Protein AF-A0A8W8L301-F1 (afdb_monomer)

Structure (mmCIF, N/CA/C/O backbone):
data_AF-A0A8W8L301-F1
#
_entry.id   AF-A0A8W8L301-F1
#
loop_
_atom_site.group_PDB
_atom_site.id
_atom_site.type_symbol
_atom_site.label_atom_id
_atom_site.label_alt_id
_atom_site.label_comp_id
_atom_site.label_asym_id
_atom_site.label_entity_id
_atom_site.label_seq_id
_atom_site.pdbx_PDB_ins_code
_atom_site.Cartn_x
_atom_site.Cartn_y
_atom_site.Cartn_z
_atom_site.occupancy
_atom_site.B_iso_or_equiv
_atom_site.auth_seq_id
_atom_site.auth_comp_id
_atom_site.auth_asym_id
_atom_site.auth_atom_id
_atom_site.pdbx_PDB_model_num
ATOM 1 N N . ASN A 1 1 ? -19.695 6.782 22.650 1.00 89.06 1 ASN A N 1
ATOM 2 C CA . ASN A 1 1 ? -20.055 6.667 24.079 1.00 89.06 1 ASN A CA 1
ATOM 3 C C . ASN A 1 1 ? -20.358 5.223 24.393 1.00 89.06 1 ASN A C 1
ATOM 5 O O . ASN A 1 1 ? -21.060 4.595 23.612 1.00 89.06 1 ASN A O 1
ATOM 9 N N . ILE A 1 2 ? -19.829 4.716 25.499 1.00 92.38 2 ILE A N 1
ATOM 10 C CA . ILE A 1 2 ? -20.114 3.377 26.017 1.00 92.38 2 ILE A CA 1
ATOM 11 C C . ILE A 1 2 ? -20.697 3.572 27.412 1.00 92.38 2 ILE A C 1
ATOM 13 O O . ILE A 1 2 ? -20.074 4.229 28.243 1.00 92.38 2 ILE A O 1
ATOM 17 N N . ASN A 1 3 ? -21.894 3.043 27.647 1.00 94.00 3 ASN A N 1
ATOM 18 C CA . ASN A 1 3 ? -22.568 3.118 28.937 1.00 94.00 3 ASN A CA 1
ATOM 19 C C . ASN A 1 3 ? -22.791 1.694 29.438 1.00 94.00 3 ASN A C 1
ATOM 21 O O . ASN A 1 3 ? -23.564 0.960 28.823 1.00 94.00 3 ASN A O 1
ATOM 25 N N . LEU A 1 4 ? -22.108 1.319 30.518 1.00 93.75 4 LEU A N 1
ATOM 26 C CA . LEU A 1 4 ? -22.206 0.004 31.143 1.00 93.75 4 LEU A CA 1
ATOM 27 C C . LEU A 1 4 ? -22.880 0.101 32.513 1.00 93.75 4 LEU A C 1
ATOM 29 O O . LEU A 1 4 ? -22.552 0.981 33.312 1.00 93.75 4 LEU A O 1
ATOM 33 N N . GLU A 1 5 ? -23.793 -0.822 32.784 1.00 92.19 5 GLU A N 1
ATOM 34 C CA . GLU A 1 5 ? -24.544 -0.936 34.029 1.00 92.19 5 GLU A CA 1
ATOM 35 C C . GLU A 1 5 ? -24.557 -2.396 34.489 1.00 92.19 5 GLU A C 1
ATOM 37 O O . GLU A 1 5 ? -24.982 -3.291 33.758 1.00 92.19 5 GLU A O 1
ATOM 42 N N . PHE A 1 6 ? -24.055 -2.633 35.703 1.00 89.50 6 PHE A N 1
ATOM 43 C CA . PHE A 1 6 ? -23.987 -3.962 36.306 1.00 89.50 6 PHE A CA 1
ATOM 44 C C . PHE A 1 6 ? -24.829 -4.028 37.585 1.00 89.50 6 PHE A C 1
ATOM 46 O O . PHE A 1 6 ? -24.597 -3.273 38.536 1.00 89.50 6 PHE A O 1
ATOM 53 N N . ASP A 1 7 ? -25.733 -5.008 37.633 1.00 80.25 7 ASP A N 1
ATOM 54 C CA . ASP A 1 7 ? -26.691 -5.210 38.732 1.00 80.25 7 ASP A CA 1
ATOM 55 C C . ASP A 1 7 ? -26.393 -6.438 39.611 1.00 80.25 7 ASP A C 1
ATOM 57 O O . ASP A 1 7 ? -27.235 -6.877 40.391 1.00 80.25 7 ASP A O 1
ATOM 61 N N . GLN A 1 8 ? -25.186 -7.009 39.534 1.00 68.12 8 GLN A N 1
ATOM 62 C CA . GLN A 1 8 ? -24.855 -8.218 40.294 1.00 68.12 8 GLN A CA 1
ATOM 63 C C . GLN A 1 8 ? -24.923 -7.985 41.817 1.00 68.12 8 GLN A C 1
ATOM 65 O O . GLN A 1 8 ? -24.192 -7.176 42.406 1.00 68.12 8 GLN A O 1
ATOM 70 N N . GLU A 1 9 ? -25.830 -8.706 42.482 1.00 58.16 9 GLU A N 1
ATOM 71 C CA . GLU A 1 9 ? -25.984 -8.669 43.934 1.00 58.16 9 GLU A CA 1
ATOM 72 C C . GLU A 1 9 ? -24.743 -9.261 44.630 1.00 58.16 9 GLU A C 1
ATOM 74 O O . GLU A 1 9 ? -24.091 -10.169 44.130 1.00 58.16 9 GLU A O 1
ATOM 79 N N . ASN A 1 10 ? -24.401 -8.718 45.802 1.00 68.50 10 ASN A N 1
ATOM 80 C CA . ASN A 1 10 ? -23.330 -9.187 46.702 1.00 68.50 10 ASN A CA 1
ATOM 81 C C . ASN A 1 10 ? -21.851 -9.049 46.288 1.00 68.50 10 ASN A C 1
ATOM 83 O O . ASN A 1 10 ? -21.003 -9.264 47.152 1.00 68.50 10 ASN A O 1
ATOM 87 N N . HIS A 1 11 ? -21.521 -8.599 45.076 1.00 77.56 11 HIS A N 1
ATOM 88 C CA . HIS A 1 11 ? -20.122 -8.361 44.682 1.00 77.56 11 HIS A CA 1
ATOM 89 C C . HIS A 1 11 ? -19.691 -6.893 44.813 1.00 77.56 11 HIS A C 1
ATOM 91 O O . HIS A 1 11 ? -20.487 -5.965 44.617 1.00 77.56 11 HIS A O 1
ATOM 97 N N . LYS A 1 12 ? -18.419 -6.667 45.168 1.00 85.44 12 LYS A N 1
ATOM 98 C CA . LYS A 1 12 ? -17.794 -5.331 45.146 1.00 85.44 12 LYS A CA 1
ATOM 99 C C . LYS A 1 12 ? -17.470 -4.921 43.711 1.00 85.44 12 LYS A C 1
ATOM 101 O O . LYS A 1 12 ? -17.192 -5.768 42.873 1.00 85.44 12 LYS A O 1
ATOM 106 N N . ALA A 1 13 ? -17.382 -3.614 43.455 1.00 87.56 13 ALA A N 1
ATOM 107 C CA . ALA A 1 13 ? -17.031 -3.082 42.134 1.00 87.56 13 ALA A CA 1
ATOM 108 C C . ALA A 1 13 ? -15.751 -3.694 41.540 1.00 87.56 13 ALA A C 1
ATOM 110 O O . ALA A 1 13 ? -15.712 -4.041 40.365 1.00 87.56 13 ALA A O 1
ATOM 111 N N . ILE A 1 14 ? -14.726 -3.874 42.378 1.00 91.06 14 ILE A N 1
ATOM 112 C CA . ILE A 1 14 ? -13.458 -4.481 41.969 1.00 91.06 14 ILE A CA 1
ATOM 113 C C . ILE A 1 14 ? -13.619 -5.951 41.554 1.00 91.06 14 ILE A C 1
ATOM 115 O O . ILE A 1 14 ? -12.979 -6.387 40.609 1.00 91.06 14 ILE A O 1
ATOM 119 N N . GLU A 1 15 ? -14.493 -6.701 42.225 1.00 91.06 15 GLU A N 1
ATOM 120 C CA . GLU A 1 15 ? -14.730 -8.119 41.936 1.00 91.06 15 GLU A CA 1
ATOM 121 C C . GLU A 1 15 ? -15.475 -8.279 40.608 1.00 91.06 15 GLU A C 1
ATOM 123 O O . GLU A 1 15 ? -15.143 -9.169 39.842 1.00 91.06 15 GLU A O 1
ATOM 128 N N . VAL A 1 16 ? -16.425 -7.384 40.310 1.00 88.50 16 VAL A N 1
ATOM 129 C CA . VAL A 1 16 ? -17.193 -7.402 39.052 1.00 88.50 16 VAL A CA 1
ATOM 130 C C . VAL A 1 16 ? -16.333 -7.003 37.848 1.00 88.50 16 VAL A C 1
ATOM 132 O O . VAL A 1 16 ? -16.460 -7.594 36.783 1.00 88.50 16 VAL A O 1
ATOM 135 N N . LEU A 1 17 ? -15.480 -5.981 37.989 1.00 91.06 17 LEU A N 1
ATOM 136 C CA . LEU A 1 17 ? -14.764 -5.390 36.849 1.00 91.06 17 LEU A CA 1
ATOM 137 C C . LEU A 1 17 ? -13.396 -6.021 36.562 1.00 91.06 17 LEU A C 1
ATOM 139 O O . LEU A 1 17 ? -12.915 -5.905 35.439 1.00 91.06 17 LEU A O 1
ATOM 143 N N . PHE A 1 18 ? -12.759 -6.646 37.555 1.00 93.31 18 PHE A N 1
ATOM 144 C CA . PHE A 1 18 ? -11.397 -7.188 37.432 1.00 93.31 18 PHE A CA 1
ATOM 145 C C . PHE A 1 18 ? -11.332 -8.711 37.598 1.00 93.31 18 PHE A C 1
ATOM 147 O O . PHE A 1 18 ? -10.241 -9.266 37.714 1.00 93.31 18 PHE A O 1
ATOM 154 N N . SER A 1 19 ? -12.472 -9.405 37.624 1.00 92.75 19 SER A N 1
ATOM 155 C CA . SER A 1 19 ? -12.476 -10.863 37.521 1.00 92.75 19 SER A CA 1
ATOM 156 C C . SER A 1 19 ? -12.019 -11.302 36.128 1.00 92.75 19 SER A C 1
ATOM 158 O O . SER A 1 19 ? -12.542 -10.813 35.130 1.00 92.75 19 SER A O 1
ATOM 160 N N . GLU A 1 20 ? -11.125 -12.285 36.061 1.00 95.69 20 GLU A N 1
ATOM 161 C CA . GLU A 1 20 ? -10.683 -12.931 34.813 1.00 95.69 20 GLU A CA 1
ATOM 162 C C . GLU A 1 20 ? -11.420 -14.266 34.576 1.00 95.69 20 GLU A C 1
ATOM 164 O O . GLU A 1 20 ? -10.859 -15.232 34.059 1.00 95.69 20 GLU A O 1
ATOM 169 N N . GLU A 1 21 ? -12.682 -14.341 35.007 1.00 93.25 21 GLU A N 1
ATOM 170 C CA . GLU A 1 21 ? -13.541 -15.507 34.789 1.00 93.25 21 GLU A CA 1
ATOM 171 C C . GLU A 1 21 ? -13.871 -15.680 33.299 1.00 93.25 21 GLU A C 1
ATOM 173 O O . GLU A 1 21 ? -13.866 -14.727 32.515 1.00 93.25 21 GLU A O 1
ATOM 178 N N . LEU A 1 22 ? -14.194 -16.912 32.897 1.00 95.25 22 LEU A N 1
ATOM 179 C CA . LEU A 1 22 ? -14.567 -17.196 31.513 1.00 95.25 22 LEU A CA 1
ATOM 180 C C . LEU A 1 22 ? -15.853 -16.454 31.133 1.00 95.25 22 LEU A C 1
ATOM 182 O O . LEU A 1 22 ? -16.879 -16.573 31.801 1.00 95.25 22 LEU A O 1
ATOM 186 N N . GLY A 1 23 ? -15.816 -15.741 30.010 1.00 92.50 23 GLY A N 1
ATOM 187 C CA . GLY A 1 23 ? -16.957 -14.982 29.522 1.00 92.50 23 GLY A CA 1
ATOM 188 C C . GLY A 1 23 ? -16.727 -14.393 28.138 1.00 92.50 23 GLY A C 1
ATOM 189 O O . GLY A 1 23 ? -15.666 -14.546 27.533 1.00 92.50 23 GLY A O 1
ATOM 190 N N . LEU A 1 24 ? -17.758 -13.726 27.631 1.00 94.31 24 LEU A N 1
ATOM 191 C CA . LEU A 1 24 ? -17.748 -13.032 26.350 1.00 94.31 24 LEU A CA 1
ATOM 192 C C . LEU A 1 24 ? -18.645 -11.793 26.434 1.00 94.31 24 LEU A C 1
ATOM 194 O O . LEU A 1 24 ? -19.672 -11.810 27.111 1.00 94.31 24 LEU A O 1
ATOM 198 N N . ILE A 1 25 ? -18.260 -10.731 25.728 1.00 93.81 25 ILE A N 1
ATOM 199 C CA . ILE A 1 25 ? -19.087 -9.536 25.535 1.00 93.81 25 ILE A CA 1
ATOM 200 C C . ILE A 1 25 ? -19.573 -9.548 24.087 1.00 93.81 25 ILE A C 1
ATOM 202 O O . ILE A 1 25 ? -18.767 -9.611 23.160 1.00 93.81 25 ILE A O 1
ATOM 206 N N . LEU A 1 26 ? -20.892 -9.491 23.901 1.00 94.88 26 LEU A N 1
ATOM 207 C CA . LEU A 1 26 ? -21.540 -9.425 22.592 1.00 94.88 26 LEU A CA 1
ATOM 208 C C . LEU A 1 26 ? -22.193 -8.063 22.419 1.00 94.88 26 LEU A C 1
ATOM 210 O O . LEU A 1 26 ? -23.018 -7.657 23.236 1.00 94.88 26 LEU A O 1
ATOM 214 N N . GLU A 1 27 ? -21.872 -7.393 21.321 1.00 94.81 27 GLU A N 1
ATOM 215 C CA . GLU A 1 27 ? -22.619 -6.230 20.863 1.00 94.81 27 GLU A CA 1
ATOM 216 C C . GLU A 1 27 ? -23.602 -6.662 19.772 1.00 94.81 27 GLU A C 1
ATOM 218 O O . GLU A 1 27 ? -23.224 -7.314 18.798 1.00 94.81 27 GLU A O 1
ATOM 223 N N . VAL A 1 28 ? -24.877 -6.314 19.947 1.00 95.00 28 VAL A N 1
ATOM 224 C CA . VAL A 1 28 ? -25.960 -6.658 19.017 1.00 95.00 28 VAL A CA 1
ATOM 225 C C . VAL A 1 28 ? -26.832 -5.433 18.751 1.00 95.00 28 VAL A C 1
ATOM 227 O O . VAL A 1 28 ? -26.890 -4.533 19.595 1.00 95.00 28 VAL A O 1
ATOM 230 N N . PRO A 1 29 ? -27.548 -5.374 17.611 1.00 94.44 29 PRO A N 1
ATOM 231 C CA . PRO A 1 29 ? -28.582 -4.367 17.419 1.00 94.44 29 PRO A CA 1
ATOM 232 C C . PRO A 1 29 ? -29.563 -4.388 18.592 1.00 94.44 29 PRO A C 1
ATOM 234 O O . PRO A 1 29 ? -30.022 -5.453 19.002 1.00 94.44 29 PRO A O 1
ATOM 237 N N . TYR A 1 30 ? -29.916 -3.214 19.119 1.00 91.94 30 TYR A N 1
ATOM 238 C CA . TYR A 1 30 ? -30.774 -3.117 20.305 1.00 91.94 30 TYR A CA 1
ATOM 239 C C . TYR A 1 30 ? -32.106 -3.869 20.137 1.00 91.94 30 TYR A C 1
ATOM 241 O O . TYR A 1 30 ? -32.580 -4.503 21.079 1.00 91.94 30 TYR A O 1
ATOM 249 N N . SER A 1 31 ? -32.663 -3.870 18.921 1.00 95.25 31 SER A N 1
ATOM 250 C CA . SER A 1 31 ? -33.882 -4.604 18.560 1.00 95.25 31 SER A CA 1
ATOM 251 C C . SER A 1 31 ? -33.775 -6.125 18.717 1.00 95.25 31 SER A C 1
ATOM 253 O O . SER A 1 31 ? -34.791 -6.772 18.938 1.00 95.25 31 SER A O 1
ATOM 255 N N . GLU A 1 32 ? -32.570 -6.691 18.632 1.00 96.38 32 GLU A N 1
ATOM 256 C CA . GLU A 1 32 ? -32.318 -8.135 18.743 1.00 96.38 32 GLU A CA 1
ATOM 257 C C . GLU A 1 32 ? -31.925 -8.567 20.164 1.00 96.38 32 GLU A C 1
ATOM 259 O O . GLU A 1 32 ? -31.870 -9.760 20.456 1.00 96.38 32 GLU A O 1
ATOM 264 N N . SER A 1 33 ? -31.676 -7.619 21.074 1.00 94.81 33 SER A N 1
ATOM 265 C CA . SER A 1 33 ? -31.157 -7.906 22.420 1.00 94.81 33 SER A CA 1
ATOM 266 C C . SER A 1 33 ? -32.023 -8.895 23.211 1.00 94.81 33 SER A C 1
ATOM 268 O O . SER A 1 33 ? -31.500 -9.838 23.800 1.00 94.81 33 SER A O 1
ATOM 270 N N . THR A 1 34 ? -33.351 -8.740 23.183 1.00 95.56 34 THR A N 1
ATOM 271 C CA . THR A 1 34 ? -34.285 -9.646 23.873 1.00 95.56 34 THR A CA 1
ATOM 272 C C . THR A 1 34 ? -34.263 -11.057 23.291 1.00 95.56 34 THR A C 1
ATOM 274 O O . THR A 1 34 ? -34.331 -12.026 24.042 1.00 95.56 34 THR A O 1
ATOM 277 N N . ASN A 1 35 ? -34.154 -11.173 21.967 1.00 96.81 35 ASN A N 1
ATOM 278 C CA . ASN A 1 35 ? -34.100 -12.461 21.285 1.00 96.81 35 ASN A CA 1
ATOM 279 C C . ASN A 1 35 ? -32.818 -13.215 21.668 1.00 96.81 35 ASN A C 1
ATOM 281 O O . ASN A 1 35 ? -32.872 -14.352 22.124 1.00 96.81 35 ASN A O 1
ATOM 285 N N . VAL A 1 36 ? -31.674 -12.527 21.605 1.00 96.38 36 VAL A N 1
ATOM 286 C CA . VAL A 1 36 ? -30.370 -13.085 21.989 1.00 96.38 36 VAL A CA 1
ATOM 287 C C . VAL A 1 36 ? -30.368 -13.547 23.448 1.00 96.38 36 VAL A C 1
ATOM 289 O O . VAL A 1 36 ? -29.964 -14.672 23.726 1.00 96.38 36 VAL A O 1
ATOM 292 N N . LEU A 1 37 ? -30.874 -12.734 24.380 1.00 96.00 37 LEU A N 1
ATOM 293 C CA . LEU A 1 37 ? -31.003 -13.136 25.788 1.00 96.00 37 LEU A CA 1
ATOM 294 C C . LEU A 1 37 ? -31.873 -14.394 25.952 1.00 96.00 37 LEU A C 1
ATOM 296 O O . LEU A 1 37 ? -31.541 -15.273 26.747 1.00 96.00 37 LEU A O 1
ATOM 300 N N . GLY A 1 38 ? -32.964 -14.492 25.187 1.00 97.00 38 GLY A N 1
ATOM 301 C CA . GLY A 1 38 ? -33.848 -15.656 25.172 1.00 97.00 38 GLY A CA 1
ATOM 302 C C . GLY A 1 38 ? -33.149 -16.935 24.706 1.00 97.00 38 GLY A C 1
ATOM 303 O O . GLY A 1 38 ? -33.283 -17.965 25.364 1.00 97.00 38 GLY A O 1
ATOM 304 N N . GLU A 1 39 ? -32.360 -16.865 23.632 1.00 97.06 39 GLU A N 1
ATOM 305 C CA . GLU A 1 39 ? -31.605 -18.008 23.095 1.00 97.06 39 GLU A CA 1
ATOM 306 C C . GLU A 1 39 ? -30.565 -18.539 24.095 1.00 97.06 39 GLU A C 1
ATOM 308 O O . GLU A 1 39 ? -30.478 -19.746 24.322 1.00 97.06 39 GLU A O 1
ATOM 313 N N . TYR A 1 40 ? -29.821 -17.650 24.763 1.00 96.31 40 TYR A N 1
ATOM 314 C CA . TYR A 1 40 ? -28.882 -18.045 25.821 1.00 96.31 40 TYR A CA 1
ATOM 315 C C . TYR A 1 40 ? -29.603 -18.671 27.021 1.00 96.31 40 TYR A C 1
ATOM 317 O O . TYR A 1 40 ? -29.207 -19.737 27.501 1.00 96.31 40 TYR A O 1
ATOM 325 N N . SER A 1 41 ? -30.705 -18.055 27.466 1.00 95.88 41 SER A N 1
ATOM 326 C CA . SER A 1 41 ? -31.513 -18.580 28.569 1.00 95.88 41 SER A CA 1
ATOM 327 C C . SER A 1 41 ? -32.117 -19.950 28.254 1.00 95.88 41 SER A C 1
ATOM 329 O O . SER A 1 41 ? -32.246 -20.764 29.162 1.00 95.88 41 SER A O 1
ATOM 331 N N . ALA A 1 42 ? -32.484 -20.223 26.999 1.00 97.44 42 ALA A N 1
ATOM 332 C CA . ALA A 1 42 ? -33.024 -21.515 26.577 1.00 97.44 42 ALA A CA 1
ATOM 333 C C . ALA A 1 42 ? -31.994 -22.658 26.645 1.00 97.44 42 ALA A C 1
ATOM 335 O O . ALA A 1 42 ? -32.381 -23.825 26.640 1.00 97.44 42 ALA A O 1
ATOM 336 N N . GLN A 1 43 ? -30.700 -22.328 26.700 1.00 97.25 43 GLN A N 1
ATOM 337 C CA . GLN A 1 43 ? -29.590 -23.275 26.846 1.00 97.25 43 GLN A CA 1
ATOM 338 C C . GLN A 1 43 ? -28.993 -23.277 28.263 1.00 97.25 43 GLN A C 1
ATOM 340 O O . GLN A 1 43 ? -27.905 -23.815 28.460 1.00 97.25 43 GLN A O 1
ATOM 345 N N . ASP A 1 44 ? -29.663 -22.648 29.236 1.00 96.50 44 ASP A N 1
ATOM 346 C CA . ASP A 1 44 ? -29.170 -22.474 30.608 1.00 96.50 44 ASP A CA 1
ATOM 347 C C . ASP A 1 44 ? -27.799 -21.766 30.686 1.00 96.50 44 ASP A C 1
ATOM 349 O O . ASP A 1 44 ? -27.024 -21.970 31.624 1.00 96.50 44 ASP A O 1
ATOM 353 N N . VAL A 1 45 ? -27.486 -20.909 29.706 1.00 95.50 45 VAL A N 1
ATOM 354 C CA . VAL A 1 45 ? -26.245 -20.124 29.685 1.00 95.50 45 VAL A CA 1
ATOM 355 C C . VAL A 1 45 ? -26.522 -18.713 30.219 1.00 95.50 45 VAL A C 1
ATOM 357 O O . VAL A 1 45 ? -27.347 -17.999 29.643 1.00 95.50 45 VAL A O 1
ATOM 360 N N . PRO A 1 46 ? -25.832 -18.262 31.285 1.00 92.38 46 PRO A N 1
ATOM 361 C CA . PRO A 1 46 ? -25.995 -16.910 31.807 1.00 92.38 46 PRO A CA 1
ATOM 362 C C . PRO A 1 46 ? -25.640 -15.852 30.759 1.00 92.38 46 PRO A C 1
ATOM 364 O O . PRO A 1 46 ? -24.529 -15.824 30.232 1.00 92.38 46 PRO A O 1
ATOM 367 N N . CYS A 1 47 ? -26.583 -14.957 30.479 1.00 94.00 47 CYS A N 1
ATOM 368 C CA . CYS A 1 47 ? -26.386 -13.818 29.595 1.00 94.00 47 CYS A CA 1
ATOM 369 C C . CYS A 1 47 ? -27.114 -12.612 30.183 1.00 94.00 47 CYS A C 1
ATOM 371 O O . CYS A 1 47 ? -28.269 -12.713 30.598 1.00 94.00 47 CYS A O 1
ATOM 373 N N . TYR A 1 48 ? -26.425 -11.477 30.239 1.00 91.38 48 TYR A N 1
ATOM 374 C CA . TYR A 1 48 ? -26.918 -10.273 30.893 1.00 91.38 48 TYR A CA 1
ATOM 375 C C . TYR A 1 48 ? -26.772 -9.088 29.950 1.00 91.38 48 TYR A C 1
ATOM 377 O O . TYR A 1 48 ? -25.734 -8.917 29.308 1.00 91.38 48 TYR A O 1
ATOM 385 N N . LEU A 1 49 ? -27.803 -8.245 29.891 1.00 92.88 49 LEU A N 1
ATOM 386 C CA . LEU A 1 49 ? -27.673 -6.934 29.273 1.00 92.88 49 LEU A CA 1
ATOM 387 C C . LEU A 1 49 ? -26.860 -6.049 30.217 1.00 92.88 49 LEU A C 1
ATOM 389 O O . LEU A 1 49 ? -27.337 -5.700 31.291 1.00 92.88 49 LEU A O 1
ATOM 393 N N . ILE A 1 50 ? -25.643 -5.702 29.808 1.00 92.62 50 ILE A N 1
ATOM 394 C CA . ILE A 1 50 ? -24.707 -4.925 30.634 1.00 92.62 50 ILE A CA 1
ATOM 395 C C . ILE A 1 50 ? -24.570 -3.470 30.189 1.00 92.62 50 ILE A C 1
ATOM 397 O O . ILE A 1 50 ? -23.755 -2.745 30.745 1.00 92.62 50 ILE A O 1
ATOM 401 N N . GLY A 1 51 ? -25.292 -3.031 29.153 1.00 93.50 51 GLY A N 1
ATOM 402 C CA . GLY A 1 51 ? -25.168 -1.666 28.652 1.00 93.50 51 GLY A CA 1
ATOM 403 C C . GLY A 1 51 ? -25.483 -1.485 27.174 1.00 93.50 51 GLY A C 1
ATOM 404 O O . GLY A 1 51 ? -26.103 -2.334 26.535 1.00 93.50 51 GLY A O 1
ATOM 405 N N . HIS A 1 52 ? -25.054 -0.344 26.637 1.00 93.75 52 HIS A N 1
ATOM 406 C CA . HIS A 1 52 ? -25.194 0.008 25.226 1.00 93.75 52 HIS A CA 1
ATOM 407 C C . HIS A 1 52 ? -24.072 0.952 24.771 1.00 93.75 52 HIS A C 1
ATOM 409 O O . HIS A 1 52 ? -23.506 1.717 25.559 1.00 93.75 52 HIS A O 1
ATOM 415 N N . SER A 1 53 ? -23.781 0.933 23.472 1.00 93.50 53 SER A N 1
ATOM 416 C CA . SER A 1 53 ? -22.905 1.902 22.819 1.00 93.50 53 SER A CA 1
ATOM 417 C C . SER A 1 53 ? -23.737 2.893 21.995 1.00 93.50 53 SER A C 1
ATOM 419 O O . SER A 1 53 ? -24.832 2.589 21.520 1.00 93.50 53 SER A O 1
ATOM 421 N N . VAL A 1 54 ? -23.237 4.119 21.846 1.00 89.62 54 VAL A N 1
ATOM 422 C CA . VAL A 1 54 ? -23.834 5.146 20.982 1.00 89.62 54 VAL A CA 1
ATOM 423 C C . VAL A 1 54 ? -22.726 5.824 20.193 1.00 89.62 54 VAL A C 1
ATOM 425 O O . VAL A 1 54 ? -21.724 6.267 20.775 1.00 89.62 54 VAL A O 1
ATOM 428 N N . LYS A 1 55 ? -22.914 5.951 18.875 1.00 85.38 55 LYS A N 1
ATOM 429 C CA . LYS A 1 55 ? -21.993 6.690 18.005 1.00 85.38 55 LYS A CA 1
ATOM 430 C C . LYS A 1 55 ? -21.896 8.142 18.486 1.00 85.38 55 LYS A C 1
ATOM 432 O O . LYS A 1 55 ? -22.907 8.824 18.621 1.00 85.38 55 LYS A O 1
ATOM 437 N N . SER A 1 56 ? -20.678 8.597 18.779 1.00 81.88 5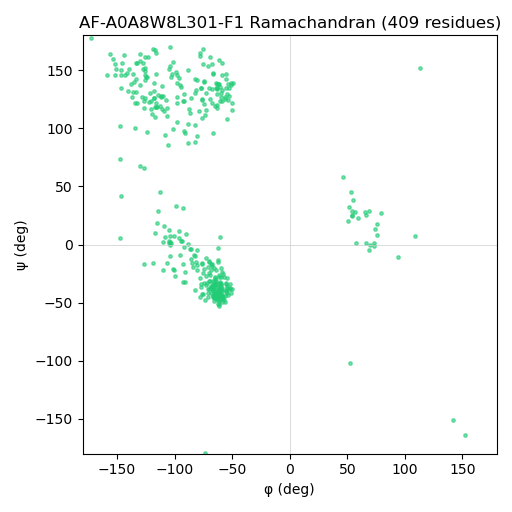6 SER A N 1
ATOM 438 C CA . SER A 1 56 ? -20.425 9.999 19.126 1.00 81.88 56 SER A CA 1
ATOM 439 C C . SER A 1 56 ? -20.313 10.837 17.854 1.00 81.88 56 SER A C 1
ATOM 441 O O . SER A 1 56 ? -19.729 10.380 16.872 1.00 81.88 56 SER A O 1
ATOM 443 N N . SER A 1 57 ? -20.823 12.070 17.878 1.00 78.31 57 SER A N 1
ATOM 444 C CA . SER A 1 57 ? -20.579 13.063 16.821 1.00 78.31 57 SER A CA 1
ATOM 445 C C . SER A 1 57 ? -19.129 13.558 16.810 1.00 78.31 57 SER A C 1
ATOM 447 O O . SER A 1 57 ? -18.624 13.956 15.766 1.00 78.31 57 SER A O 1
ATOM 449 N N . THR A 1 58 ? -18.461 13.510 17.963 1.00 83.81 58 THR A N 1
ATOM 450 C CA . THR A 1 58 ? -17.048 13.858 18.156 1.00 83.81 58 THR A CA 1
ATOM 451 C C . THR A 1 58 ? -16.347 12.656 18.791 1.00 83.81 58 THR A C 1
ATOM 453 O O . THR A 1 58 ? -16.453 12.455 20.006 1.00 83.81 58 THR A O 1
ATOM 456 N N . PRO A 1 59 ? -15.674 11.797 18.000 1.00 81.06 59 PRO A N 1
ATOM 457 C CA . PRO A 1 59 ? -15.044 10.580 18.512 1.00 81.06 59 PRO A CA 1
ATOM 458 C C . PRO A 1 59 ? -14.070 10.828 19.670 1.00 81.06 59 PRO A C 1
ATOM 460 O O . PRO A 1 59 ? -14.113 10.082 20.650 1.00 81.06 59 PRO A O 1
ATOM 463 N N . SER A 1 60 ? -13.290 11.912 19.608 1.00 84.00 60 SER A N 1
ATOM 464 C CA . SER A 1 60 ? -12.312 12.320 20.627 1.00 84.00 60 SER A CA 1
ATOM 465 C C . SER A 1 60 ? -12.923 12.678 21.990 1.00 84.00 60 SER A C 1
ATOM 467 O O . SER A 1 60 ? -12.244 12.569 23.014 1.00 84.00 60 SER A O 1
ATOM 469 N N . ASP A 1 61 ? -14.214 13.025 22.022 1.00 88.38 61 ASP A N 1
ATOM 470 C CA . ASP A 1 61 ? -14.983 13.324 23.237 1.00 88.38 61 ASP A CA 1
ATOM 471 C C . ASP A 1 61 ? -15.873 12.160 23.695 1.00 88.38 61 ASP A C 1
ATOM 473 O O . ASP A 1 61 ? -16.674 12.313 24.618 1.00 88.38 61 ASP A O 1
ATOM 477 N N . SER A 1 62 ? -15.750 10.983 23.074 1.00 92.31 62 SER A N 1
ATOM 478 C CA . SER A 1 62 ? -16.501 9.800 23.499 1.00 92.31 62 SER A CA 1
ATOM 479 C C . SER A 1 62 ? -16.173 9.440 24.947 1.00 92.31 62 SER A C 1
ATOM 481 O O . SER A 1 62 ? -15.006 9.285 25.298 1.00 92.31 62 SER A O 1
ATOM 483 N N . LEU A 1 63 ? -17.201 9.238 25.767 1.00 94.94 63 LEU A N 1
ATOM 484 C CA . LEU A 1 63 ? -17.075 8.817 27.161 1.00 94.94 63 LEU A CA 1
ATOM 485 C C . LEU A 1 63 ? -17.294 7.311 27.320 1.00 94.94 63 LEU A C 1
ATOM 487 O O . LEU A 1 63 ? -18.095 6.709 26.594 1.00 94.94 63 LEU A O 1
ATOM 491 N N . VAL A 1 64 ? -16.609 6.737 28.306 1.00 96.56 64 VAL A N 1
ATOM 492 C CA . VAL A 1 64 ? -16.895 5.429 28.897 1.00 96.56 64 VAL A CA 1
ATOM 493 C C . VAL A 1 64 ? -17.443 5.677 30.296 1.00 96.56 64 VAL A C 1
ATOM 495 O O . VAL A 1 64 ? -16.742 6.203 31.161 1.00 96.56 64 VAL A O 1
ATOM 498 N N . ASN A 1 65 ? -18.706 5.312 30.495 1.00 96.25 65 ASN A N 1
ATOM 499 C CA . ASN A 1 65 ? -19.397 5.404 31.772 1.00 96.25 65 ASN A CA 1
ATOM 500 C C . ASN A 1 65 ? -19.664 3.989 32.282 1.00 96.25 65 ASN A C 1
ATOM 502 O O . ASN A 1 65 ? -20.238 3.176 31.558 1.00 96.25 65 ASN A O 1
ATOM 506 N N . VAL A 1 66 ? -19.276 3.706 33.521 1.00 95.81 66 VAL A N 1
ATOM 507 C CA . VAL A 1 66 ? -19.533 2.425 34.185 1.00 95.81 66 VAL A CA 1
ATOM 508 C C . VAL A 1 66 ? -20.234 2.696 35.503 1.00 95.81 66 VAL A C 1
ATOM 510 O O . VAL A 1 66 ? -19.736 3.460 36.334 1.00 95.81 66 VAL A O 1
ATOM 513 N N . SER A 1 67 ? -21.383 2.056 35.691 1.00 93.81 67 SER A N 1
ATOM 514 C CA . SER A 1 67 ? -22.163 2.124 36.921 1.00 93.81 67 SER A CA 1
ATOM 515 C C . SER A 1 67 ? -22.406 0.736 37.495 1.00 93.81 67 SER A C 1
ATOM 517 O O . SER A 1 67 ? -22.597 -0.234 36.763 1.00 93.81 67 SER A O 1
ATOM 519 N N . ILE A 1 68 ? -22.403 0.643 38.822 1.00 90.50 68 ILE A N 1
ATOM 520 C CA . ILE A 1 68 ? -22.700 -0.589 39.554 1.00 90.50 68 ILE A CA 1
ATOM 521 C C . ILE A 1 68 ? -23.794 -0.276 40.564 1.00 90.50 68 ILE A C 1
ATOM 523 O O . ILE A 1 68 ? -23.601 0.557 41.458 1.00 90.50 68 ILE A O 1
ATOM 527 N N . LYS A 1 69 ? -24.954 -0.927 40.415 1.00 87.06 69 LYS A N 1
ATOM 528 C CA . LYS A 1 69 ? -26.159 -0.660 41.222 1.00 87.06 69 LYS A CA 1
ATOM 529 C C . LYS A 1 69 ? -26.538 0.827 41.208 1.00 87.06 69 LYS A C 1
ATOM 531 O O . LYS A 1 69 ? -26.727 1.439 42.261 1.00 87.06 69 LYS A O 1
ATOM 536 N N . GLY A 1 70 ? -26.521 1.433 40.021 1.00 87.06 70 GLY A N 1
ATOM 537 C CA . GLY A 1 70 ? -26.784 2.861 39.815 1.00 87.06 70 GLY A CA 1
ATOM 538 C C . GLY A 1 70 ? -25.715 3.833 40.342 1.00 87.06 70 GLY A C 1
ATOM 539 O O . GLY A 1 70 ? -25.881 5.040 40.184 1.00 87.06 70 GLY A O 1
ATOM 540 N N . ASN A 1 71 ? -24.621 3.356 40.950 1.00 89.81 71 ASN A N 1
ATOM 541 C CA . ASN A 1 71 ? -23.517 4.216 41.386 1.00 89.81 71 ASN A CA 1
ATOM 542 C C . ASN A 1 71 ? -22.449 4.302 40.295 1.00 89.81 71 ASN A C 1
ATOM 544 O O . ASN A 1 71 ? -21.899 3.275 39.900 1.00 89.81 71 ASN A O 1
ATOM 548 N N . GLU A 1 72 ? -22.124 5.516 39.851 1.00 94.19 72 GLU A N 1
ATOM 549 C CA . GLU A 1 72 ? -21.035 5.771 38.904 1.00 94.19 72 GLU A CA 1
ATOM 550 C C . GLU A 1 72 ? -19.688 5.407 39.549 1.00 94.19 72 GLU A C 1
ATOM 552 O O . GLU A 1 72 ? -19.310 5.963 40.582 1.00 94.19 72 GLU A O 1
ATOM 557 N N . VAL A 1 73 ? -18.974 4.453 38.949 1.00 94.62 73 VAL A N 1
ATOM 558 C CA . VAL A 1 73 ? -17.644 4.009 39.407 1.00 94.62 73 VAL A CA 1
ATOM 559 C C . VAL A 1 73 ? -16.528 4.426 38.452 1.00 94.62 73 VAL A C 1
ATOM 561 O O . VAL A 1 73 ? -15.374 4.512 38.866 1.00 94.62 73 VAL A O 1
ATOM 564 N N . LEU A 1 74 ? -16.862 4.708 37.190 1.00 95.31 74 LEU A N 1
ATOM 565 C CA . LEU A 1 74 ? -15.946 5.260 36.199 1.00 95.31 74 LEU A CA 1
ATOM 566 C C . LEU A 1 74 ? -16.709 6.175 35.246 1.00 95.31 74 LEU A C 1
ATOM 568 O O . LEU A 1 74 ? -17.756 5.799 34.719 1.00 95.31 74 LEU A O 1
ATOM 572 N N . LYS A 1 75 ? -16.131 7.343 34.983 1.00 96.56 75 LYS A N 1
ATOM 573 C CA . LYS A 1 75 ? -16.557 8.257 33.929 1.00 96.56 75 LYS A CA 1
ATOM 574 C C . LYS A 1 75 ? -15.345 8.981 33.386 1.00 96.56 75 LYS A C 1
ATOM 576 O O . LYS A 1 75 ? -14.831 9.902 34.012 1.00 96.56 75 LYS A O 1
ATOM 581 N N . GLU A 1 76 ? -14.883 8.535 32.230 1.00 97.19 76 GLU A N 1
ATOM 582 C CA . GLU A 1 76 ? -13.667 9.055 31.615 1.00 97.19 76 GLU A CA 1
ATOM 583 C C . GLU A 1 76 ? -13.798 9.058 30.091 1.00 97.19 76 GLU A C 1
ATOM 585 O O . GLU A 1 76 ? -14.593 8.315 29.507 1.00 97.19 76 GLU A O 1
ATOM 590 N N . LYS A 1 77 ? -13.025 9.910 29.422 1.00 95.25 77 LYS A N 1
ATOM 591 C CA . LYS A 1 77 ? -12.890 9.882 27.970 1.00 95.25 77 LYS A CA 1
ATOM 592 C C . LYS A 1 77 ? -12.267 8.562 27.528 1.00 95.25 77 LYS A C 1
ATOM 594 O O . LYS A 1 77 ? -11.236 8.134 28.041 1.00 95.25 77 LYS A O 1
ATOM 599 N N . MET A 1 78 ? -12.847 7.959 26.494 1.00 94.19 78 MET A N 1
ATOM 600 C CA . MET A 1 78 ? -12.322 6.751 25.856 1.00 94.19 78 MET A CA 1
ATOM 601 C C . MET A 1 78 ? -10.870 6.952 25.407 1.00 94.19 78 MET A C 1
ATOM 603 O O . MET A 1 78 ? -10.041 6.070 25.599 1.00 94.19 78 MET A O 1
ATOM 607 N N . THR A 1 79 ? -10.545 8.136 24.881 1.00 94.38 79 THR A N 1
ATOM 608 C CA . THR A 1 79 ? -9.187 8.489 24.449 1.00 94.38 79 THR A CA 1
ATOM 609 C C . THR A 1 79 ? -8.180 8.464 25.597 1.00 94.38 79 THR A C 1
ATOM 611 O O . THR A 1 79 ? -7.100 7.922 25.413 1.00 94.38 79 THR A O 1
ATOM 614 N N . VAL A 1 80 ? -8.546 8.945 26.790 1.00 95.50 80 VAL A N 1
ATOM 615 C CA . VAL A 1 80 ? -7.683 8.887 27.985 1.00 95.50 80 VAL A CA 1
ATOM 616 C C . VAL A 1 80 ? -7.462 7.441 28.427 1.00 95.50 80 VAL A C 1
ATOM 618 O O . VAL A 1 80 ? -6.327 7.043 28.672 1.00 95.50 80 VAL A O 1
ATOM 621 N N . LEU A 1 81 ? -8.524 6.631 28.484 1.00 96.19 81 LEU A N 1
ATOM 622 C CA . LEU A 1 81 ? -8.415 5.215 28.858 1.00 96.19 81 LEU A CA 1
ATOM 623 C C . LEU A 1 81 ? -7.548 4.426 27.870 1.00 96.19 81 LEU A C 1
ATOM 625 O O . LEU A 1 81 ? -6.711 3.625 28.283 1.00 96.19 81 LEU A O 1
ATOM 629 N N . ARG A 1 82 ? -7.710 4.679 26.568 1.00 95.19 82 ARG A N 1
ATOM 630 C CA . ARG A 1 82 ? -6.872 4.089 25.523 1.00 95.19 82 ARG A CA 1
ATOM 631 C C . ARG A 1 82 ? -5.420 4.549 25.644 1.00 95.19 82 ARG A C 1
ATOM 633 O O . ARG A 1 82 ? -4.533 3.719 25.514 1.00 95.19 82 ARG A O 1
ATOM 640 N N . ASP A 1 83 ? -5.166 5.830 25.908 1.00 95.31 83 ASP A N 1
ATOM 641 C CA . ASP A 1 83 ? -3.797 6.336 26.068 1.00 95.31 83 ASP A CA 1
ATOM 642 C C . ASP A 1 83 ? -3.089 5.650 27.248 1.00 95.31 83 ASP A C 1
ATOM 644 O O . ASP A 1 83 ? -1.928 5.273 27.124 1.00 95.31 83 ASP A O 1
ATOM 648 N N . VAL A 1 84 ? -3.798 5.398 28.357 1.00 96.94 84 VAL A N 1
ATOM 649 C CA . VAL A 1 84 ? -3.275 4.597 29.481 1.00 96.94 84 VAL A CA 1
ATOM 650 C C . VAL A 1 84 ? -3.000 3.149 29.063 1.00 96.94 84 VAL A C 1
ATOM 652 O O . VAL A 1 84 ? -1.967 2.596 29.436 1.00 96.94 84 VAL A O 1
ATOM 655 N N . TRP A 1 85 ? -3.904 2.535 28.294 1.00 97.00 85 TRP A N 1
ATOM 656 C CA . TRP A 1 85 ? -3.749 1.161 27.806 1.00 97.00 85 TRP A CA 1
ATOM 657 C C . TRP A 1 85 ? -2.538 1.004 26.868 1.00 97.00 85 TRP A C 1
ATOM 659 O O . TRP A 1 85 ? -1.767 0.057 27.014 1.00 97.00 85 TRP A O 1
ATOM 669 N N . GLU A 1 86 ? -2.327 1.961 25.962 1.00 96.88 86 GLU A N 1
ATOM 670 C CA . GLU A 1 86 ? -1.240 1.944 24.973 1.00 96.88 86 GLU A CA 1
ATOM 671 C C . GLU A 1 86 ? 0.114 2.421 25.515 1.00 96.88 86 GLU A C 1
ATOM 673 O O . GLU A 1 86 ? 1.144 2.208 24.873 1.00 96.88 86 GLU A O 1
ATOM 678 N N . GLU A 1 87 ? 0.157 3.082 26.677 1.00 97.19 87 GLU A N 1
ATOM 679 C CA . GLU A 1 87 ? 1.373 3.738 27.177 1.00 97.19 87 GLU A CA 1
ATOM 680 C C . GLU A 1 87 ? 2.567 2.776 27.254 1.00 97.19 87 GLU A C 1
ATOM 682 O O . GLU A 1 87 ? 3.673 3.124 26.841 1.00 97.19 87 GLU A O 1
ATOM 687 N N . THR A 1 88 ? 2.353 1.539 27.714 1.00 97.69 88 THR A N 1
ATOM 688 C CA . THR A 1 88 ? 3.430 0.535 27.766 1.00 97.69 88 THR A CA 1
ATOM 689 C C . THR A 1 88 ? 3.969 0.219 26.369 1.00 97.69 88 THR A C 1
ATOM 691 O O . THR A 1 88 ? 5.188 0.190 26.183 1.00 97.69 88 THR A O 1
ATOM 694 N N . SER A 1 89 ? 3.087 0.034 25.380 1.00 96.69 89 SER A N 1
ATOM 695 C CA . SER A 1 89 ? 3.463 -0.211 23.983 1.00 96.69 89 SER A CA 1
ATOM 696 C C . SER A 1 89 ? 4.293 0.947 23.432 1.00 96.69 89 SER A C 1
ATOM 698 O O . SER A 1 89 ? 5.361 0.721 22.870 1.00 96.69 89 SER A O 1
ATOM 700 N N . PHE A 1 90 ? 3.873 2.194 23.668 1.00 97.31 90 PHE A N 1
ATOM 701 C CA . PHE A 1 90 ? 4.608 3.373 23.208 1.00 97.31 90 PHE A CA 1
ATOM 702 C C . PHE A 1 90 ? 5.967 3.549 23.886 1.00 97.31 90 PHE A C 1
ATOM 704 O O . PHE A 1 90 ? 6.929 3.950 23.229 1.00 97.31 90 PHE A O 1
ATOM 711 N N . GLN A 1 91 ? 6.084 3.237 25.179 1.00 97.62 91 GLN A N 1
ATOM 712 C CA . GLN A 1 91 ? 7.378 3.262 25.862 1.00 97.62 91 GLN A CA 1
ATOM 713 C C . GLN A 1 91 ? 8.332 2.210 25.293 1.00 97.62 91 GLN A C 1
ATOM 715 O O . GLN A 1 91 ? 9.502 2.516 25.072 1.00 97.62 91 GLN A O 1
ATOM 720 N N . LEU A 1 92 ? 7.837 1.003 25.003 1.00 97.19 92 LEU A N 1
ATOM 721 C CA . LEU A 1 92 ? 8.630 -0.039 24.351 1.00 97.19 92 LEU A CA 1
ATOM 722 C C . LEU A 1 92 ? 9.038 0.367 22.928 1.00 97.19 92 LEU A C 1
ATOM 724 O O . LEU A 1 92 ? 10.200 0.215 22.553 1.00 97.19 92 LEU A O 1
ATOM 728 N N . GLU A 1 93 ? 8.115 0.952 22.167 1.00 96.38 93 GLU A N 1
ATOM 729 C CA . GLU A 1 93 ? 8.347 1.370 20.785 1.00 96.38 93 GLU A CA 1
ATOM 730 C C . GLU A 1 93 ? 9.444 2.439 20.676 1.00 96.38 93 GLU A C 1
ATOM 732 O O . GLU A 1 93 ? 10.284 2.381 19.779 1.00 96.38 93 GLU A O 1
ATOM 737 N N . ARG A 1 94 ? 9.536 3.362 21.645 1.00 96.62 94 ARG A N 1
ATOM 738 C CA . ARG A 1 94 ? 10.607 4.379 21.712 1.00 96.62 94 ARG A CA 1
ATOM 739 C C . ARG A 1 94 ? 12.023 3.805 21.805 1.00 96.62 94 ARG A C 1
ATOM 741 O O . ARG A 1 94 ? 12.969 4.536 21.521 1.00 96.62 94 ARG A O 1
ATOM 748 N N . TYR A 1 95 ? 12.193 2.546 22.214 1.00 96.38 95 TYR A N 1
ATOM 749 C CA . TYR A 1 95 ? 13.509 1.896 22.248 1.00 96.38 95 TYR A CA 1
ATOM 750 C C . TYR A 1 95 ? 13.931 1.301 20.903 1.00 96.38 95 TYR A C 1
ATOM 752 O O . TYR A 1 95 ? 15.118 1.038 20.720 1.00 96.38 95 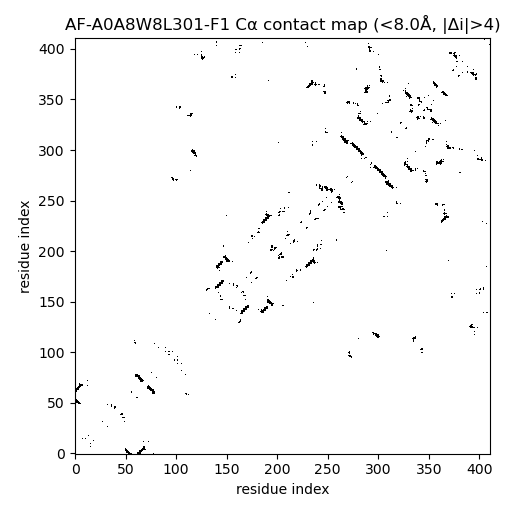TYR A O 1
ATOM 760 N N . GLN A 1 96 ? 12.988 1.058 19.990 1.00 95.50 96 GLN A N 1
ATOM 761 C CA . GLN A 1 96 ? 13.253 0.373 18.720 1.00 95.50 96 GLN A CA 1
ATOM 762 C C . GLN A 1 96 ? 12.963 1.221 17.478 1.00 95.50 96 GLN A C 1
ATOM 764 O O . GLN A 1 96 ? 13.452 0.879 16.406 1.00 95.50 96 GLN A O 1
ATOM 769 N N . THR A 1 97 ? 12.218 2.314 17.623 1.00 96.62 97 THR A N 1
ATOM 770 C CA . THR A 1 97 ? 11.690 3.140 16.528 1.00 96.62 97 THR A CA 1
ATOM 771 C C . THR A 1 97 ? 12.079 4.591 16.749 1.00 96.62 97 THR A C 1
ATOM 773 O O . THR A 1 97 ? 12.195 5.039 17.893 1.00 96.62 97 THR A O 1
ATOM 776 N N . ASN A 1 98 ? 12.234 5.361 15.670 1.00 98.00 98 ASN A N 1
ATOM 777 C CA . ASN A 1 98 ? 12.510 6.793 15.755 1.00 98.00 98 ASN A CA 1
ATOM 778 C C . ASN A 1 98 ? 11.507 7.492 16.703 1.00 98.00 98 ASN A C 1
ATOM 780 O O . ASN A 1 98 ? 10.313 7.568 16.383 1.00 98.00 98 ASN A O 1
ATOM 784 N N . PRO A 1 99 ? 11.956 8.072 17.838 1.00 97.75 99 PRO A N 1
ATOM 785 C CA . PRO A 1 99 ? 11.059 8.634 18.849 1.00 97.75 99 PRO A CA 1
ATOM 786 C C . PRO A 1 99 ? 10.140 9.745 18.331 1.00 97.75 99 PRO A C 1
ATOM 788 O O . PR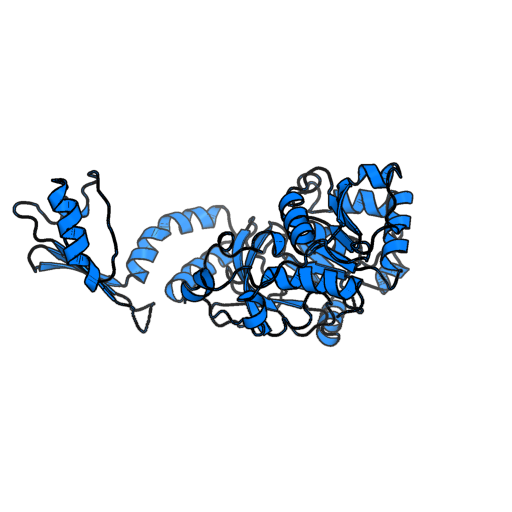O A 1 99 ? 9.076 9.979 18.910 1.00 97.75 99 PRO A O 1
ATOM 791 N N . LYS A 1 100 ? 10.516 10.431 17.239 1.00 97.81 100 LYS A N 1
ATOM 792 C CA . LYS A 1 100 ? 9.658 11.434 16.591 1.00 97.81 100 LYS A CA 1
ATOM 793 C C . LYS A 1 100 ? 8.420 10.791 15.966 1.00 97.81 100 LYS A C 1
ATOM 795 O O . LYS A 1 100 ? 7.323 11.290 16.195 1.00 97.81 100 LYS A O 1
ATOM 800 N N . CYS A 1 101 ? 8.587 9.677 15.252 1.00 98.12 101 CYS A N 1
ATOM 801 C CA . CYS A 1 101 ? 7.482 8.913 14.670 1.00 98.12 101 CYS A CA 1
ATOM 802 C C . CYS A 1 101 ? 6.567 8.368 15.772 1.00 98.12 101 CYS A C 1
ATOM 804 O O . CYS A 1 101 ? 5.360 8.582 15.726 1.00 98.12 101 CYS A O 1
ATOM 806 N N . VAL A 1 102 ? 7.143 7.785 16.830 1.00 97.88 102 VAL A N 1
ATOM 807 C CA . VAL A 1 102 ? 6.364 7.275 17.972 1.00 97.88 102 VAL A CA 1
ATOM 808 C C . VAL A 1 102 ? 5.545 8.386 18.638 1.00 97.88 102 VAL A C 1
ATOM 810 O O . VAL A 1 102 ? 4.371 8.206 18.946 1.00 97.88 102 VAL A O 1
ATOM 813 N N . THR A 1 103 ? 6.140 9.571 18.811 1.00 97.31 103 THR A N 1
ATOM 814 C CA . THR A 1 103 ? 5.446 10.741 19.374 1.00 97.31 103 THR A CA 1
ATOM 815 C C . THR A 1 103 ? 4.313 11.226 18.468 1.00 97.31 103 THR A C 1
ATOM 817 O O . THR A 1 103 ? 3.244 11.568 18.972 1.00 97.31 103 THR A O 1
ATOM 820 N N . GLN A 1 104 ? 4.523 11.254 17.147 1.00 97.19 104 GLN A N 1
ATOM 821 C CA . GLN A 1 104 ? 3.486 11.621 16.177 1.00 97.19 104 GLN A CA 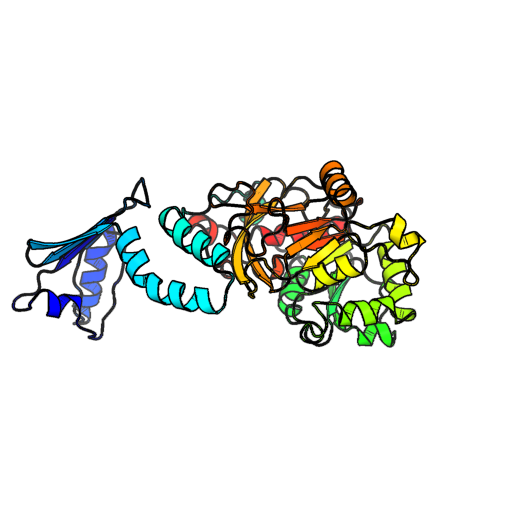1
ATOM 822 C C . GLN A 1 104 ? 2.313 10.637 16.203 1.00 97.19 104 GLN A C 1
ATOM 824 O O . GLN A 1 104 ? 1.165 11.073 16.282 1.00 97.19 104 GLN A O 1
ATOM 829 N N . GLU A 1 105 ? 2.590 9.330 16.204 1.00 97.12 105 GLU A N 1
ATOM 830 C CA . GLU A 1 105 ? 1.553 8.298 16.266 1.00 97.12 105 GLU A CA 1
ATOM 831 C C . GLU A 1 105 ? 0.757 8.392 17.570 1.00 97.12 105 GLU A C 1
ATOM 833 O O . GLU A 1 105 ? -0.467 8.527 17.521 1.00 97.12 105 GLU A O 1
ATOM 838 N N . GLN A 1 106 ? 1.440 8.431 18.720 1.00 96.75 106 GLN A N 1
ATOM 839 C CA . GLN A 1 106 ? 0.788 8.541 20.027 1.00 96.75 106 GLN A CA 1
ATOM 840 C C . GLN A 1 106 ? -0.102 9.787 20.116 1.00 96.75 106 GLN A C 1
ATOM 842 O O . GLN A 1 106 ? -1.262 9.699 20.517 1.00 96.75 106 GLN A O 1
ATOM 847 N N . ALA A 1 107 ? 0.407 10.951 19.700 1.00 94.38 107 ALA A N 1
ATOM 848 C CA . ALA A 1 107 ? -0.358 12.194 19.735 1.00 94.38 107 ALA A CA 1
ATOM 849 C C . ALA A 1 107 ? -1.548 12.189 18.760 1.00 94.38 107 ALA A C 1
ATOM 851 O O . ALA A 1 107 ? -2.568 12.821 19.044 1.00 94.38 107 ALA A O 1
ATOM 852 N N . GLY A 1 108 ? -1.420 11.493 17.626 1.00 93.44 108 GLY A N 1
ATOM 853 C CA . GLY A 1 108 ? -2.437 11.419 16.580 1.00 93.44 108 GLY A CA 1
ATOM 854 C C . GLY A 1 108 ? -3.597 10.476 16.898 1.00 93.44 108 GLY A C 1
ATOM 855 O O . GLY A 1 108 ? -4.714 10.732 16.452 1.00 93.44 108 GLY A O 1
ATOM 856 N N . LEU A 1 109 ? -3.387 9.420 17.698 1.00 92.81 109 LEU A N 1
ATOM 857 C CA . LEU A 1 109 ? -4.408 8.393 17.964 1.00 92.81 109 LEU A CA 1
ATOM 858 C C . LEU A 1 109 ? -5.737 8.955 18.487 1.00 92.81 109 LEU A C 1
ATOM 860 O O . LEU A 1 109 ? -6.808 8.447 18.152 1.00 92.81 109 LEU A O 1
ATOM 864 N N . LYS A 1 110 ? -5.709 9.995 19.324 1.00 90.31 110 LYS A N 1
ATOM 865 C CA . LYS A 1 110 ? -6.928 10.611 19.889 1.00 90.31 110 LYS A CA 1
ATOM 866 C C . LYS A 1 110 ? -7.783 11.352 18.857 1.00 90.31 110 LYS A C 1
ATOM 868 O O . LYS A 1 110 ? -8.975 11.506 19.097 1.00 90.31 110 LYS A O 1
ATOM 873 N N . GLU A 1 111 ? -7.191 11.756 17.734 1.00 90.00 111 GLU A N 1
ATOM 874 C CA . GLU A 1 111 ? -7.863 12.488 16.655 1.00 90.00 111 GLU A CA 1
ATOM 875 C C . GLU A 1 111 ? -8.189 11.596 15.446 1.00 90.00 111 GLU A C 1
ATOM 877 O O . GLU A 1 111 ? -8.718 12.090 14.452 1.00 90.00 111 GLU A O 1
ATOM 882 N N . ARG A 1 112 ? -7.871 10.292 15.499 1.00 90.50 112 ARG A N 1
ATOM 883 C CA . ARG A 1 112 ? -8.158 9.359 14.400 1.00 90.50 112 ARG A CA 1
ATOM 884 C C . ARG A 1 112 ? -9.653 9.293 14.127 1.00 90.50 112 ARG A C 1
ATOM 886 O O . ARG A 1 112 ? -10.467 9.165 15.045 1.00 90.50 112 ARG A O 1
ATOM 893 N N . LEU A 1 113 ? -9.991 9.335 12.846 1.00 89.94 113 LEU A N 1
ATOM 894 C CA . LEU A 1 113 ? -11.354 9.206 12.355 1.00 89.94 113 LEU A CA 1
ATOM 895 C C . LEU A 1 113 ? -11.475 7.961 11.482 1.00 89.94 113 LEU A C 1
ATOM 897 O O . LEU A 1 113 ? -10.492 7.347 11.075 1.00 89.94 113 LEU A O 1
ATOM 901 N N . GLU A 1 114 ? -12.717 7.593 11.195 1.00 91.12 114 GLU A N 1
ATOM 902 C CA . GLU A 1 114 ? -13.007 6.653 10.122 1.00 91.12 114 GLU A CA 1
ATOM 903 C C . GLU A 1 114 ? -12.481 7.232 8.791 1.00 91.12 114 GLU A C 1
ATOM 905 O O . GLU A 1 114 ? -12.822 8.378 8.475 1.00 91.12 114 GLU A O 1
ATOM 910 N N . PRO A 1 115 ? -11.663 6.490 8.018 1.00 92.81 115 PRO A N 1
ATOM 911 C CA . PRO A 1 115 ? -11.163 6.971 6.737 1.00 92.81 115 PRO A CA 1
ATOM 912 C C . PRO A 1 115 ? -12.299 7.303 5.767 1.00 92.81 115 PRO A C 1
ATOM 914 O O . PRO A 1 115 ? -13.208 6.497 5.556 1.00 92.81 115 PRO A O 1
ATOM 917 N N . GLN A 1 116 ? -12.224 8.467 5.123 1.00 93.12 116 GLN A N 1
ATOM 918 C CA . GLN A 1 116 ? -13.183 8.854 4.088 1.00 93.12 116 GLN A CA 1
ATOM 919 C C . GLN A 1 116 ? -12.808 8.229 2.744 1.00 93.12 116 GLN A C 1
ATOM 921 O O . GLN A 1 116 ? -12.071 8.813 1.951 1.00 93.12 116 GLN A O 1
ATOM 926 N N . TYR A 1 117 ? -13.306 7.018 2.496 1.00 96.31 117 TYR A N 1
ATOM 927 C CA . TYR A 1 117 ? -13.114 6.354 1.211 1.00 96.31 117 TYR A CA 1
ATOM 928 C C . TYR A 1 117 ? -13.990 6.962 0.113 1.00 96.31 117 TYR A C 1
ATOM 930 O O . TYR A 1 117 ? -15.164 7.267 0.323 1.00 96.31 117 TYR A O 1
ATOM 938 N N . HIS A 1 118 ? -13.408 7.099 -1.075 1.00 96.69 118 HIS A N 1
ATOM 939 C CA . HIS A 1 118 ? -14.058 7.585 -2.284 1.00 96.69 118 HIS A CA 1
ATOM 940 C C . HIS A 1 118 ? -13.632 6.720 -3.469 1.00 96.69 118 HIS A C 1
ATOM 942 O O . HIS A 1 118 ? -12.440 6.531 -3.701 1.00 96.69 118 HIS A O 1
ATOM 948 N N . VAL A 1 119 ? -14.601 6.185 -4.212 1.00 96.94 119 VAL A N 1
ATOM 949 C CA . VAL A 1 119 ? -14.353 5.308 -5.360 1.00 96.94 119 VAL A CA 1
ATOM 950 C C . VAL A 1 119 ? -15.251 5.759 -6.520 1.00 96.94 119 VAL A C 1
ATOM 952 O O . VAL A 1 119 ? -16.441 5.446 -6.518 1.00 96.94 119 VAL A O 1
ATOM 955 N N . PRO A 1 120 ? -14.733 6.514 -7.505 1.00 95.06 120 PRO A N 1
ATOM 956 C CA . PRO A 1 120 ? -15.563 7.156 -8.531 1.00 95.06 120 PRO A CA 1
ATOM 957 C C . PRO A 1 120 ? -16.153 6.186 -9.569 1.00 95.06 120 PRO A C 1
ATOM 959 O O . PRO A 1 120 ? -17.058 6.555 -10.312 1.00 95.06 120 PRO A O 1
ATOM 962 N N . PHE A 1 121 ? -15.684 4.937 -9.594 1.00 93.50 121 PHE A N 1
ATOM 963 C CA . PHE A 1 121 ? -16.118 3.863 -10.499 1.00 93.50 121 PHE A CA 1
ATOM 964 C C . PHE A 1 121 ? -16.816 2.709 -9.752 1.00 93.50 121 PHE A C 1
ATOM 966 O O . PHE A 1 121 ? -16.780 1.557 -10.176 1.00 93.50 121 PHE A O 1
ATOM 973 N N . GLU A 1 122 ? -17.458 3.003 -8.618 1.00 87.06 122 GLU A N 1
ATOM 974 C CA . GLU A 1 122 ? -18.101 2.015 -7.737 1.00 87.06 122 GLU A CA 1
ATOM 975 C C . GLU A 1 122 ? -19.073 1.063 -8.465 1.00 87.06 122 GLU A C 1
ATOM 977 O O . GLU A 1 122 ? -19.098 -0.136 -8.183 1.00 87.06 122 GLU A O 1
ATOM 982 N N . SER A 1 123 ? -19.825 1.548 -9.457 1.00 83.75 123 SER A N 1
ATOM 983 C CA . SER A 1 123 ? -20.759 0.717 -10.231 1.00 83.75 123 SER A CA 1
ATOM 984 C C . SER A 1 123 ? -20.081 -0.441 -10.977 1.00 83.75 123 SER A C 1
ATOM 986 O O . SER A 1 123 ? -20.678 -1.510 -11.108 1.00 83.75 123 SER A O 1
ATOM 988 N N . GLU A 1 124 ? -18.837 -0.264 -11.429 1.00 83.88 124 GLU A N 1
ATOM 989 C CA . GLU A 1 124 ? -18.056 -1.313 -12.100 1.00 83.88 124 GLU A CA 1
ATOM 990 C C . GLU A 1 124 ? -17.585 -2.401 -11.127 1.00 83.88 124 GLU A C 1
ATOM 992 O O . GLU A 1 124 ? -17.403 -3.551 -11.524 1.00 83.88 124 GLU A O 1
ATOM 997 N N . ILE A 1 125 ? -17.410 -2.044 -9.852 1.00 85.62 125 ILE A N 1
ATOM 998 C CA . ILE A 1 125 ? -16.960 -2.949 -8.788 1.00 85.62 125 ILE A CA 1
ATOM 999 C C . ILE A 1 125 ? -18.123 -3.776 -8.233 1.00 85.62 125 ILE A C 1
ATOM 1001 O O . ILE A 1 125 ? -17.954 -4.956 -7.935 1.00 85.62 125 ILE A O 1
ATOM 1005 N N . ILE A 1 126 ? -19.297 -3.154 -8.082 1.00 85.38 126 ILE A N 1
ATOM 1006 C CA . ILE A 1 126 ? -20.511 -3.792 -7.542 1.00 85.38 126 ILE A CA 1
ATOM 1007 C C . ILE A 1 126 ? -21.095 -4.823 -8.513 1.00 85.38 126 ILE A C 1
ATOM 1009 O O . ILE A 1 126 ? -21.752 -5.768 -8.099 1.00 85.38 126 ILE A O 1
ATOM 1013 N N . SER A 1 127 ? -20.938 -4.609 -9.818 1.00 78.44 127 SER A N 1
ATOM 1014 C CA . SER A 1 127 ? -21.440 -5.515 -10.860 1.00 78.44 127 SER A CA 1
ATOM 1015 C C . SER A 1 127 ? -20.286 -6.179 -11.601 1.00 78.44 127 SER A C 1
ATOM 1017 O O . SER A 1 127 ? -20.266 -6.230 -12.838 1.00 78.44 127 SER A O 1
ATOM 1019 N N . PHE A 1 128 ? -19.291 -6.653 -10.849 1.00 80.06 128 PHE A N 1
ATOM 1020 C CA . PHE A 1 128 ? -18.095 -7.209 -11.448 1.00 80.06 128 PHE A CA 1
ATOM 1021 C C . PHE A 1 128 ? -18.437 -8.510 -12.173 1.00 80.06 128 PHE A C 1
ATOM 1023 O O . PHE A 1 128 ? -18.914 -9.488 -11.602 1.00 80.06 128 PHE A O 1
ATOM 1030 N N . THR A 1 129 ? -18.150 -8.542 -13.471 1.00 73.31 129 THR A N 1
ATOM 1031 C CA . THR A 1 129 ? -18.243 -9.767 -14.259 1.00 73.31 129 THR A CA 1
ATOM 1032 C C . THR A 1 129 ? -16.832 -10.193 -14.643 1.00 73.31 129 THR A C 1
ATOM 1034 O O . THR A 1 129 ? -16.182 -9.468 -15.405 1.00 73.31 129 THR A O 1
ATOM 1037 N N . PRO A 1 130 ? -16.347 -11.363 -14.180 1.00 66.69 130 PRO A N 1
ATOM 1038 C CA . PRO A 1 130 ? -15.059 -11.882 -14.607 1.00 66.69 130 PRO A CA 1
ATOM 1039 C C . PRO A 1 130 ? -14.997 -11.928 -16.131 1.00 66.69 130 PRO A C 1
ATOM 1041 O O . PRO A 1 130 ? -15.873 -12.512 -16.781 1.00 66.69 130 PRO A O 1
ATOM 1044 N N . LYS A 1 131 ? -13.950 -11.343 -16.720 1.00 66.00 131 LYS A N 1
ATOM 1045 C CA . LYS A 1 131 ? -13.686 -11.516 -18.149 1.00 66.00 131 LYS A CA 1
ATOM 1046 C C . LYS A 1 131 ? -13.310 -12.981 -18.368 1.00 66.00 131 LYS A C 1
ATOM 1048 O O . LYS A 1 131 ? -12.184 -13.402 -18.127 1.00 66.00 131 LYS A O 1
ATOM 1053 N N . GLY A 1 132 ? -14.294 -13.795 -18.750 1.00 55.12 132 GLY A N 1
ATOM 1054 C CA . GLY A 1 132 ? -14.087 -15.223 -18.959 1.00 55.12 132 GLY A CA 1
ATOM 1055 C C . GLY A 1 132 ? -13.026 -15.494 -20.030 1.00 55.12 132 GLY A C 1
ATOM 1056 O O . GLY A 1 132 ? -12.848 -14.710 -20.960 1.00 55.12 132 GLY A O 1
ATOM 1057 N N . ARG A 1 133 ? -12.402 -16.679 -19.975 1.00 55.47 133 ARG A N 1
ATOM 1058 C CA . ARG A 1 133 ? -11.499 -17.223 -21.017 1.00 55.47 133 ARG A CA 1
ATOM 1059 C C . ARG A 1 133 ? -12.150 -17.416 -22.402 1.00 55.47 133 ARG A C 1
ATOM 1061 O O . ARG A 1 133 ? -11.560 -17.996 -23.304 1.00 55.47 133 ARG A O 1
ATOM 1068 N N . ASN A 1 134 ? -13.389 -16.967 -22.577 1.00 52.12 134 ASN A N 1
ATOM 1069 C CA . ASN A 1 134 ? -14.246 -17.255 -23.722 1.00 52.12 134 ASN A CA 1
ATOM 1070 C C . ASN A 1 134 ? -14.133 -16.203 -24.835 1.00 52.12 134 ASN A C 1
ATOM 1072 O O . ASN A 1 134 ? -15.096 -15.936 -25.555 1.00 52.12 134 ASN A O 1
ATOM 1076 N N . THR A 1 135 ? -12.957 -15.597 -24.998 1.00 56.03 135 THR A N 1
ATOM 1077 C CA . THR A 1 135 ? -12.678 -14.782 -26.181 1.00 56.03 135 THR A CA 1
ATOM 1078 C C . THR A 1 135 ? -11.948 -15.646 -27.204 1.00 56.03 135 THR A C 1
ATOM 1080 O O . THR A 1 135 ? -11.047 -16.403 -26.866 1.00 56.03 135 THR A O 1
ATOM 1083 N N . ARG A 1 136 ? -12.309 -15.543 -28.489 1.00 63.53 136 ARG A N 1
ATOM 1084 C CA . ARG A 1 136 ? -11.558 -16.184 -29.590 1.00 63.53 136 ARG A CA 1
ATOM 1085 C C . ARG A 1 136 ? -10.114 -15.656 -29.721 1.00 63.53 136 ARG A C 1
ATOM 1087 O O . ARG A 1 136 ? -9.399 -16.096 -30.616 1.00 63.53 136 ARG A O 1
ATOM 1094 N N . ARG A 1 137 ? -9.711 -14.676 -28.904 1.00 69.00 137 ARG A N 1
ATOM 1095 C CA . ARG A 1 137 ? -8.400 -14.026 -28.948 1.00 69.00 137 ARG A CA 1
ATOM 1096 C C . ARG A 1 137 ? -7.462 -14.676 -27.923 1.00 69.00 137 ARG A C 1
ATOM 1098 O O . ARG A 1 137 ? -7.921 -15.031 -26.840 1.00 69.00 137 ARG A O 1
ATOM 1105 N N . PRO A 1 138 ? -6.167 -14.824 -28.243 1.00 80.50 138 PRO A N 1
ATOM 1106 C CA . PRO A 1 138 ? -5.184 -15.262 -27.263 1.00 80.50 138 PRO A CA 1
ATOM 1107 C C . PRO A 1 138 ? -5.104 -14.246 -26.118 1.00 80.50 138 PRO A C 1
ATOM 1109 O O . PRO A 1 138 ? -5.134 -13.035 -26.347 1.00 80.50 138 PRO A O 1
ATOM 1112 N N . HIS A 1 139 ? -5.020 -14.753 -24.892 1.00 90.12 139 HIS A N 1
ATOM 1113 C CA . HIS A 1 139 ? -4.848 -13.925 -23.706 1.00 90.12 139 HIS A CA 1
ATOM 1114 C C . HIS A 1 139 ? -3.436 -13.315 -23.707 1.00 90.12 139 HIS A C 1
ATOM 1116 O O . HIS A 1 139 ? -2.476 -14.037 -23.985 1.00 90.12 139 HIS A O 1
ATOM 1122 N N . PRO A 1 140 ? -3.273 -12.011 -23.415 1.00 95.12 140 PRO A N 1
ATOM 1123 C CA . PRO A 1 140 ? -1.955 -11.408 -23.270 1.00 95.12 140 PRO A CA 1
ATOM 1124 C C . PRO A 1 140 ? -1.128 -12.158 -22.222 1.00 95.12 140 PRO A C 1
ATOM 1126 O O . PRO A 1 140 ? -1.624 -12.475 -21.136 1.00 95.12 140 PRO A O 1
ATOM 1129 N N . LYS A 1 141 ? 0.135 -12.437 -22.550 1.00 97.88 141 LYS A N 1
ATOM 1130 C CA . LYS A 1 141 ? 1.076 -13.060 -21.621 1.00 97.88 141 LYS A CA 1
ATOM 1131 C C . LYS A 1 141 ? 1.674 -12.014 -20.689 1.00 97.88 141 LYS A C 1
ATOM 1133 O O . LYS A 1 141 ? 2.157 -10.978 -21.159 1.00 97.88 141 LYS A O 1
ATOM 1138 N N . VAL A 1 142 ? 1.700 -12.324 -19.397 1.00 98.50 142 VAL A N 1
ATOM 1139 C CA . VAL A 1 142 ? 2.379 -11.528 -18.369 1.00 98.50 142 VAL A CA 1
ATOM 1140 C C . VAL A 1 142 ? 3.424 -12.377 -17.651 1.00 98.50 142 VAL A C 1
ATOM 1142 O O . VAL A 1 142 ? 3.143 -13.494 -17.218 1.00 98.50 142 VAL A O 1
ATOM 1145 N N . ALA A 1 143 ? 4.633 -11.839 -17.554 1.00 98.69 143 ALA A N 1
ATOM 1146 C CA . ALA A 1 143 ? 5.727 -12.403 -16.784 1.00 98.69 143 ALA A CA 1
ATOM 1147 C C . ALA A 1 143 ? 5.644 -11.895 -15.342 1.00 98.69 143 ALA A C 1
ATOM 1149 O O . ALA A 1 143 ? 5.780 -10.697 -15.106 1.00 98.69 143 ALA A O 1
ATOM 1150 N N . VAL A 1 144 ? 5.434 -12.793 -14.385 1.00 98.75 144 VAL A N 1
ATOM 1151 C CA . VAL A 1 144 ? 5.598 -12.524 -12.953 1.00 98.75 144 VAL A CA 1
ATOM 1152 C C . VAL A 1 144 ? 7.032 -12.901 -12.613 1.00 98.75 144 VAL A C 1
ATOM 1154 O O . VAL A 1 144 ? 7.357 -14.078 -12.470 1.00 98.75 144 VAL A O 1
ATOM 1157 N N . LEU A 1 145 ? 7.903 -11.895 -12.587 1.00 98.62 145 LEU A N 1
ATOM 1158 C CA . LEU A 1 145 ? 9.337 -12.068 -12.421 1.00 98.62 145 LEU A CA 1
ATOM 1159 C C . LEU A 1 145 ? 9.705 -11.987 -10.942 1.00 98.62 145 LEU A C 1
ATOM 1161 O O . LEU A 1 145 ? 9.442 -10.977 -10.283 1.00 98.62 145 LEU A O 1
ATOM 1165 N N . ARG A 1 146 ? 10.347 -13.044 -10.447 1.00 97.88 146 ARG A N 1
ATOM 1166 C CA . ARG A 1 146 ? 10.817 -13.167 -9.065 1.00 97.88 146 ARG A CA 1
ATOM 1167 C C . ARG A 1 146 ? 12.293 -13.534 -8.988 1.00 97.88 146 ARG A C 1
ATOM 1169 O O . ARG A 1 146 ? 12.843 -14.181 -9.880 1.00 97.88 146 ARG A O 1
ATOM 1176 N N . GLU A 1 147 ? 12.900 -13.194 -7.865 1.00 97.00 147 GLU A N 1
ATOM 1177 C CA . GLU A 1 147 ? 14.263 -13.572 -7.498 1.00 97.00 147 GLU A CA 1
ATOM 1178 C C . GLU A 1 147 ? 14.248 -14.412 -6.207 1.00 97.00 147 GLU A C 1
ATOM 1180 O O . GLU A 1 147 ? 13.222 -14.528 -5.528 1.00 97.00 147 GLU A O 1
ATOM 1185 N N . GLU A 1 148 ? 15.368 -15.042 -5.861 1.00 94.00 148 GLU A N 1
ATOM 1186 C CA . GLU A 1 148 ? 15.575 -15.626 -4.537 1.00 94.00 148 GLU A CA 1
ATOM 1187 C C . GLU A 1 148 ? 15.235 -14.605 -3.436 1.00 94.00 148 GLU A C 1
ATOM 1189 O O . GLU A 1 148 ? 15.805 -13.518 -3.376 1.00 94.00 148 GLU A O 1
ATOM 1194 N N . GLY A 1 149 ? 14.291 -14.954 -2.556 1.00 94.50 149 GLY A N 1
ATOM 1195 C CA . GLY A 1 149 ? 13.822 -14.092 -1.461 1.00 94.50 149 GLY A CA 1
ATOM 1196 C C . GLY A 1 149 ? 12.577 -13.250 -1.779 1.00 94.50 149 GLY A C 1
ATOM 1197 O O . GLY A 1 149 ? 11.950 -12.714 -0.860 1.00 94.50 149 GLY A O 1
ATOM 1198 N N . SER A 1 150 ? 12.149 -13.176 -3.044 1.00 96.19 150 SER A N 1
ATOM 1199 C CA . SER A 1 150 ? 10.810 -12.679 -3.388 1.00 96.19 150 SER A CA 1
ATOM 1200 C C . SER A 1 150 ? 9.722 -13.534 -2.719 1.00 96.19 150 SER A C 1
ATOM 1202 O O . SER A 1 150 ? 9.899 -14.739 -2.538 1.00 96.19 150 SER A O 1
ATOM 1204 N N . ASN A 1 151 ? 8.598 -12.920 -2.332 1.00 96.94 151 ASN A N 1
ATOM 1205 C CA . ASN A 1 151 ? 7.551 -13.622 -1.572 1.00 96.94 151 ASN A CA 1
ATOM 1206 C C . ASN A 1 151 ? 6.112 -13.157 -1.844 1.00 96.94 151 ASN A C 1
ATOM 1208 O O . ASN A 1 151 ? 5.205 -13.593 -1.141 1.00 96.94 151 ASN A O 1
ATOM 1212 N N . SER A 1 152 ? 5.914 -12.259 -2.814 1.00 97.50 152 SER A N 1
ATOM 1213 C CA . SER A 1 152 ? 4.592 -11.711 -3.169 1.00 97.50 152 SER A CA 1
ATOM 1214 C C . SER A 1 152 ? 4.150 -12.099 -4.586 1.00 97.50 152 SER A C 1
ATOM 1216 O O . SER A 1 152 ? 3.304 -11.453 -5.201 1.00 97.50 152 SER A O 1
ATOM 1218 N N . ASP A 1 153 ? 4.766 -13.136 -5.155 1.00 98.00 153 ASP A N 1
ATOM 1219 C CA . ASP A 1 153 ? 4.519 -13.621 -6.514 1.00 98.00 153 ASP A CA 1
ATOM 1220 C C . ASP A 1 153 ? 3.167 -14.325 -6.666 1.00 98.00 153 ASP A C 1
ATOM 1222 O O . ASP A 1 153 ? 2.529 -14.218 -7.713 1.00 98.00 153 ASP A O 1
ATOM 1226 N N . ARG A 1 154 ? 2.692 -15.015 -5.626 1.00 98.00 154 ARG A N 1
ATOM 1227 C CA . ARG A 1 154 ? 1.492 -15.860 -5.713 1.00 98.00 154 ARG A CA 1
ATOM 1228 C C . ARG A 1 154 ? 0.212 -15.047 -5.782 1.00 98.00 154 ARG A C 1
ATOM 1230 O O . ARG A 1 154 ? -0.641 -15.317 -6.624 1.00 98.00 154 ARG A O 1
ATOM 1237 N N . GLU A 1 155 ? 0.064 -14.065 -4.903 1.00 98.12 155 GLU A N 1
ATOM 1238 C CA . GLU A 1 155 ? -1.073 -13.151 -4.911 1.00 98.12 155 GLU A CA 1
ATOM 1239 C C . GLU A 1 155 ? -1.065 -12.257 -6.159 1.00 98.12 155 GLU A C 1
ATOM 1241 O O . GLU A 1 155 ? -2.119 -12.052 -6.765 1.00 98.12 155 GLU A O 1
ATOM 1246 N N . MET A 1 156 ? 0.123 -11.846 -6.624 1.00 98.75 156 MET A N 1
ATOM 1247 C CA . MET A 1 156 ? 0.289 -11.137 -7.892 1.00 98.75 156 MET A CA 1
ATOM 1248 C C . MET A 1 156 ? -0.174 -11.995 -9.076 1.00 98.75 156 MET A C 1
ATOM 1250 O O . MET A 1 156 ? -0.969 -11.557 -9.910 1.00 98.75 156 MET A O 1
ATOM 1254 N N . ALA A 1 157 ? 0.261 -13.255 -9.130 1.00 98.50 157 ALA A N 1
ATOM 1255 C CA . ALA A 1 157 ? -0.178 -14.194 -10.152 1.00 98.50 157 ALA A CA 1
ATOM 1256 C C . ALA A 1 157 ? -1.694 -14.436 -10.095 1.00 98.50 157 ALA A C 1
ATOM 1258 O O . ALA A 1 157 ? -2.343 -14.504 -11.140 1.00 98.50 157 ALA A O 1
ATOM 1259 N N . ALA A 1 158 ? -2.276 -14.522 -8.895 1.00 97.88 158 ALA A N 1
ATOM 1260 C CA . ALA A 1 158 ? -3.709 -14.727 -8.711 1.00 97.88 158 ALA A CA 1
ATOM 1261 C C . ALA A 1 158 ? -4.539 -13.560 -9.265 1.00 97.88 158 ALA A C 1
ATOM 1263 O O . ALA A 1 158 ? -5.489 -13.798 -10.014 1.00 97.88 158 ALA A O 1
ATOM 1264 N N . VAL A 1 159 ? -4.177 -12.311 -8.953 1.00 97.50 159 VAL A N 1
ATOM 1265 C CA . VAL A 1 159 ? -4.934 -11.143 -9.429 1.00 97.50 159 VAL A CA 1
ATOM 1266 C C . VAL A 1 159 ? -4.770 -10.920 -10.933 1.00 97.50 159 VAL A C 1
ATOM 1268 O O . VAL A 1 159 ? -5.755 -10.644 -11.617 1.00 97.50 159 VAL A O 1
ATOM 1271 N N . LEU A 1 160 ? -3.574 -11.140 -11.489 1.00 97.69 160 LEU A N 1
ATOM 1272 C CA . LEU A 1 160 ? -3.345 -11.089 -12.938 1.00 97.69 160 LEU A CA 1
ATOM 1273 C C . LEU A 1 160 ? -4.127 -12.187 -13.667 1.00 97.69 160 LEU A C 1
ATOM 1275 O O . LEU A 1 160 ? -4.738 -11.943 -14.709 1.00 97.69 160 LEU A O 1
ATOM 1279 N N . HIS A 1 161 ? -4.161 -13.393 -13.100 1.00 95.62 161 HIS A N 1
ATOM 1280 C CA . HIS A 1 161 ? -4.962 -14.479 -13.643 1.00 95.62 161 HIS A CA 1
ATOM 1281 C C . HIS A 1 161 ? -6.456 -14.130 -13.611 1.00 95.62 161 HIS A C 1
ATOM 1283 O O . HIS A 1 161 ? -7.155 -14.336 -14.605 1.00 95.62 161 HIS A O 1
ATOM 1289 N N . MET A 1 162 ? -6.926 -13.537 -12.508 1.00 94.06 162 MET A N 1
ATOM 1290 C CA . MET A 1 162 ? -8.302 -13.061 -12.358 1.00 94.06 162 MET A CA 1
ATOM 1291 C C . MET A 1 162 ? -8.637 -11.913 -13.323 1.00 94.06 162 MET A C 1
ATOM 1293 O O . MET A 1 162 ? -9.770 -11.837 -13.790 1.00 94.06 162 MET A O 1
ATOM 1297 N N . ALA A 1 163 ? -7.680 -11.041 -13.660 1.00 93.69 163 ALA A N 1
ATOM 1298 C CA . ALA A 1 163 ? -7.818 -9.999 -14.688 1.00 93.69 163 ALA A CA 1
ATOM 1299 C C . ALA A 1 163 ? -7.910 -10.565 -16.116 1.00 93.69 163 ALA A C 1
ATOM 1301 O O . ALA A 1 163 ? -8.383 -9.884 -17.023 1.00 93.69 163 ALA A O 1
ATOM 1302 N N . GLY A 1 164 ? -7.517 -11.827 -16.306 1.00 93.19 164 GLY A N 1
ATOM 1303 C CA . GLY A 1 164 ? -7.618 -12.542 -17.572 1.00 93.19 164 GLY A CA 1
ATOM 1304 C C . GLY A 1 164 ? -6.281 -12.780 -18.264 1.00 93.19 164 GLY A C 1
ATOM 1305 O O . GLY A 1 164 ? -6.282 -13.263 -19.391 1.00 93.19 164 GLY A O 1
ATOM 1306 N N . PHE A 1 165 ? -5.138 -12.481 -17.649 1.00 95.62 165 PHE A N 1
ATOM 1307 C CA . PHE A 1 165 ? -3.840 -12.742 -18.271 1.00 95.62 165 PHE A CA 1
ATOM 1308 C C . PHE A 1 165 ? -3.502 -14.241 -18.352 1.00 95.62 165 PHE A C 1
ATOM 1310 O O . PHE A 1 165 ? -3.920 -15.059 -17.523 1.00 95.62 165 PHE A O 1
ATOM 1317 N N . GLU A 1 166 ? -2.671 -14.597 -19.335 1.00 96.44 166 GLU A N 1
ATOM 1318 C CA . GLU A 1 166 ? -1.874 -15.823 -19.292 1.00 96.44 166 GLU A CA 1
ATOM 1319 C C . GLU A 1 166 ? -0.621 -15.545 -18.450 1.00 96.44 166 GLU A C 1
ATOM 1321 O O . GLU A 1 166 ? 0.305 -14.865 -18.895 1.00 96.44 166 GLU A O 1
ATOM 1326 N N . VAL A 1 167 ? -0.624 -16.018 -17.204 1.00 97.81 167 VAL A N 1
ATOM 1327 C CA . VAL A 1 167 ? 0.402 -15.696 -16.205 1.00 97.81 167 VAL A CA 1
ATOM 1328 C C . VAL A 1 167 ? 1.528 -16.722 -16.229 1.00 97.81 167 VAL A C 1
ATOM 1330 O O . VAL A 1 167 ? 1.270 -17.923 -16.145 1.00 97.81 167 VAL A O 1
ATOM 1333 N N . TRP A 1 168 ? 2.766 -16.240 -16.302 1.00 98.44 168 TRP A N 1
ATOM 1334 C CA . TRP A 1 168 ? 3.978 -17.054 -16.264 1.00 98.44 168 TRP A CA 1
ATOM 1335 C C . TRP A 1 168 ? 4.801 -16.709 -15.024 1.00 98.44 168 TRP A C 1
ATOM 1337 O O . TRP A 1 168 ? 5.195 -15.557 -14.863 1.00 98.44 168 TRP A O 1
ATOM 1347 N N . ASP A 1 169 ? 5.072 -17.702 -14.175 1.00 97.81 169 ASP A N 1
ATOM 1348 C CA . ASP A 1 169 ? 6.089 -17.597 -13.122 1.00 97.81 169 ASP A CA 1
ATOM 1349 C C . ASP A 1 169 ? 7.472 -17.701 -13.768 1.00 97.81 169 ASP A C 1
ATOM 1351 O O . ASP A 1 169 ? 7.766 -18.694 -14.437 1.00 97.81 169 ASP A O 1
ATOM 1355 N N . ILE A 1 170 ? 8.291 -16.667 -13.599 1.00 98.00 170 ILE A N 1
ATOM 1356 C CA . ILE A 1 170 ? 9.641 -16.601 -14.151 1.00 98.00 170 ILE A CA 1
ATOM 1357 C C . ILE A 1 170 ? 10.599 -16.287 -13.015 1.00 98.00 170 ILE A C 1
ATOM 1359 O O . ILE A 1 170 ? 10.472 -15.261 -12.344 1.00 98.00 170 ILE A O 1
ATOM 1363 N N . ASN A 1 171 ? 11.597 -17.142 -12.823 1.00 97.81 171 ASN A N 1
ATOM 1364 C CA . ASN A 1 171 ? 12.723 -16.801 -11.974 1.00 97.81 171 ASN A CA 1
ATOM 1365 C C . ASN A 1 171 ? 13.807 -16.086 -12.794 1.00 97.81 171 ASN A C 1
ATOM 1367 O O . ASN A 1 171 ? 13.976 -16.357 -13.983 1.00 97.81 171 ASN A O 1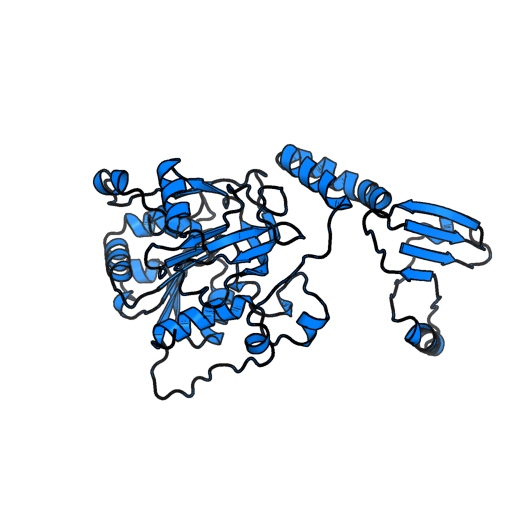
ATOM 1371 N N . MET A 1 172 ? 14.582 -15.204 -12.163 1.00 97.38 172 MET A N 1
ATOM 1372 C CA . MET A 1 172 ? 15.728 -14.554 -12.812 1.00 97.38 172 MET A CA 1
ATOM 1373 C C . MET A 1 172 ? 16.697 -15.546 -13.474 1.00 97.38 172 MET A C 1
ATOM 1375 O O . MET A 1 172 ? 17.209 -15.255 -14.554 1.00 97.38 172 MET A O 1
ATOM 1379 N N . GLU A 1 173 ? 16.885 -16.743 -12.910 1.00 96.88 173 GLU A N 1
ATOM 1380 C CA . GLU A 1 173 ? 17.700 -17.808 -13.509 1.00 96.88 173 GLU A CA 1
ATOM 1381 C C . GLU A 1 173 ? 17.182 -18.251 -14.888 1.00 96.88 173 GLU A C 1
ATOM 1383 O O . GLU A 1 173 ? 17.975 -18.568 -15.780 1.00 96.88 173 GLU A O 1
ATOM 1388 N N . ASP A 1 174 ? 15.866 -18.239 -15.115 1.00 97.69 174 ASP A N 1
ATOM 1389 C CA . ASP A 1 174 ? 15.280 -18.587 -16.413 1.00 97.69 174 ASP A CA 1
ATOM 1390 C C . ASP A 1 174 ? 15.656 -17.557 -17.490 1.00 97.69 174 ASP A C 1
ATOM 1392 O O . ASP A 1 174 ? 15.891 -17.939 -18.641 1.00 97.69 174 ASP A O 1
ATOM 1396 N N . LEU A 1 175 ? 15.774 -16.274 -17.116 1.00 97.56 175 LEU A N 1
ATOM 1397 C CA . LEU A 1 175 ? 16.265 -15.208 -17.998 1.00 97.56 175 LEU A CA 1
ATOM 1398 C C . LEU A 1 175 ? 17.785 -15.287 -18.185 1.00 97.56 175 LEU A C 1
ATOM 1400 O O . LEU A 1 175 ? 18.269 -15.157 -19.310 1.00 97.56 175 LEU A O 1
ATOM 1404 N N . CYS A 1 176 ? 18.539 -15.542 -17.110 1.00 96.88 176 CYS A N 1
ATOM 1405 C CA . CYS A 1 176 ? 19.998 -15.697 -17.141 1.00 96.88 176 CYS A CA 1
ATOM 1406 C C . CYS A 1 176 ? 20.440 -16.858 -18.043 1.00 96.88 176 CYS A C 1
ATOM 1408 O O . CYS A 1 176 ? 21.448 -16.757 -18.749 1.00 96.88 176 CYS A O 1
ATOM 1410 N N . THR A 1 177 ? 19.684 -17.957 -18.022 1.00 96.81 177 THR A N 1
ATOM 1411 C CA . THR A 1 177 ? 19.943 -19.164 -18.820 1.00 96.81 177 THR A CA 1
ATOM 1412 C C . THR A 1 177 ? 19.201 -19.188 -20.155 1.00 96.81 177 THR A C 1
ATOM 1414 O O . THR A 1 177 ? 19.325 -20.167 -20.888 1.00 96.81 177 THR A O 1
ATOM 1417 N N . GLU A 1 178 ? 18.463 -18.120 -20.486 1.00 95.38 178 GLU A N 1
ATOM 1418 C CA . GLU A 1 178 ? 17.687 -17.967 -21.727 1.00 95.38 178 GLU A CA 1
ATOM 1419 C C . GLU A 1 178 ? 16.695 -19.120 -21.979 1.00 95.38 178 GLU A C 1
ATOM 1421 O O . GLU A 1 178 ? 16.346 -19.426 -23.120 1.00 95.38 178 GLU A O 1
ATOM 1426 N N . ARG A 1 179 ? 16.199 -19.765 -20.911 1.00 96.75 179 ARG A N 1
ATOM 1427 C CA . ARG A 1 179 ? 15.102 -20.749 -21.005 1.00 96.75 179 ARG A CA 1
ATOM 1428 C C . ARG A 1 179 ? 13.810 -20.090 -21.460 1.00 96.75 179 ARG A C 1
ATOM 1430 O O . ARG A 1 179 ? 12.957 -20.740 -22.063 1.00 96.75 179 ARG A O 1
ATOM 1437 N N . ILE A 1 180 ? 13.674 -18.806 -21.152 1.00 96.50 180 ILE A N 1
ATOM 1438 C CA . ILE A 1 180 ? 12.568 -17.965 -21.562 1.00 96.50 180 ILE A CA 1
ATOM 1439 C C . ILE A 1 180 ? 13.096 -16.583 -21.952 1.00 96.50 180 ILE A C 1
ATOM 1441 O O . ILE A 1 180 ? 14.121 -16.142 -21.442 1.00 96.50 180 ILE A O 1
ATOM 1445 N N . ASN A 1 181 ? 12.401 -15.915 -22.873 1.00 95.38 181 ASN A N 1
ATOM 1446 C CA . ASN A 1 181 ? 12.748 -14.575 -23.339 1.00 95.38 181 ASN A CA 1
ATOM 1447 C C . ASN A 1 181 ? 11.556 -13.621 -23.179 1.00 95.38 181 ASN A C 1
ATOM 1449 O O . ASN A 1 181 ? 10.404 -14.033 -23.371 1.00 95.38 181 ASN A O 1
ATOM 1453 N N . LEU A 1 182 ? 11.843 -12.358 -22.847 1.00 97.88 182 LEU A N 1
ATOM 1454 C CA . LEU A 1 182 ? 10.850 -11.304 -22.621 1.00 97.88 182 LEU A CA 1
ATOM 1455 C C . LEU A 1 182 ? 10.072 -10.877 -23.887 1.00 97.88 182 LEU A C 1
ATOM 1457 O O . LEU A 1 182 ? 8.983 -10.312 -23.776 1.00 97.88 182 LEU A O 1
ATOM 1461 N N . ASP A 1 183 ? 10.560 -11.207 -25.087 1.00 96.69 183 ASP A N 1
ATOM 1462 C CA . ASP A 1 183 ? 9.938 -10.873 -26.380 1.00 96.69 183 ASP A CA 1
ATOM 1463 C C . ASP A 1 183 ? 8.492 -11.382 -26.527 1.00 96.69 183 ASP A C 1
ATOM 1465 O O . ASP A 1 183 ? 7.687 -10.784 -27.238 1.00 96.69 183 ASP A O 1
ATOM 1469 N N . GLN A 1 184 ? 8.131 -12.475 -25.850 1.00 96.00 184 GLN A N 1
ATOM 1470 C CA . GLN A 1 184 ? 6.790 -13.066 -25.949 1.00 96.00 184 GLN A CA 1
ATOM 1471 C C . GLN A 1 184 ? 5.755 -12.444 -24.997 1.00 96.00 184 GLN A C 1
ATOM 1473 O O . GLN A 1 184 ? 4.590 -12.848 -25.019 1.00 96.00 184 GLN A O 1
ATOM 1478 N N . PHE A 1 185 ? 6.168 -11.514 -24.133 1.00 98.31 185 PHE A N 1
ATOM 1479 C CA . PHE A 1 185 ? 5.318 -10.937 -23.096 1.00 98.31 185 PHE A CA 1
ATOM 1480 C C . PHE A 1 185 ? 4.825 -9.542 -23.472 1.00 98.31 185 PHE A C 1
ATOM 1482 O O . PHE A 1 185 ? 5.512 -8.775 -24.151 1.00 98.31 185 PHE A O 1
ATOM 1489 N N . ARG A 1 186 ? 3.606 -9.230 -23.021 1.00 97.81 186 ARG A N 1
ATOM 1490 C CA . ARG A 1 186 ? 3.001 -7.890 -23.075 1.00 97.81 186 ARG A CA 1
ATOM 1491 C C . ARG A 1 186 ? 3.109 -7.164 -21.736 1.00 97.81 186 ARG A C 1
ATOM 1493 O O . ARG A 1 186 ? 3.127 -5.940 -21.718 1.00 97.81 186 ARG A O 1
ATOM 1500 N N . GLY A 1 187 ? 3.174 -7.918 -20.640 1.00 98.56 187 GLY A N 1
ATOM 1501 C CA . GLY A 1 187 ? 3.359 -7.394 -19.292 1.00 98.56 187 GLY A CA 1
ATOM 1502 C C . GLY A 1 187 ? 4.547 -8.035 -18.586 1.00 98.56 187 GLY A C 1
ATOM 1503 O O . GLY A 1 187 ? 4.798 -9.231 -18.749 1.00 98.56 187 GLY A O 1
ATOM 1504 N N . LEU A 1 188 ? 5.231 -7.247 -17.763 1.00 98.81 188 LEU A N 1
ATOM 1505 C CA . LEU A 1 188 ? 6.316 -7.682 -16.892 1.00 98.81 188 LEU A CA 1
ATOM 1506 C C . LEU A 1 188 ? 6.076 -7.110 -15.500 1.00 98.81 188 LEU A C 1
ATOM 1508 O O . LEU A 1 188 ? 5.977 -5.895 -15.335 1.00 98.81 188 LEU A O 1
ATOM 1512 N N . VAL A 1 189 ? 5.972 -7.981 -14.505 1.00 98.81 189 VAL A N 1
ATOM 1513 C CA . VAL A 1 189 ? 5.728 -7.593 -13.122 1.00 98.81 189 VAL A CA 1
ATOM 1514 C C . VAL A 1 189 ? 6.903 -8.007 -12.255 1.00 98.81 189 VAL A C 1
ATOM 1516 O O . VAL A 1 189 ? 7.182 -9.196 -12.125 1.00 98.81 189 VAL A O 1
ATOM 1519 N N . PHE A 1 190 ? 7.565 -7.028 -11.646 1.00 98.69 190 PHE A N 1
ATOM 1520 C CA . PHE A 1 190 ? 8.564 -7.245 -10.608 1.00 98.69 190 PHE A CA 1
ATOM 1521 C C . PHE A 1 190 ? 7.845 -7.320 -9.260 1.00 98.69 190 PHE A C 1
ATOM 1523 O O . PHE A 1 190 ? 7.230 -6.349 -8.808 1.00 98.69 190 PHE A O 1
ATOM 1530 N N . VAL A 1 191 ? 7.873 -8.499 -8.646 1.00 98.44 191 VAL A N 1
ATOM 1531 C CA . VAL A 1 191 ? 7.102 -8.787 -7.431 1.00 98.44 191 VAL A CA 1
ATOM 1532 C C . VAL A 1 191 ? 7.742 -8.202 -6.170 1.00 98.44 191 VAL A C 1
ATOM 1534 O O . VAL A 1 191 ? 8.935 -7.900 -6.131 1.00 98.44 191 VAL A O 1
ATOM 1537 N N . GLY A 1 192 ? 6.946 -8.091 -5.107 1.00 97.12 192 GLY A N 1
ATOM 1538 C CA . GLY A 1 192 ? 7.433 -7.740 -3.777 1.00 97.12 192 GLY A CA 1
ATOM 1539 C C . GLY A 1 192 ? 8.164 -8.882 -3.055 1.00 97.12 192 GLY A C 1
ATOM 1540 O O . GLY A 1 192 ? 8.111 -10.056 -3.440 1.00 97.12 192 GLY A O 1
ATOM 1541 N N . GLY A 1 193 ? 8.825 -8.529 -1.954 1.00 95.44 193 GLY A N 1
ATOM 1542 C CA . GLY A 1 193 ? 9.524 -9.455 -1.068 1.00 95.44 193 GLY A CA 1
ATOM 1543 C C . GLY A 1 193 ? 10.829 -8.878 -0.549 1.00 95.44 193 GLY A C 1
ATOM 1544 O O . GLY A 1 193 ? 10.937 -7.670 -0.393 1.00 95.44 193 GLY A O 1
ATOM 1545 N N . PHE A 1 194 ? 11.789 -9.754 -0.272 1.00 95.38 194 PHE A N 1
ATOM 1546 C CA . PHE A 1 194 ? 13.107 -9.396 0.244 1.00 95.38 194 PHE A CA 1
ATOM 1547 C C . PHE A 1 194 ? 14.150 -10.103 -0.620 1.00 95.38 194 PHE A C 1
ATOM 1549 O O . PHE A 1 194 ? 14.761 -11.079 -0.177 1.00 95.38 194 PHE A O 1
ATOM 1556 N N . SER A 1 195 ? 14.285 -9.713 -1.894 1.00 90.94 195 SER A N 1
ATOM 1557 C CA . SER A 1 195 ? 15.259 -10.360 -2.784 1.00 90.94 195 SER A CA 1
ATOM 1558 C C . SER A 1 195 ? 16.659 -10.319 -2.156 1.00 90.94 195 SER A C 1
ATOM 1560 O O . SER A 1 195 ? 17.092 -9.279 -1.658 1.00 90.94 195 SER A O 1
ATOM 1562 N N . TYR A 1 196 ? 17.339 -11.466 -2.103 1.00 93.88 196 TYR A N 1
ATOM 1563 C CA . TYR A 1 196 ? 18.599 -11.646 -1.365 1.00 93.88 196 TYR A CA 1
ATOM 1564 C C . TYR A 1 196 ? 18.551 -11.182 0.106 1.00 93.88 196 TYR A C 1
ATOM 1566 O O . TYR A 1 196 ? 19.548 -10.704 0.649 1.00 93.88 196 TYR A O 1
ATOM 1574 N N . ALA A 1 197 ? 17.388 -11.307 0.754 1.00 91.12 197 ALA A N 1
ATOM 1575 C CA . ALA A 1 197 ? 17.108 -10.820 2.107 1.00 91.12 197 ALA A CA 1
ATOM 1576 C C . ALA A 1 197 ? 17.415 -9.320 2.311 1.00 91.12 197 ALA A C 1
ATOM 1578 O O . ALA A 1 197 ? 17.713 -8.903 3.429 1.00 91.12 197 ALA A O 1
ATOM 1579 N N . ASP A 1 198 ? 17.388 -8.535 1.226 1.00 90.50 198 ASP A N 1
ATOM 1580 C CA . ASP A 1 198 ? 17.782 -7.122 1.172 1.00 90.50 198 ASP A CA 1
ATOM 1581 C C . ASP A 1 198 ? 19.205 -6.849 1.712 1.00 90.50 198 ASP A C 1
ATOM 1583 O O . ASP A 1 198 ? 19.562 -5.734 2.102 1.00 90.50 198 ASP A O 1
ATOM 1587 N N . VAL A 1 199 ? 20.076 -7.867 1.692 1.00 83.62 199 VAL A N 1
ATOM 1588 C CA . VAL A 1 199 ? 21.492 -7.717 2.044 1.00 83.62 199 VAL A CA 1
ATOM 1589 C C . VAL A 1 199 ? 22.163 -6.773 1.041 1.00 83.62 199 VAL A C 1
ATOM 1591 O O . VAL A 1 199 ? 21.993 -6.901 -0.169 1.00 83.62 199 VAL A O 1
ATOM 1594 N N . CYS A 1 200 ? 22.949 -5.824 1.564 1.00 86.94 200 CYS A N 1
ATOM 1595 C CA . CYS A 1 200 ? 23.533 -4.674 0.851 1.00 86.94 200 CYS A CA 1
ATOM 1596 C C . CYS A 1 200 ? 22.538 -3.549 0.483 1.00 86.94 200 CYS A C 1
ATOM 1598 O O . CYS A 1 200 ? 22.967 -2.526 -0.069 1.00 86.94 200 CYS A O 1
ATOM 1600 N N . GLY A 1 201 ? 21.262 -3.683 0.856 1.00 89.69 201 GLY A N 1
ATOM 1601 C CA . GLY A 1 201 ? 20.158 -2.751 0.606 1.00 89.69 201 GLY A CA 1
ATOM 1602 C C . GLY A 1 201 ? 19.119 -3.349 -0.342 1.00 89.69 201 GLY A C 1
ATOM 1603 O O . GLY A 1 201 ? 19.455 -4.174 -1.200 1.00 89.69 201 GLY A O 1
ATOM 1604 N N . SER A 1 202 ? 17.868 -2.919 -0.208 1.00 92.81 202 SER A N 1
ATOM 1605 C CA . SER A 1 202 ? 16.745 -3.604 -0.845 1.00 92.81 202 SER A CA 1
ATOM 1606 C C . SER A 1 202 ? 16.823 -3.605 -2.367 1.00 92.81 202 SER A C 1
ATOM 1608 O O . SER A 1 202 ? 17.198 -2.613 -2.996 1.00 92.81 202 SER A O 1
ATOM 1610 N N . ALA A 1 203 ? 16.495 -4.756 -2.957 1.00 95.19 203 ALA A N 1
ATOM 1611 C CA . ALA A 1 203 ? 16.539 -5.029 -4.397 1.00 95.19 203 ALA A CA 1
ATOM 1612 C C . ALA A 1 203 ? 17.905 -4.839 -5.091 1.00 95.19 203 ALA A C 1
ATOM 1614 O O . ALA A 1 203 ? 18.008 -5.079 -6.293 1.00 95.19 203 ALA A O 1
ATOM 1615 N N . LYS A 1 204 ? 18.986 -4.463 -4.392 1.00 94.50 204 LYS A N 1
ATOM 1616 C CA . LYS A 1 204 ? 20.286 -4.205 -5.040 1.00 94.50 204 LYS A CA 1
ATOM 1617 C C . LYS A 1 204 ? 20.943 -5.458 -5.597 1.00 94.50 204 LYS A C 1
ATOM 1619 O O . LYS A 1 204 ? 21.557 -5.382 -6.657 1.00 94.50 204 LYS A O 1
ATOM 1624 N N . GLY A 1 205 ? 20.809 -6.598 -4.920 1.00 95.00 205 GLY A N 1
ATOM 1625 C CA . GLY A 1 205 ? 21.265 -7.881 -5.463 1.00 95.00 205 GLY A CA 1
ATOM 1626 C C . GLY A 1 205 ? 20.520 -8.233 -6.753 1.00 95.00 205 GLY A C 1
ATOM 1627 O O . GLY A 1 205 ? 21.140 -8.564 -7.760 1.00 95.00 205 GLY A O 1
ATOM 1628 N N . TRP A 1 206 ? 19.198 -8.043 -6.760 1.00 96.88 206 TRP A N 1
ATOM 1629 C CA . TRP A 1 206 ? 18.365 -8.268 -7.940 1.00 96.88 206 TRP A CA 1
ATOM 1630 C C . TRP A 1 206 ? 18.725 -7.308 -9.085 1.00 96.88 206 TRP A C 1
ATOM 1632 O O . TRP A 1 206 ? 18.913 -7.733 -10.227 1.00 96.88 206 TRP A O 1
ATOM 1642 N N . ALA A 1 207 ? 18.934 -6.027 -8.775 1.00 95.44 207 ALA A N 1
ATOM 1643 C CA . ALA A 1 207 ? 19.407 -5.034 -9.732 1.00 95.44 207 ALA A CA 1
ATOM 1644 C C . ALA A 1 207 ? 20.795 -5.386 -10.283 1.00 95.44 207 ALA A C 1
ATOM 1646 O O . ALA A 1 207 ? 21.025 -5.239 -11.477 1.00 95.44 207 ALA A O 1
ATOM 1647 N N . ALA A 1 208 ? 21.711 -5.897 -9.455 1.00 94.31 208 ALA A N 1
ATOM 1648 C CA . ALA A 1 208 ? 23.028 -6.336 -9.905 1.00 94.31 208 ALA A CA 1
ATOM 1649 C C . ALA A 1 208 ? 22.921 -7.488 -10.917 1.00 94.31 208 ALA A C 1
ATOM 1651 O O . ALA A 1 208 ? 23.576 -7.437 -11.959 1.00 94.31 208 ALA A O 1
ATOM 1652 N N . THR A 1 209 ? 22.054 -8.476 -10.670 1.00 94.69 209 THR A N 1
ATOM 1653 C CA . THR A 1 209 ? 21.764 -9.546 -11.640 1.00 94.69 209 THR A CA 1
ATOM 1654 C C . THR A 1 209 ? 21.208 -8.973 -12.947 1.00 94.69 209 THR A C 1
ATOM 1656 O O . THR A 1 209 ? 21.675 -9.338 -14.024 1.00 94.69 209 THR A O 1
ATOM 1659 N N . ALA A 1 210 ? 20.259 -8.036 -12.869 1.00 94.94 210 ALA A N 1
ATOM 1660 C CA . ALA A 1 210 ? 19.635 -7.412 -14.036 1.00 94.94 210 ALA A CA 1
ATOM 1661 C C . ALA A 1 210 ? 20.588 -6.516 -14.854 1.00 94.94 210 ALA A C 1
ATOM 1663 O O . ALA A 1 210 ? 20.499 -6.495 -16.079 1.00 94.94 210 ALA A O 1
ATOM 1664 N N . LEU A 1 211 ? 21.489 -5.781 -14.195 1.00 92.94 211 LEU A N 1
ATOM 1665 C CA . LEU A 1 211 ? 22.369 -4.790 -14.825 1.00 92.94 211 LEU A CA 1
ATOM 1666 C C . LEU A 1 211 ? 23.708 -5.367 -15.285 1.00 92.94 211 LEU A C 1
ATOM 1668 O O . LEU A 1 211 ? 24.265 -4.886 -16.267 1.00 92.94 211 LEU A O 1
ATOM 1672 N N . PHE A 1 212 ? 24.249 -6.365 -14.582 1.00 92.94 212 PHE A N 1
ATOM 1673 C CA . PHE A 1 212 ? 25.592 -6.890 -14.861 1.00 92.94 212 PHE A CA 1
ATOM 1674 C C . PHE A 1 212 ? 25.592 -8.235 -15.588 1.00 92.94 212 PHE A C 1
ATOM 1676 O O . PHE A 1 212 ? 26.636 -8.657 -16.088 1.00 92.94 212 PHE A O 1
ATOM 1683 N N . ASN A 1 213 ? 24.438 -8.895 -15.721 1.00 95.12 213 ASN A N 1
ATOM 1684 C CA . ASN A 1 213 ? 24.280 -9.971 -16.691 1.00 95.12 213 ASN A CA 1
ATOM 1685 C C . ASN A 1 213 ? 23.840 -9.384 -18.038 1.00 95.12 213 ASN A C 1
ATOM 1687 O O . ASN A 1 213 ? 22.666 -9.070 -18.227 1.00 95.12 213 ASN A O 1
ATOM 1691 N N . HIS A 1 214 ? 24.773 -9.291 -18.991 1.00 93.81 214 HIS A N 1
ATOM 1692 C CA . HIS A 1 214 ? 24.526 -8.712 -20.320 1.00 93.81 214 HIS A CA 1
ATOM 1693 C C . HIS A 1 214 ? 23.277 -9.285 -21.010 1.00 93.81 214 HIS A C 1
ATOM 1695 O O . HIS A 1 214 ? 22.530 -8.548 -21.644 1.00 93.81 214 HIS A O 1
ATOM 1701 N N . LYS A 1 215 ? 23.012 -10.592 -20.871 1.00 95.38 215 LYS A N 1
ATOM 1702 C CA . LYS A 1 215 ? 21.850 -11.235 -21.507 1.00 95.38 215 LYS A CA 1
ATOM 1703 C C . LYS A 1 215 ? 20.529 -10.743 -20.927 1.00 95.38 215 LYS A C 1
ATOM 1705 O O . LYS A 1 215 ? 19.552 -10.591 -21.652 1.00 95.38 215 LYS A O 1
ATOM 1710 N N . VAL A 1 216 ? 20.480 -10.538 -19.614 1.00 96.88 216 VAL A N 1
ATOM 1711 C CA . VAL A 1 216 ? 19.276 -10.057 -18.928 1.00 96.88 216 VAL A CA 1
ATOM 1712 C C . VAL A 1 216 ? 19.097 -8.566 -19.182 1.00 96.88 216 VAL A C 1
ATOM 1714 O O . VAL A 1 216 ? 17.991 -8.131 -19.498 1.00 96.88 216 VAL A O 1
ATOM 1717 N N . GLN A 1 217 ? 20.188 -7.802 -19.119 1.00 95.50 217 GLN A N 1
ATOM 1718 C CA . GLN A 1 217 ? 20.191 -6.373 -19.406 1.00 95.50 217 GLN A CA 1
ATOM 1719 C C . GLN A 1 217 ? 19.640 -6.086 -20.810 1.00 95.50 217 GLN A C 1
ATOM 1721 O O . GLN A 1 217 ? 18.725 -5.279 -20.956 1.00 95.50 217 GLN A O 1
ATOM 1726 N N . GLU A 1 218 ? 20.135 -6.788 -21.833 1.00 95.19 218 GLU A N 1
ATOM 1727 C CA . GLU A 1 218 ? 19.676 -6.640 -23.219 1.00 95.19 218 GLU A CA 1
ATOM 1728 C C . GLU A 1 218 ? 18.183 -6.975 -23.369 1.00 95.19 218 GLU A C 1
ATOM 1730 O O . GLU A 1 218 ? 17.437 -6.224 -24.000 1.00 95.19 218 GLU A O 1
ATOM 1735 N N . GLN A 1 219 ? 17.717 -8.056 -22.732 1.00 97.31 219 GLN A N 1
ATOM 1736 C CA . GLN A 1 219 ? 16.298 -8.426 -22.731 1.00 97.31 219 GLN A CA 1
ATOM 1737 C C . GLN A 1 219 ? 15.415 -7.349 -22.087 1.00 97.31 219 GLN A C 1
ATOM 1739 O O . GLN A 1 219 ? 14.354 -7.031 -22.623 1.00 97.31 219 GLN A O 1
ATOM 1744 N N . LEU A 1 220 ? 15.835 -6.784 -20.952 1.00 97.25 220 LEU A N 1
ATOM 1745 C CA . LEU A 1 220 ? 15.093 -5.744 -20.235 1.00 97.25 220 LEU A CA 1
ATOM 1746 C C . LEU A 1 220 ? 15.045 -4.423 -21.012 1.00 97.25 220 LEU A C 1
ATOM 1748 O O . LEU A 1 220 ? 13.984 -3.803 -21.081 1.00 97.25 220 LEU A O 1
ATOM 1752 N N . LEU A 1 221 ? 16.162 -4.015 -21.622 1.00 94.69 221 LEU A N 1
ATOM 1753 C CA . LEU A 1 221 ? 16.231 -2.818 -22.466 1.00 94.69 221 LEU A CA 1
ATOM 1754 C C . LEU A 1 221 ? 15.302 -2.953 -23.674 1.00 94.69 221 LEU A C 1
ATOM 1756 O O . LEU A 1 221 ? 14.399 -2.136 -23.852 1.00 94.69 221 LEU A O 1
ATOM 1760 N N . LYS A 1 222 ? 15.437 -4.048 -24.432 1.00 96.56 222 LYS A N 1
ATOM 1761 C CA . LYS A 1 222 ? 14.580 -4.333 -25.588 1.00 96.56 222 LYS A CA 1
ATOM 1762 C C . LYS A 1 222 ? 13.102 -4.414 -25.201 1.00 96.56 222 LYS A C 1
ATOM 1764 O O . LYS A 1 222 ? 12.241 -3.935 -25.934 1.00 96.56 222 LYS A O 1
ATOM 1769 N N . TYR A 1 223 ? 12.789 -5.010 -24.048 1.00 98.19 223 TYR A N 1
ATOM 1770 C CA . TYR A 1 223 ? 11.420 -5.068 -23.537 1.00 98.19 223 TYR A CA 1
ATOM 1771 C C . TYR A 1 223 ? 10.852 -3.671 -23.252 1.00 98.19 223 TYR A C 1
ATOM 1773 O O . TYR A 1 223 ? 9.705 -3.396 -23.609 1.00 98.19 223 TYR A O 1
ATOM 1781 N N . LYS A 1 224 ? 11.641 -2.795 -22.619 1.00 96.00 224 LYS A N 1
ATOM 1782 C CA . LYS A 1 224 ? 11.230 -1.434 -22.253 1.00 96.00 224 LYS A CA 1
ATOM 1783 C C . LYS A 1 224 ? 11.026 -0.525 -23.473 1.00 96.00 224 LYS A C 1
ATOM 1785 O O . LYS A 1 224 ? 10.114 0.299 -23.463 1.00 96.00 224 LYS A O 1
ATOM 1790 N N . GLU A 1 225 ? 11.846 -0.686 -24.512 1.00 95.62 225 GLU A N 1
ATOM 1791 C CA . GLU A 1 225 ? 11.786 0.109 -25.752 1.00 95.62 225 GLU A CA 1
ATOM 1792 C C . GLU A 1 225 ? 10.559 -0.185 -26.622 1.00 95.62 225 GLU A C 1
ATOM 1794 O O . GLU A 1 225 ? 10.145 0.663 -27.412 1.00 95.62 225 GLU A O 1
ATOM 1799 N N . ARG A 1 226 ? 9.964 -1.375 -26.493 1.00 97.44 226 ARG A N 1
ATOM 1800 C CA . ARG A 1 226 ? 8.728 -1.719 -27.204 1.00 97.44 226 ARG A CA 1
ATOM 1801 C C . ARG A 1 226 ? 7.595 -0.815 -26.742 1.00 97.44 226 ARG A C 1
ATOM 1803 O O . ARG A 1 226 ? 7.394 -0.666 -25.547 1.00 97.44 226 ARG A O 1
ATOM 1810 N N . ASP A 1 227 ? 6.816 -0.285 -27.674 1.00 96.44 227 ASP A N 1
ATOM 1811 C CA . ASP A 1 227 ? 5.635 0.551 -27.420 1.00 96.44 227 ASP A CA 1
ATOM 1812 C C . ASP A 1 227 ? 4.407 -0.258 -26.961 1.00 96.44 227 ASP A C 1
ATOM 1814 O O . ASP A 1 227 ? 3.459 0.287 -26.394 1.00 96.44 227 ASP A O 1
ATOM 1818 N N . ASP A 1 228 ? 4.436 -1.576 -27.168 1.00 96.50 228 ASP A N 1
ATOM 1819 C CA . ASP A 1 228 ? 3.343 -2.495 -26.865 1.00 96.50 228 ASP A CA 1
ATOM 1820 C C . ASP A 1 228 ? 3.463 -3.198 -25.499 1.00 96.50 228 ASP A C 1
ATOM 1822 O O . ASP A 1 228 ? 2.628 -4.044 -25.170 1.00 96.50 228 ASP A O 1
ATOM 1826 N N . THR A 1 229 ? 4.451 -2.849 -24.674 1.00 98.44 229 THR A N 1
ATOM 1827 C CA . THR A 1 229 ? 4.681 -3.464 -23.355 1.00 98.44 229 THR A CA 1
ATOM 1828 C C . THR A 1 229 ? 4.244 -2.581 -22.187 1.00 98.44 229 THR A C 1
ATOM 1830 O O . THR A 1 229 ? 4.239 -1.356 -22.286 1.00 98.44 229 THR A O 1
ATOM 1833 N N . PHE A 1 230 ? 3.909 -3.198 -21.052 1.00 98.69 230 PHE A N 1
ATOM 1834 C CA . PHE A 1 230 ? 3.732 -2.505 -19.772 1.00 98.69 230 PHE A CA 1
ATOM 1835 C C . PHE A 1 230 ? 4.594 -3.127 -18.670 1.00 98.69 230 PHE A C 1
ATOM 1837 O O . PHE A 1 230 ? 5.039 -4.278 -18.782 1.00 98.69 230 PHE A O 1
ATOM 1844 N N . SER A 1 231 ? 4.826 -2.399 -17.576 1.00 98.88 231 SER A N 1
ATOM 1845 C CA . SER A 1 231 ? 5.475 -2.968 -16.387 1.00 98.88 231 SER A CA 1
ATOM 1846 C C . SER A 1 231 ? 4.891 -2.482 -15.076 1.00 98.88 231 SER A C 1
ATOM 1848 O O . SER A 1 231 ? 4.479 -1.331 -14.967 1.00 98.88 231 SER A O 1
ATOM 1850 N N . LEU A 1 232 ? 4.905 -3.361 -14.077 1.00 98.94 232 LEU A N 1
ATOM 1851 C CA . LEU A 1 232 ? 4.527 -3.051 -12.703 1.00 98.94 232 LEU A CA 1
ATOM 1852 C C . LEU A 1 232 ? 5.640 -3.501 -11.757 1.00 98.94 232 LEU A C 1
ATOM 1854 O O . LEU A 1 232 ? 6.034 -4.662 -11.783 1.00 98.94 232 LEU A O 1
ATOM 1858 N N . GLY A 1 233 ? 6.126 -2.612 -10.904 1.00 98.75 233 GLY A N 1
ATOM 1859 C CA . GLY A 1 233 ? 7.025 -2.947 -9.806 1.00 98.75 233 GLY A CA 1
ATOM 1860 C C . GLY A 1 233 ? 6.334 -2.673 -8.486 1.00 98.75 233 GLY A C 1
ATOM 1861 O O . GLY A 1 233 ? 6.001 -1.522 -8.214 1.00 98.75 233 GLY A O 1
ATOM 1862 N N . VAL A 1 234 ? 6.132 -3.709 -7.669 1.00 98.81 234 VAL A N 1
ATOM 1863 C CA . VAL A 1 234 ? 5.483 -3.575 -6.356 1.00 98.81 234 VAL A CA 1
ATOM 1864 C C . VAL A 1 234 ? 6.492 -3.783 -5.236 1.00 98.81 234 VAL A C 1
ATOM 1866 O O . VAL A 1 234 ? 7.182 -4.801 -5.219 1.00 98.81 234 VAL A O 1
ATOM 1869 N N . CYS A 1 235 ? 6.564 -2.849 -4.284 1.00 98.44 235 CYS A N 1
ATOM 1870 C CA . CYS A 1 235 ? 7.446 -2.910 -3.115 1.00 98.44 235 CYS A CA 1
ATOM 1871 C C . CYS A 1 235 ? 8.914 -3.181 -3.515 1.00 98.44 235 CYS A C 1
ATOM 1873 O O . CYS A 1 235 ? 9.568 -2.286 -4.047 1.00 98.44 235 CYS A O 1
ATOM 1875 N N . ASN A 1 236 ? 9.426 -4.409 -3.373 1.00 98.38 236 ASN A N 1
ATOM 1876 C CA . ASN A 1 236 ? 10.768 -4.787 -3.843 1.00 98.38 236 ASN A CA 1
ATOM 1877 C C . ASN A 1 236 ? 10.958 -4.608 -5.357 1.00 98.38 236 ASN A C 1
ATOM 1879 O O . ASN A 1 236 ? 12.008 -4.156 -5.808 1.00 98.38 236 ASN A O 1
ATOM 1883 N N . GLY A 1 237 ? 9.905 -4.830 -6.144 1.00 98.50 237 GLY A N 1
ATOM 1884 C CA . GLY A 1 237 ? 9.896 -4.504 -7.565 1.00 98.50 237 GLY A CA 1
ATOM 1885 C C . GLY A 1 237 ? 9.904 -3.000 -7.860 1.00 98.50 237 GLY A C 1
ATOM 1886 O O . GLY A 1 237 ? 10.489 -2.579 -8.854 1.00 98.50 237 GLY A O 1
ATOM 1887 N N . CYS A 1 238 ? 9.302 -2.171 -6.999 1.00 98.62 238 CYS A N 1
ATOM 1888 C CA . CYS A 1 238 ? 9.384 -0.708 -7.108 1.00 98.62 238 CYS A CA 1
ATOM 1889 C C . CYS A 1 238 ? 10.821 -0.232 -6.858 1.00 98.62 238 CYS A C 1
ATOM 1891 O O . CYS A 1 238 ? 11.354 0.571 -7.625 1.00 98.62 238 CYS A O 1
ATOM 1893 N N . GLN A 1 239 ? 11.468 -0.780 -5.827 1.00 98.25 239 GLN A N 1
ATOM 1894 C CA . GLN A 1 239 ? 12.879 -0.527 -5.526 1.00 98.25 239 GLN A CA 1
ATOM 1895 C C . GLN A 1 239 ? 13.775 -0.924 -6.707 1.00 98.25 239 GLN A C 1
ATOM 1897 O O . GLN A 1 239 ? 14.624 -0.138 -7.129 1.00 98.25 239 GLN A O 1
ATOM 1902 N N . LEU A 1 240 ? 13.537 -2.099 -7.301 1.00 98.00 240 LEU A N 1
ATOM 1903 C CA . LEU A 1 240 ? 14.240 -2.533 -8.506 1.00 98.00 240 LEU A CA 1
ATOM 1904 C C . LEU A 1 240 ? 14.034 -1.553 -9.667 1.00 98.00 240 LEU A C 1
ATOM 1906 O O . LEU A 1 240 ? 15.010 -1.124 -10.271 1.00 98.00 240 LEU A O 1
ATOM 1910 N N . MET A 1 241 ? 12.796 -1.160 -9.977 1.00 98.31 241 MET A N 1
ATOM 1911 C CA . MET A 1 241 ? 12.520 -0.231 -11.081 1.00 98.31 241 MET A CA 1
ATOM 1912 C C . MET A 1 241 ? 13.212 1.126 -10.907 1.00 98.31 241 MET A C 1
ATOM 1914 O O . MET A 1 241 ? 13.690 1.688 -11.893 1.00 98.31 241 MET A O 1
ATOM 1918 N N . ALA A 1 242 ? 13.315 1.630 -9.675 1.00 97.25 242 ALA A N 1
ATOM 1919 C CA . ALA A 1 242 ? 14.080 2.838 -9.375 1.00 97.25 242 ALA A CA 1
ATOM 1920 C C . ALA A 1 242 ? 15.586 2.638 -9.641 1.00 97.25 242 ALA A C 1
ATOM 1922 O O . ALA A 1 242 ? 16.210 3.446 -10.328 1.00 97.25 242 ALA A O 1
ATOM 1923 N N . LEU A 1 243 ? 16.159 1.510 -9.198 1.00 95.69 243 LEU A N 1
ATOM 1924 C CA . LEU A 1 243 ? 17.558 1.147 -9.470 1.00 95.69 243 LEU A CA 1
ATOM 1925 C C . LEU A 1 243 ? 17.839 0.908 -10.962 1.00 95.69 243 LEU A C 1
ATOM 1927 O O . LEU A 1 243 ? 18.955 1.131 -11.423 1.00 95.69 243 LEU A O 1
ATOM 1931 N N . LEU A 1 244 ? 16.849 0.473 -11.737 1.00 95.00 244 LEU A N 1
ATOM 1932 C CA . LEU A 1 244 ? 16.968 0.341 -13.188 1.00 95.00 244 LEU A CA 1
ATOM 1933 C C . LEU A 1 244 ? 16.771 1.676 -13.928 1.00 95.00 244 LEU A C 1
ATOM 1935 O O . LEU A 1 244 ? 16.915 1.706 -15.148 1.00 95.00 244 LEU A O 1
ATOM 1939 N N . GLY A 1 245 ? 16.433 2.768 -13.229 1.00 94.75 245 GLY A N 1
ATOM 1940 C CA . GLY A 1 245 ? 16.140 4.070 -13.839 1.00 94.75 245 GLY A CA 1
ATOM 1941 C C . GLY A 1 245 ? 14.879 4.054 -14.707 1.00 94.75 245 GLY A C 1
ATOM 1942 O O . GLY A 1 245 ? 14.793 4.777 -15.694 1.00 94.75 245 GLY A O 1
ATOM 1943 N N . TRP A 1 246 ? 13.911 3.179 -14.405 1.00 95.69 246 TRP A N 1
ATOM 1944 C CA . TRP A 1 246 ? 12.678 3.056 -15.197 1.00 95.69 246 TRP A CA 1
ATOM 1945 C C . TRP A 1 246 ? 11.635 4.119 -14.856 1.00 95.69 246 TRP A C 1
ATOM 1947 O O . TRP A 1 246 ? 10.717 4.324 -15.652 1.00 95.69 246 TRP A O 1
ATOM 1957 N N . VAL A 1 247 ? 11.787 4.764 -13.698 1.00 96.00 247 VAL A N 1
ATOM 1958 C CA . VAL A 1 247 ? 10.978 5.879 -13.199 1.00 96.00 247 VAL A CA 1
ATOM 1959 C C . VAL A 1 247 ? 11.905 6.964 -12.657 1.00 96.00 247 VAL A C 1
ATOM 1961 O O . VAL A 1 247 ? 12.926 6.637 -12.049 1.00 96.00 247 VAL A O 1
ATOM 1964 N N . ALA A 1 248 ? 11.542 8.232 -12.881 1.00 93.62 248 ALA A N 1
ATOM 1965 C CA . ALA A 1 248 ? 12.346 9.406 -12.525 1.00 93.62 248 ALA A CA 1
ATOM 1966 C C . ALA A 1 248 ? 13.835 9.271 -12.930 1.00 93.62 248 ALA A C 1
ATOM 1968 O O . ALA A 1 248 ? 14.710 9.288 -12.056 1.00 93.62 248 ALA A O 1
ATOM 1969 N N . PRO A 1 249 ? 14.136 9.055 -14.226 1.00 91.31 249 PRO A N 1
ATOM 1970 C CA . PRO A 1 249 ? 15.511 8.900 -14.676 1.00 91.31 249 PRO A CA 1
ATOM 1971 C C . PRO A 1 249 ? 16.310 10.201 -14.518 1.00 91.31 249 PRO A C 1
ATOM 1973 O O . PRO A 1 249 ? 15.783 11.298 -14.671 1.00 91.31 249 PRO A O 1
ATOM 1976 N N . ASP A 1 250 ? 17.604 10.061 -14.245 1.00 89.56 250 ASP A N 1
ATOM 1977 C CA . ASP A 1 250 ? 18.583 11.152 -14.297 1.00 89.56 250 ASP A CA 1
ATOM 1978 C C . ASP A 1 250 ? 19.372 11.039 -15.612 1.00 89.56 250 ASP A C 1
ATOM 1980 O O . ASP A 1 250 ? 20.267 10.196 -15.738 1.00 89.56 250 ASP A O 1
ATOM 1984 N N . GLU A 1 251 ? 18.999 11.832 -16.620 1.00 85.44 251 GLU A N 1
ATOM 1985 C CA . GLU A 1 251 ? 19.610 11.751 -17.955 1.00 85.44 251 GLU A CA 1
ATOM 1986 C C . GLU A 1 251 ? 21.102 12.137 -17.938 1.00 85.44 251 GLU A C 1
ATOM 1988 O O . GLU A 1 251 ? 21.901 11.476 -18.604 1.00 85.44 251 GLU A O 1
ATOM 1993 N N . ASP A 1 252 ? 21.518 13.092 -17.097 1.00 81.12 252 ASP A N 1
ATOM 1994 C CA . ASP A 1 252 ? 22.930 13.475 -16.959 1.00 81.12 252 ASP A CA 1
ATOM 1995 C C . ASP A 1 252 ? 23.772 12.292 -16.458 1.00 81.12 252 ASP A C 1
ATOM 1997 O O . ASP A 1 252 ? 24.877 12.024 -16.941 1.00 81.12 252 ASP A O 1
ATOM 2001 N N . LEU A 1 253 ? 23.265 11.527 -15.491 1.00 81.81 253 LEU A N 1
ATOM 2002 C CA . LEU A 1 253 ? 23.955 10.327 -15.017 1.00 81.81 253 LEU A CA 1
ATOM 2003 C C . LEU A 1 253 ? 23.918 9.176 -15.994 1.00 81.81 253 LEU A C 1
ATOM 2005 O O . LEU A 1 253 ? 24.871 8.399 -16.053 1.00 81.81 253 LEU A O 1
ATOM 2009 N N . LYS A 1 254 ? 22.826 9.028 -16.731 1.00 81.94 254 LYS A N 1
ATOM 2010 C CA . LYS A 1 254 ? 22.699 7.981 -17.738 1.00 81.94 254 LYS A CA 1
ATOM 2011 C C . LYS A 1 254 ? 23.810 8.106 -18.776 1.00 81.94 254 LYS A C 1
ATOM 2013 O O . LYS A 1 254 ? 24.465 7.105 -19.054 1.00 81.94 254 LYS A O 1
ATOM 2018 N N . GLU A 1 255 ? 24.089 9.326 -19.242 1.00 78.38 255 GLU A N 1
ATOM 2019 C CA . GLU A 1 255 ? 25.185 9.623 -20.176 1.00 78.38 255 GLU A CA 1
ATOM 2020 C C . GLU A 1 255 ? 26.579 9.364 -19.578 1.00 78.38 255 GLU A C 1
ATOM 2022 O O . GLU A 1 255 ? 27.505 8.989 -20.297 1.00 78.38 255 GLU A O 1
ATOM 2027 N N . ASN A 1 256 ? 26.733 9.519 -18.258 1.00 74.69 256 ASN A N 1
ATOM 2028 C CA . ASN A 1 256 ? 28.022 9.443 -17.562 1.00 74.69 256 ASN A CA 1
ATOM 2029 C C . ASN A 1 256 ? 28.265 8.129 -16.787 1.00 74.69 256 ASN A C 1
ATOM 2031 O O . ASN A 1 256 ? 29.314 7.968 -16.157 1.00 74.69 256 ASN A O 1
ATOM 2035 N N . SER A 1 257 ? 27.320 7.184 -16.795 1.00 76.44 257 SER A N 1
ATOM 2036 C CA . SER A 1 257 ? 27.404 5.935 -16.026 1.00 76.44 257 SER A CA 1
ATOM 2037 C C . SER A 1 257 ? 27.893 4.758 -16.871 1.00 76.44 257 SER A C 1
ATOM 2039 O O . SER A 1 257 ? 27.434 4.525 -17.984 1.00 76.44 257 SER A O 1
ATOM 2041 N N . ASN A 1 258 ? 28.768 3.926 -16.296 1.00 68.44 258 ASN A N 1
ATOM 2042 C CA . ASN A 1 258 ? 29.229 2.692 -16.949 1.00 68.44 258 ASN A CA 1
ATOM 2043 C C . ASN A 1 258 ? 28.108 1.653 -17.143 1.00 68.44 258 ASN A C 1
ATOM 2045 O O . ASN A 1 258 ? 28.251 0.748 -17.958 1.00 68.44 258 ASN A O 1
ATOM 2049 N N 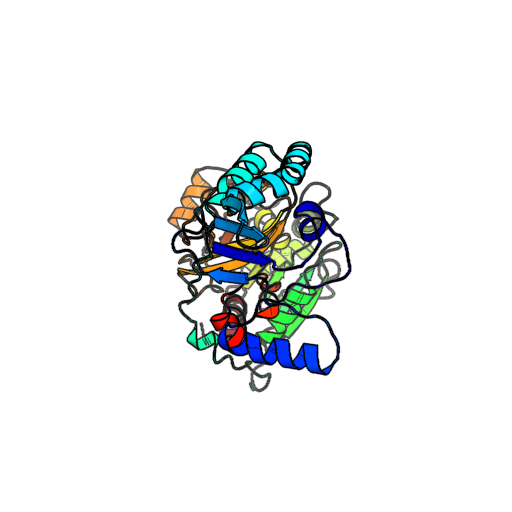. SER A 1 259 ? 27.017 1.756 -16.379 1.00 68.50 259 SER A N 1
ATOM 2050 C CA . SER A 1 259 ? 25.836 0.895 -16.504 1.00 68.50 259 SER A CA 1
ATOM 2051 C C . SER A 1 259 ? 24.830 1.393 -17.545 1.00 68.50 259 SER A C 1
ATOM 2053 O O . SER A 1 259 ? 23.909 0.648 -17.867 1.00 68.50 259 SER A O 1
ATOM 2055 N N . GLY A 1 260 ? 24.969 2.631 -18.041 1.00 74.12 260 GLY A N 1
ATOM 2056 C CA . GLY A 1 260 ? 23.995 3.271 -18.932 1.00 74.12 260 GLY A CA 1
ATOM 2057 C C . GLY A 1 260 ? 22.645 3.562 -18.266 1.00 74.12 260 GLY A C 1
ATOM 2058 O O . GLY A 1 260 ? 21.624 3.604 -18.948 1.00 74.12 260 GLY A O 1
ATOM 2059 N N . VAL A 1 261 ? 22.618 3.719 -16.936 1.00 82.00 261 VAL A N 1
ATOM 2060 C CA . VAL A 1 261 ? 21.387 3.896 -16.150 1.00 82.00 261 VAL A CA 1
ATOM 2061 C C . VAL A 1 261 ? 21.430 5.195 -15.356 1.00 82.00 261 VAL A C 1
ATOM 2063 O O . VAL A 1 261 ? 22.301 5.392 -14.510 1.00 82.00 261 VAL A O 1
ATOM 2066 N N . GLY A 1 262 ? 20.431 6.043 -15.587 1.00 85.94 262 GLY A N 1
ATOM 2067 C CA . GLY A 1 262 ? 20.196 7.279 -14.850 1.00 85.94 262 GLY A CA 1
ATOM 2068 C C . GLY A 1 262 ? 19.335 7.058 -13.615 1.00 85.94 262 GLY A C 1
ATOM 2069 O O . GLY A 1 262 ? 18.118 7.179 -13.691 1.00 85.94 262 GLY A O 1
ATOM 2070 N N . GLN A 1 263 ? 19.934 6.714 -12.476 1.00 90.69 263 GLN A N 1
ATOM 2071 C CA . GLN A 1 263 ? 19.188 6.513 -11.224 1.00 90.69 263 GLN A CA 1
ATOM 2072 C C . GLN A 1 263 ? 18.872 7.857 -10.545 1.00 90.69 263 GLN A C 1
ATOM 2074 O O . GLN A 1 263 ? 19.694 8.361 -9.768 1.00 90.69 263 GLN A O 1
ATOM 2079 N N . GLY A 1 264 ? 17.694 8.424 -10.826 1.00 94.12 264 GLY A N 1
ATOM 2080 C CA . GLY A 1 264 ? 17.216 9.668 -10.209 1.00 94.12 264 GLY A CA 1
ATOM 2081 C C . GLY A 1 264 ? 16.352 9.481 -8.954 1.00 94.12 264 GLY A C 1
ATOM 2082 O O . GLY A 1 264 ? 16.217 10.418 -8.166 1.00 94.12 264 GLY A O 1
ATOM 2083 N N . LEU A 1 265 ? 15.830 8.272 -8.716 1.00 95.50 265 LEU A N 1
ATOM 2084 C CA . LEU A 1 265 ? 15.068 7.900 -7.520 1.00 95.50 265 LEU A CA 1
ATOM 2085 C C . LEU A 1 265 ? 15.769 6.784 -6.737 1.00 95.50 265 LEU A C 1
ATOM 2087 O O . LEU A 1 265 ? 16.222 5.795 -7.311 1.00 95.50 265 LEU A O 1
ATOM 2091 N N . PHE A 1 266 ? 15.765 6.906 -5.410 1.00 92.88 266 PHE A N 1
ATOM 2092 C CA . PHE A 1 266 ? 16.164 5.858 -4.475 1.00 92.88 266 PHE A CA 1
ATOM 2093 C C . PHE A 1 266 ? 15.059 5.598 -3.459 1.00 92.88 266 PHE A C 1
ATOM 2095 O O . PHE A 1 266 ? 14.308 6.500 -3.090 1.00 92.88 266 PHE A O 1
ATOM 2102 N N . LEU A 1 267 ? 14.983 4.354 -2.998 1.00 96.81 267 LEU A N 1
ATOM 2103 C CA . LEU A 1 267 ? 14.125 3.955 -1.894 1.00 96.81 267 LEU A CA 1
ATOM 2104 C C . LEU A 1 267 ? 15.033 3.720 -0.691 1.00 96.81 267 LEU A C 1
ATOM 2106 O O . LEU A 1 267 ? 15.856 2.809 -0.703 1.00 96.81 267 LEU A O 1
ATOM 2110 N N . ASP A 1 268 ? 14.929 4.599 0.296 1.00 96.75 268 ASP A N 1
ATOM 2111 C CA . ASP A 1 268 ? 15.757 4.590 1.499 1.00 96.75 268 ASP A CA 1
ATOM 2112 C C . ASP A 1 268 ? 14.968 4.038 2.694 1.00 96.75 268 ASP A C 1
ATOM 2114 O O . ASP A 1 268 ? 13.742 3.872 2.629 1.00 96.75 268 ASP A O 1
ATOM 2118 N N . HIS A 1 269 ? 15.664 3.789 3.805 1.00 97.50 269 HIS A N 1
ATOM 2119 C CA . HIS A 1 269 ? 15.048 3.425 5.074 1.00 97.50 269 HIS A CA 1
ATOM 2120 C C . HIS A 1 269 ? 13.907 4.385 5.426 1.00 97.50 269 HIS A C 1
ATOM 2122 O O . HIS A 1 269 ? 13.999 5.608 5.249 1.00 97.50 269 HIS A O 1
ATOM 2128 N N . ASN A 1 270 ? 12.817 3.810 5.935 1.00 98.44 270 ASN A N 1
ATOM 2129 C CA . ASN A 1 270 ? 11.695 4.573 6.465 1.00 98.44 270 ASN A CA 1
ATOM 2130 C C . ASN A 1 270 ? 12.192 5.549 7.545 1.00 98.44 270 ASN A C 1
ATOM 2132 O O . ASN A 1 270 ? 13.077 5.207 8.330 1.00 98.44 270 ASN A O 1
ATOM 2136 N N . LEU A 1 271 ? 11.571 6.728 7.664 1.00 98.25 271 LEU A N 1
ATOM 2137 C CA . LEU A 1 271 ? 11.888 7.670 8.750 1.00 98.25 271 LEU A CA 1
ATOM 2138 C C . LEU A 1 271 ? 11.688 7.076 10.151 1.00 98.25 271 LEU A C 1
ATOM 2140 O O . LEU A 1 271 ? 12.324 7.544 11.097 1.00 98.25 271 LEU A O 1
ATOM 2144 N N . SER A 1 272 ? 10.821 6.067 10.285 1.00 97.75 272 SER A N 1
ATOM 2145 C CA . SER A 1 272 ? 10.611 5.337 11.536 1.00 97.75 272 SER A CA 1
ATOM 2146 C C . SER A 1 272 ? 11.801 4.457 11.930 1.00 97.75 272 SER A C 1
ATOM 2148 O O . SER A 1 272 ? 11.878 4.048 13.085 1.00 97.75 272 SER A O 1
ATOM 2150 N N . GLU A 1 273 ? 12.734 4.190 11.006 1.00 97.19 273 GLU A N 1
ATOM 2151 C CA . GLU A 1 273 ? 13.829 3.217 11.151 1.00 97.19 273 GLU A CA 1
ATOM 2152 C C . GLU A 1 273 ? 13.318 1.785 11.412 1.00 97.19 273 GLU A C 1
ATOM 2154 O O . GLU A 1 273 ? 14.027 0.923 11.934 1.00 97.19 273 GLU A O 1
ATOM 2159 N N . ARG A 1 274 ? 12.065 1.516 11.020 1.00 96.62 274 ARG A N 1
ATOM 2160 C CA . ARG A 1 274 ? 11.385 0.233 11.188 1.00 96.62 274 ARG A CA 1
ATOM 2161 C C . ARG A 1 274 ? 10.748 -0.263 9.910 1.00 96.62 274 ARG A C 1
ATOM 2163 O O . ARG A 1 274 ? 10.396 0.498 9.010 1.00 96.62 274 ARG A O 1
ATOM 2170 N N . PHE A 1 275 ? 10.543 -1.575 9.885 1.00 97.88 275 PHE A N 1
ATOM 2171 C CA . PHE A 1 275 ? 9.604 -2.190 8.965 1.00 97.88 275 PHE A CA 1
ATOM 2172 C C . PHE A 1 275 ? 8.172 -1.815 9.353 1.00 97.88 275 PHE A C 1
ATOM 2174 O O . PHE A 1 275 ? 7.748 -2.081 10.477 1.00 97.88 275 PHE A O 1
ATOM 2181 N N . GLU A 1 276 ? 7.425 -1.252 8.408 1.00 98.25 276 GLU A N 1
ATOM 2182 C CA . GLU A 1 276 ? 6.027 -0.873 8.599 1.00 98.25 276 GLU A CA 1
ATOM 2183 C C . GLU A 1 276 ? 5.113 -1.839 7.851 1.00 98.25 276 GLU A C 1
ATOM 2185 O O . GLU A 1 276 ? 5.161 -1.906 6.624 1.00 98.25 276 GLU A O 1
ATOM 2190 N N . CYS A 1 277 ? 4.263 -2.557 8.592 1.00 97.94 277 CYS A N 1
ATOM 2191 C CA . CYS A 1 277 ? 3.155 -3.347 8.055 1.00 97.94 277 CYS A CA 1
ATOM 2192 C C . CYS A 1 277 ? 1.837 -2.656 8.411 1.00 97.94 277 CYS A C 1
ATOM 2194 O O . CYS A 1 277 ? 1.327 -2.807 9.522 1.00 97.94 277 CYS A O 1
ATOM 2196 N N . ARG A 1 278 ? 1.311 -1.834 7.504 1.00 97.94 278 ARG A N 1
ATOM 2197 C CA . ARG A 1 278 ? 0.195 -0.923 7.784 1.00 97.94 278 ARG A CA 1
ATOM 2198 C C . ARG A 1 278 ? -0.835 -0.981 6.663 1.00 97.94 278 ARG A C 1
ATOM 2200 O O . ARG A 1 278 ? -0.477 -1.013 5.491 1.00 97.94 278 ARG A O 1
ATOM 2207 N N . PHE A 1 279 ? -2.118 -0.945 7.009 1.00 97.94 279 PHE A N 1
ATOM 2208 C CA . PHE A 1 279 ? -3.180 -0.686 6.037 1.00 97.94 279 PHE A CA 1
ATOM 2209 C C . PHE A 1 279 ? -3.427 0.824 5.992 1.00 97.94 279 PHE A C 1
ATOM 2211 O O . PHE A 1 279 ? -4.093 1.380 6.864 1.00 97.94 279 PHE A O 1
ATOM 2218 N N . THR A 1 280 ? -2.803 1.495 5.027 1.00 96.44 280 THR A N 1
ATOM 2219 C CA . THR A 1 280 ? -2.775 2.960 4.910 1.00 96.44 280 THR A CA 1
ATOM 2220 C C . THR A 1 280 ? -3.724 3.429 3.824 1.00 96.44 280 THR A C 1
ATOM 2222 O O . THR A 1 280 ? -3.849 2.781 2.786 1.00 96.44 280 THR A O 1
ATOM 2225 N N . THR A 1 281 ? -4.365 4.575 4.026 1.00 98.44 281 THR A N 1
ATOM 2226 C CA . THR A 1 281 ? -5.170 5.196 2.973 1.00 98.44 281 THR A CA 1
ATOM 2227 C C . THR A 1 281 ? -4.251 5.877 1.969 1.00 98.44 281 THR A C 1
ATOM 2229 O O . THR A 1 281 ? -3.323 6.598 2.342 1.00 98.44 281 THR A O 1
ATOM 2232 N N . VAL A 1 282 ? -4.521 5.662 0.686 1.00 98.81 282 VAL A N 1
ATOM 2233 C CA . VAL A 1 282 ? -3.850 6.369 -0.402 1.00 98.81 282 VAL A CA 1
ATOM 2234 C C . VAL A 1 282 ? -4.865 7.084 -1.281 1.00 98.81 282 VAL A C 1
ATOM 2236 O O . VAL A 1 282 ? -6.045 6.734 -1.286 1.00 98.81 282 VAL A O 1
ATOM 2239 N N . LYS A 1 283 ? -4.379 8.053 -2.052 1.00 98.81 283 LYS A N 1
ATOM 2240 C CA . LYS A 1 283 ? -5.101 8.728 -3.119 1.00 98.81 283 LYS A CA 1
ATOM 2241 C C . LYS A 1 283 ? -4.418 8.482 -4.463 1.00 98.81 283 LYS A C 1
ATOM 2243 O O . LYS A 1 283 ? -3.205 8.671 -4.572 1.00 98.81 283 LYS A O 1
ATOM 2248 N N . ILE A 1 284 ? -5.206 8.113 -5.468 1.00 98.81 284 ILE A N 1
ATOM 2249 C CA . ILE A 1 284 ? -4.786 8.070 -6.872 1.00 98.81 284 ILE A CA 1
ATOM 2250 C C . ILE A 1 284 ? -4.880 9.477 -7.466 1.00 98.81 284 ILE A C 1
ATOM 2252 O O . ILE A 1 284 ? -5.893 10.163 -7.302 1.00 98.81 284 ILE A O 1
ATOM 2256 N N . LEU A 1 285 ? -3.813 9.915 -8.127 1.00 98.50 285 LEU A N 1
ATOM 2257 C CA . LEU A 1 285 ? -3.754 11.196 -8.825 1.00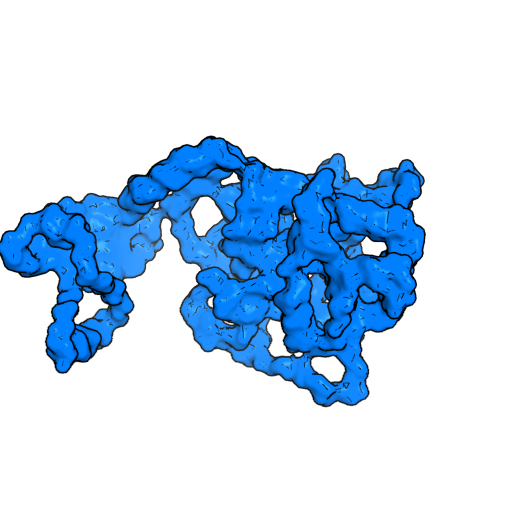 98.50 285 LEU A CA 1
ATOM 2258 C C . LEU A 1 285 ? -3.947 11.004 -10.330 1.00 98.50 285 LEU A C 1
ATOM 2260 O O . LEU A 1 285 ? -3.675 9.930 -10.868 1.00 98.50 285 LEU A O 1
ATOM 2264 N N . ASP A 1 286 ? -4.381 12.071 -10.996 1.00 98.06 286 ASP A N 1
ATOM 2265 C CA . ASP A 1 286 ? -4.341 12.152 -12.454 1.00 98.06 286 ASP A CA 1
ATOM 2266 C C . ASP A 1 286 ? -2.879 12.102 -12.926 1.00 98.06 286 ASP A C 1
ATOM 2268 O O . ASP A 1 286 ? -2.050 12.913 -12.506 1.00 98.06 286 ASP A O 1
ATOM 2272 N N . SER A 1 287 ? -2.556 11.092 -13.730 1.00 98.38 287 SER A N 1
ATOM 2273 C CA . SER A 1 287 ? -1.206 10.808 -14.223 1.00 98.38 287 SER A CA 1
ATOM 2274 C C . SER A 1 287 ? -1.278 9.994 -15.521 1.00 98.38 287 SER A C 1
ATOM 2276 O O . SER A 1 287 ? -2.303 9.368 -15.799 1.00 98.38 287 SER A O 1
ATOM 2278 N N . PRO A 1 288 ? -0.187 9.909 -16.304 1.00 98.19 288 PRO A N 1
ATOM 2279 C CA . PRO A 1 288 ? -0.148 9.068 -17.501 1.00 98.19 288 PRO A CA 1
ATOM 2280 C C . PRO A 1 288 ? -0.332 7.563 -17.239 1.00 98.19 288 PRO A C 1
ATOM 2282 O O . PRO A 1 288 ? -0.539 6.803 -18.185 1.00 98.19 288 PRO A O 1
ATOM 2285 N N . ALA A 1 289 ? -0.232 7.110 -15.983 1.00 98.50 289 ALA A N 1
ATOM 2286 C CA . ALA A 1 289 ? -0.196 5.700 -15.609 1.00 98.50 289 ALA A CA 1
ATOM 2287 C C . ALA A 1 289 ? -1.394 4.907 -16.160 1.00 98.50 289 ALA A C 1
ATOM 2289 O O . ALA A 1 289 ? -2.507 4.974 -15.634 1.00 98.50 289 ALA A O 1
ATOM 2290 N N . ILE A 1 290 ? -1.151 4.055 -17.162 1.00 98.25 290 ILE A N 1
ATOM 2291 C CA . ILE A 1 290 ? -2.217 3.323 -17.867 1.00 98.25 290 ILE A CA 1
ATOM 2292 C C . ILE A 1 290 ? -3.043 2.427 -16.937 1.00 98.25 290 ILE A C 1
ATOM 2294 O O . ILE A 1 290 ? -4.216 2.167 -17.195 1.00 98.25 290 ILE A O 1
ATOM 2298 N N . MET A 1 291 ? -2.439 1.959 -15.841 1.00 98.31 291 MET A N 1
ATOM 2299 C CA . MET A 1 291 ? -3.096 1.085 -14.873 1.00 98.31 291 MET A CA 1
ATOM 2300 C C . MET A 1 291 ? -4.095 1.845 -13.998 1.00 98.31 291 MET A C 1
ATOM 2302 O O . MET A 1 291 ? -5.008 1.229 -13.468 1.00 98.31 291 MET A O 1
ATOM 2306 N N . PHE A 1 292 ? -3.981 3.169 -13.876 1.00 98.44 292 PHE A N 1
ATOM 2307 C CA . PHE A 1 292 ? -4.882 3.993 -13.066 1.00 98.44 292 PHE A CA 1
ATOM 2308 C C . PHE A 1 292 ? -5.905 4.784 -13.879 1.00 98.44 292 PHE A C 1
ATOM 2310 O O . PHE A 1 292 ? -6.663 5.556 -13.301 1.00 98.44 292 PHE A O 1
ATOM 2317 N N . LYS A 1 293 ? -5.993 4.547 -15.191 1.00 96.75 293 LYS A N 1
ATOM 2318 C CA . LYS A 1 293 ? -6.987 5.192 -16.051 1.00 96.75 293 LYS A CA 1
ATOM 2319 C C . LYS A 1 293 ? -8.411 4.996 -15.515 1.00 96.75 293 LYS A C 1
ATOM 2321 O O . LYS A 1 293 ? -8.854 3.859 -15.323 1.00 96.75 293 LYS A O 1
ATOM 2326 N N . GLY A 1 294 ? -9.136 6.092 -15.301 1.00 96.62 294 GLY A N 1
ATOM 2327 C CA . GLY A 1 294 ? -10.496 6.066 -14.753 1.00 96.62 294 GLY A CA 1
ATOM 2328 C C . GLY A 1 294 ? -10.560 5.793 -13.246 1.00 96.62 294 GLY A C 1
ATOM 2329 O O . GLY A 1 294 ? -11.646 5.560 -12.718 1.00 96.62 294 GLY A O 1
ATOM 2330 N N . MET A 1 295 ? -9.413 5.772 -12.560 1.00 98.12 295 MET A N 1
ATOM 2331 C CA . MET A 1 295 ? -9.303 5.631 -11.106 1.00 98.12 295 MET A CA 1
ATOM 2332 C C . MET A 1 295 ? -8.867 6.934 -10.426 1.00 98.12 295 MET A C 1
ATOM 2334 O O . MET A 1 295 ? -8.603 6.926 -9.221 1.00 98.12 295 MET A O 1
ATOM 2338 N N . GLU A 1 296 ? -8.775 8.040 -11.163 1.00 98.06 296 GLU A N 1
ATOM 2339 C CA . GLU A 1 296 ? -8.366 9.345 -10.650 1.00 98.06 296 GLU A CA 1
ATOM 2340 C C . GLU A 1 296 ? -9.254 9.750 -9.463 1.00 98.06 296 GLU A C 1
ATOM 2342 O O . GLU A 1 296 ? -10.439 9.434 -9.421 1.00 98.06 296 GLU A O 1
ATOM 2347 N N . ASP A 1 297 ? -8.669 10.397 -8.454 1.00 98.00 297 ASP A N 1
ATOM 2348 C CA . ASP A 1 297 ? -9.325 10.778 -7.196 1.00 98.00 297 ASP A CA 1
ATOM 2349 C C . ASP A 1 297 ? -9.779 9.633 -6.273 1.00 98.00 297 ASP A C 1
ATOM 2351 O O . ASP A 1 297 ? -10.264 9.911 -5.175 1.00 98.00 297 ASP A O 1
ATOM 2355 N N . THR A 1 298 ? -9.548 8.363 -6.618 1.00 98.50 298 THR A N 1
ATOM 2356 C CA . THR A 1 298 ? -9.816 7.244 -5.697 1.00 98.50 298 THR A CA 1
ATOM 2357 C C . THR A 1 298 ? -9.061 7.424 -4.387 1.00 98.50 298 THR A C 1
ATOM 2359 O O . THR A 1 298 ? -7.836 7.533 -4.393 1.00 98.50 298 THR A O 1
ATOM 2362 N N . VAL A 1 299 ? -9.783 7.385 -3.267 1.00 98.56 299 VAL A N 1
ATOM 2363 C CA . VAL A 1 299 ? -9.245 7.367 -1.904 1.00 98.56 299 VAL A CA 1
ATOM 2364 C C . VAL A 1 299 ? -9.650 6.052 -1.255 1.00 98.56 299 VAL A C 1
ATOM 2366 O O . VAL A 1 299 ? -10.828 5.831 -0.977 1.00 98.56 299 VAL A O 1
ATOM 2369 N N . PHE A 1 300 ? -8.695 5.153 -1.028 1.00 98.44 300 PHE A N 1
ATOM 2370 C CA . PHE A 1 300 ? -8.989 3.826 -0.485 1.00 98.44 300 PHE A CA 1
ATOM 2371 C C . PHE A 1 300 ? -7.790 3.237 0.270 1.00 98.44 300 PHE A C 1
ATOM 2373 O O . PHE A 1 300 ? -6.652 3.678 0.103 1.00 98.44 300 PHE A O 1
ATOM 2380 N N . GLY A 1 301 ? -8.043 2.256 1.138 1.00 98.12 301 GLY A N 1
ATOM 2381 C CA . GLY A 1 301 ? -7.003 1.599 1.931 1.00 98.12 301 GLY A CA 1
ATOM 2382 C C . GLY A 1 301 ? -6.190 0.588 1.122 1.00 98.12 301 GLY A C 1
ATOM 2383 O O . GLY A 1 301 ? -6.764 -0.231 0.407 1.00 98.12 301 GLY A O 1
ATOM 2384 N N . MET A 1 302 ? -4.864 0.613 1.259 1.00 98.38 302 MET A N 1
ATOM 2385 C CA . MET A 1 302 ? -3.928 -0.320 0.627 1.00 98.38 302 MET A CA 1
ATOM 2386 C C . MET A 1 302 ? -2.860 -0.779 1.629 1.00 98.38 302 MET A C 1
ATOM 2388 O O . MET A 1 302 ? -2.466 -0.031 2.526 1.00 98.38 302 MET A O 1
ATOM 2392 N N . TRP A 1 303 ? -2.397 -2.023 1.498 1.00 98.44 303 TRP A N 1
ATOM 2393 C CA . TRP A 1 303 ? -1.346 -2.566 2.360 1.00 98.44 303 TRP A CA 1
ATOM 2394 C C . TRP A 1 303 ? 0.022 -1.965 2.030 1.00 98.44 303 TRP A C 1
ATOM 2396 O O . TRP A 1 303 ? 0.452 -2.005 0.886 1.00 98.44 303 TRP A O 1
ATOM 2406 N N . SER A 1 304 ? 0.737 -1.498 3.045 1.00 97.81 304 SER A N 1
ATOM 2407 C CA . SER A 1 304 ? 2.146 -1.101 2.996 1.00 97.81 304 SER A CA 1
ATOM 2408 C C . SER A 1 304 ? 2.942 -2.068 3.869 1.00 97.81 304 SER A C 1
ATOM 2410 O O . SER A 1 304 ? 2.539 -2.329 5.001 1.00 97.81 304 SER A O 1
ATOM 2412 N N . ALA A 1 305 ? 4.019 -2.649 3.339 1.00 97.69 305 ALA A N 1
ATOM 2413 C CA . ALA A 1 305 ? 4.801 -3.692 4.008 1.00 97.69 305 ALA A CA 1
ATOM 2414 C C . ALA A 1 305 ? 6.287 -3.589 3.620 1.00 97.69 305 ALA A C 1
ATOM 2416 O O . ALA A 1 305 ? 6.776 -4.385 2.821 1.00 97.69 305 ALA A O 1
ATOM 2417 N N . HIS A 1 306 ? 6.996 -2.584 4.142 1.00 98.12 306 HIS A N 1
ATOM 2418 C CA . HIS A 1 306 ? 8.388 -2.296 3.763 1.00 98.12 306 HIS A CA 1
ATOM 2419 C C . HIS A 1 306 ? 9.195 -1.646 4.898 1.00 98.12 306 HIS A C 1
ATOM 2421 O O . HIS A 1 306 ? 8.650 -0.907 5.719 1.00 98.12 306 HIS A O 1
ATOM 2427 N N . GLY A 1 307 ? 10.513 -1.876 4.913 1.00 97.12 307 GLY A N 1
ATOM 2428 C CA . GLY A 1 307 ? 11.479 -1.162 5.770 1.00 97.12 307 GLY A CA 1
ATOM 2429 C C . GLY A 1 307 ? 12.273 -0.072 5.041 1.00 97.12 307 GLY A C 1
ATOM 2430 O O . GLY A 1 307 ? 12.769 0.857 5.674 1.00 97.12 307 GLY A O 1
ATOM 2431 N N . GLU A 1 308 ? 12.343 -0.159 3.711 1.00 97.75 308 GLU A N 1
ATOM 2432 C CA . GLU A 1 308 ? 13.038 0.783 2.827 1.00 97.75 308 GLU A CA 1
ATOM 2433 C C . GLU A 1 308 ? 12.076 1.280 1.739 1.00 97.75 308 GLU A C 1
ATOM 2435 O O . GLU A 1 308 ? 12.186 0.923 0.569 1.00 97.75 308 GLU A O 1
ATOM 2440 N N . GLY A 1 309 ? 11.042 2.025 2.133 1.00 97.69 309 GLY A N 1
ATOM 2441 C CA . GLY A 1 309 ? 10.025 2.523 1.200 1.00 97.69 309 GLY A CA 1
ATOM 2442 C C . GLY A 1 309 ? 10.060 4.022 0.956 1.00 97.69 309 GLY A C 1
ATOM 2443 O O . GLY A 1 309 ? 9.180 4.534 0.267 1.00 97.69 309 GLY A O 1
ATOM 2444 N N . ARG A 1 310 ? 11.012 4.744 1.553 1.00 98.56 310 ARG A N 1
ATOM 2445 C CA . ARG A 1 310 ? 11.044 6.204 1.494 1.00 98.56 310 ARG A CA 1
ATOM 2446 C C . ARG A 1 310 ? 11.604 6.668 0.155 1.00 98.56 310 ARG A C 1
ATOM 2448 O O . ARG A 1 310 ? 12.781 6.462 -0.114 1.00 98.56 310 ARG A O 1
ATOM 2455 N N . MET A 1 311 ? 10.782 7.325 -0.655 1.00 98.31 311 MET A N 1
ATOM 2456 C CA . MET A 1 311 ? 11.187 7.879 -1.946 1.00 98.31 311 MET A CA 1
ATOM 2457 C C . MET A 1 311 ? 12.071 9.114 -1.757 1.00 98.31 311 MET A C 1
ATOM 2459 O O . MET A 1 311 ? 11.628 10.140 -1.235 1.00 98.31 311 MET A O 1
ATOM 2463 N N . VAL A 1 312 ? 13.326 9.002 -2.189 1.00 97.75 312 VAL A N 1
ATOM 2464 C CA . VAL A 1 312 ? 14.344 10.053 -2.135 1.00 97.75 312 VAL A CA 1
ATOM 2465 C C . VAL A 1 312 ? 14.818 10.350 -3.551 1.00 97.75 312 VAL A C 1
ATOM 2467 O O . VAL A 1 312 ? 15.405 9.498 -4.220 1.00 97.75 312 VAL A O 1
ATOM 2470 N N . PHE A 1 313 ? 14.568 11.574 -4.004 1.00 97.50 313 PHE A N 1
ATOM 2471 C CA . PHE A 1 313 ? 15.046 12.060 -5.294 1.00 97.50 313 PHE A CA 1
ATOM 2472 C C . PHE A 1 313 ? 16.500 12.500 -5.177 1.00 97.50 313 PHE A C 1
ATOM 2474 O O . PHE A 1 313 ? 16.910 13.080 -4.170 1.00 97.50 313 PHE A O 1
ATOM 2481 N N . ARG A 1 314 ? 17.285 12.220 -6.215 1.00 95.25 314 ARG A N 1
ATOM 2482 C CA . ARG A 1 314 ? 18.709 12.555 -6.253 1.00 95.25 314 ARG A CA 1
ATOM 2483 C C . ARG A 1 314 ? 18.961 14.063 -6.230 1.00 95.25 314 ARG A C 1
ATOM 2485 O O . ARG A 1 314 ? 19.960 14.496 -5.657 1.00 95.25 314 ARG A O 1
ATOM 2492 N N . SER A 1 315 ? 18.072 14.842 -6.838 1.00 95.88 315 SER A N 1
ATOM 2493 C CA . SER A 1 315 ? 18.139 16.299 -6.852 1.00 95.88 315 SER A CA 1
ATOM 2494 C C . SER A 1 315 ? 16.741 16.920 -6.773 1.00 95.88 315 SER A C 1
ATOM 2496 O O . SER A 1 315 ? 15.729 16.246 -6.992 1.00 95.88 315 SER A O 1
ATOM 2498 N N . GLU A 1 316 ? 16.686 18.207 -6.431 1.00 96.19 316 GLU A N 1
ATOM 2499 C CA . GLU A 1 316 ? 15.424 18.952 -6.390 1.00 96.19 316 GLU A CA 1
ATOM 2500 C C . GLU A 1 316 ? 14.836 19.115 -7.795 1.00 96.19 316 GLU A C 1
ATOM 2502 O O . GLU A 1 316 ? 13.621 19.070 -7.957 1.00 96.19 316 GLU A O 1
ATOM 2507 N N . GLU A 1 317 ? 15.688 19.250 -8.810 1.00 96.62 317 GLU A N 1
ATOM 2508 C CA . GLU A 1 317 ? 15.300 19.371 -10.214 1.00 96.62 317 GLU A CA 1
ATOM 2509 C C . GLU A 1 317 ? 14.526 18.131 -10.678 1.00 96.62 317 GLU A C 1
ATOM 2511 O O . GLU A 1 317 ? 13.418 18.270 -11.186 1.00 96.62 317 GLU A O 1
ATOM 2516 N N . ILE A 1 318 ? 15.024 16.921 -10.390 1.00 96.62 318 ILE A N 1
ATOM 2517 C CA . ILE A 1 318 ? 14.334 15.666 -10.745 1.00 96.62 318 ILE A CA 1
ATOM 2518 C C . ILE A 1 318 ? 12.966 15.578 -10.056 1.00 96.62 318 ILE A C 1
ATOM 2520 O O . ILE A 1 318 ? 11.975 15.182 -10.668 1.00 96.62 318 ILE A O 1
ATOM 2524 N N . TYR A 1 319 ? 12.886 15.958 -8.778 1.00 97.69 319 TYR A N 1
ATOM 2525 C CA . TYR A 1 319 ? 11.607 16.003 -8.066 1.00 97.69 319 TYR A CA 1
ATOM 2526 C C . TYR A 1 319 ? 10.632 17.009 -8.708 1.00 97.69 319 TYR A C 1
ATOM 2528 O O . TYR A 1 319 ? 9.440 16.717 -8.846 1.00 97.69 319 TYR A O 1
ATOM 2536 N N . GLN A 1 320 ? 11.122 18.185 -9.109 1.00 97.31 320 GLN A N 1
ATOM 2537 C CA . GLN A 1 320 ? 10.313 19.206 -9.774 1.00 97.31 320 GLN A CA 1
ATOM 2538 C C . GLN A 1 320 ? 9.838 18.744 -11.151 1.00 97.31 320 GLN A C 1
ATOM 2540 O O . GLN A 1 320 ? 8.678 18.981 -11.481 1.00 97.31 320 GLN A O 1
ATOM 2545 N N . ASP A 1 321 ? 10.685 18.052 -11.912 1.00 96.50 321 ASP A N 1
ATOM 2546 C CA . ASP A 1 321 ? 10.338 17.467 -13.207 1.00 96.50 321 ASP A CA 1
ATOM 2547 C C . ASP A 1 321 ? 9.214 16.437 -13.057 1.00 96.50 321 ASP A C 1
ATOM 2549 O O . ASP A 1 321 ? 8.157 16.575 -13.669 1.00 96.50 321 ASP A O 1
ATOM 2553 N N . VAL A 1 322 ? 9.372 15.489 -12.130 1.00 97.56 322 VAL A N 1
ATOM 2554 C CA . VAL A 1 322 ? 8.356 14.476 -11.798 1.00 97.56 322 VAL A CA 1
ATOM 2555 C C . VAL A 1 322 ? 7.013 15.101 -11.414 1.00 97.56 322 VAL A C 1
ATOM 2557 O O . VAL A 1 322 ? 5.958 14.604 -11.814 1.00 97.56 322 VAL A O 1
ATOM 2560 N N . CYS A 1 323 ? 7.032 16.191 -10.644 1.00 97.31 323 CYS A N 1
ATOM 2561 C CA . CYS A 1 323 ? 5.817 16.912 -10.271 1.00 97.31 323 CYS A CA 1
ATOM 2562 C C . CYS A 1 323 ? 5.201 17.674 -11.452 1.00 97.31 323 CYS A C 1
ATOM 2564 O O . CYS A 1 323 ? 3.988 17.620 -11.638 1.00 97.31 323 CYS A O 1
ATOM 2566 N N . ARG A 1 324 ? 6.016 18.392 -12.234 1.00 97.50 324 ARG A N 1
ATOM 2567 C CA . ARG A 1 324 ? 5.571 19.186 -13.388 1.00 97.50 324 ARG A CA 1
ATOM 2568 C C . ARG A 1 324 ? 4.933 18.303 -14.455 1.00 97.50 324 ARG A C 1
ATOM 2570 O O . ARG A 1 324 ? 3.917 18.685 -15.032 1.00 97.50 324 ARG A O 1
ATOM 2577 N N . ASP A 1 325 ? 5.519 17.135 -14.679 1.00 97.44 325 ASP A N 1
ATOM 2578 C CA . ASP A 1 325 ? 5.126 16.212 -15.739 1.00 97.44 325 ASP A CA 1
ATOM 2579 C C . ASP A 1 325 ? 4.046 15.212 -15.257 1.00 97.44 325 ASP A C 1
ATOM 2581 O O . ASP A 1 325 ? 3.664 14.297 -15.981 1.00 97.44 325 ASP A O 1
ATOM 2585 N N . ASN A 1 326 ? 3.495 15.423 -14.049 1.00 98.00 326 ASN A N 1
ATOM 2586 C CA . ASN A 1 326 ? 2.430 14.627 -13.418 1.00 98.00 326 ASN A CA 1
ATOM 2587 C C . ASN A 1 326 ? 2.751 13.126 -13.312 1.00 98.00 326 ASN A C 1
ATOM 2589 O O . ASN A 1 326 ? 1.876 12.272 -13.455 1.00 98.00 326 ASN A O 1
ATOM 2593 N N . LEU A 1 327 ? 4.009 12.785 -13.027 1.00 98.56 327 LEU A N 1
ATOM 2594 C CA . LEU A 1 327 ? 4.454 11.389 -12.948 1.00 98.56 327 LEU A CA 1
ATOM 2595 C C . LEU A 1 327 ? 4.160 10.739 -11.588 1.00 98.56 327 LEU A C 1
ATOM 2597 O O . LEU A 1 327 ? 4.305 9.525 -11.437 1.00 98.56 327 LEU A O 1
ATOM 2601 N N . VAL A 1 328 ? 3.726 11.525 -10.598 1.00 98.75 328 VAL A N 1
ATOM 2602 C CA . VAL A 1 328 ? 3.267 11.029 -9.294 1.00 98.75 328 VAL A CA 1
ATOM 2603 C C . VAL A 1 328 ? 1.871 10.428 -9.426 1.00 98.75 328 VAL A C 1
ATOM 2605 O O . VAL A 1 328 ? 0.891 11.153 -9.551 1.00 98.75 328 VAL A O 1
ATOM 2608 N N . ALA A 1 329 ? 1.772 9.104 -9.321 1.00 98.62 329 ALA A N 1
ATOM 2609 C CA . ALA A 1 329 ? 0.513 8.387 -9.515 1.00 98.62 329 ALA A CA 1
ATOM 2610 C C . ALA A 1 329 ? -0.271 8.155 -8.210 1.00 98.62 329 ALA A C 1
ATOM 2612 O O . ALA A 1 329 ? -1.501 8.123 -8.215 1.00 98.62 329 ALA A O 1
ATOM 2613 N N . VAL A 1 330 ? 0.426 7.986 -7.078 1.00 98.88 330 VAL A N 1
ATOM 2614 C CA . VAL A 1 330 ? -0.197 7.652 -5.783 1.00 98.88 330 VAL A CA 1
ATOM 2615 C C . VAL A 1 330 ? 0.437 8.450 -4.653 1.00 98.88 330 VAL A C 1
ATOM 2617 O O . VAL A 1 330 ? 1.664 8.558 -4.581 1.00 98.88 330 VAL A O 1
ATOM 2620 N N . LYS A 1 331 ? -0.395 8.958 -3.735 1.00 98.81 331 LYS A N 1
ATOM 2621 C CA . LYS A 1 331 ? 0.041 9.586 -2.479 1.00 98.81 331 LYS A CA 1
ATOM 2622 C C . LYS A 1 331 ? -0.619 8.957 -1.250 1.00 98.81 331 LYS A C 1
ATOM 2624 O O . LYS A 1 331 ? -1.807 8.664 -1.284 1.00 98.81 331 LYS A O 1
ATOM 2629 N N . TYR A 1 332 ? 0.112 8.804 -0.151 1.00 98.88 332 TYR A N 1
ATOM 2630 C CA . TYR A 1 332 ? -0.435 8.552 1.182 1.00 98.88 332 TYR A CA 1
ATOM 2631 C C . TYR A 1 332 ? -1.266 9.742 1.653 1.00 98.88 332 TYR A C 1
ATOM 2633 O O . TYR A 1 332 ? -0.871 10.897 1.462 1.00 98.88 332 TYR A O 1
ATOM 2641 N N . VAL A 1 333 ? -2.400 9.460 2.292 1.00 98.62 333 VAL A N 1
ATOM 2642 C CA . VAL A 1 333 ? -3.331 10.484 2.770 1.00 98.62 333 VAL A CA 1
ATOM 2643 C C . VAL A 1 333 ? -3.778 10.246 4.209 1.00 98.62 333 VAL A C 1
ATOM 2645 O O . VAL A 1 333 ? -3.741 9.124 4.715 1.00 98.62 333 VAL A O 1
ATOM 2648 N N . ASP A 1 334 ? -4.189 11.322 4.875 1.00 97.25 334 ASP A N 1
ATOM 2649 C CA . ASP A 1 334 ? -4.799 11.268 6.202 1.00 97.25 334 ASP A CA 1
ATOM 2650 C C . ASP A 1 334 ? -6.246 10.727 6.164 1.00 97.25 334 ASP A C 1
ATOM 2652 O O . ASP A 1 334 ? -6.786 10.391 5.107 1.00 97.25 334 ASP A O 1
ATOM 2656 N N . ASP A 1 335 ? -6.902 10.650 7.328 1.00 95.44 335 ASP A N 1
ATOM 2657 C CA . ASP A 1 335 ? -8.292 10.170 7.429 1.00 95.44 335 ASP A CA 1
ATOM 2658 C C . ASP A 1 335 ? -9.300 11.060 6.649 1.00 95.44 335 ASP A C 1
ATOM 2660 O O . ASP A 1 335 ? -10.418 10.621 6.378 1.00 95.44 335 ASP A O 1
ATOM 2664 N N . GLN A 1 336 ? -8.918 12.286 6.251 1.00 95.31 336 GLN A N 1
ATOM 2665 C CA . GLN A 1 336 ? -9.721 13.201 5.420 1.00 95.31 336 GLN A CA 1
ATOM 2666 C C . GLN A 1 336 ? -9.403 13.087 3.919 1.00 95.31 336 GLN A C 1
ATOM 2668 O O . GLN A 1 336 ? -9.928 13.868 3.123 1.00 95.31 336 GLN A O 1
ATOM 2673 N N . GLY A 1 337 ? -8.521 12.168 3.517 1.00 96.75 337 GLY A N 1
ATOM 2674 C CA . GLY A 1 337 ? -8.119 12.000 2.122 1.00 96.75 337 GLY A CA 1
ATOM 2675 C C . GLY A 1 337 ? -7.145 13.069 1.615 1.00 96.75 337 GLY A C 1
ATOM 2676 O O . GLY A 1 337 ? -6.988 13.227 0.402 1.00 96.75 337 GLY A O 1
ATOM 2677 N N . LYS A 1 338 ? -6.480 13.816 2.509 1.00 97.25 338 LYS A N 1
ATOM 2678 C CA . LYS A 1 338 ? -5.489 14.836 2.132 1.00 97.25 338 LYS A CA 1
ATOM 2679 C C . LYS A 1 338 ? -4.070 14.262 2.157 1.00 97.25 338 LYS A C 1
ATOM 2681 O O . LYS A 1 338 ? -3.724 13.592 3.131 1.00 97.25 338 LYS A O 1
ATOM 2686 N N . PRO A 1 339 ? -3.227 14.540 1.139 1.00 98.06 339 PRO A N 1
ATOM 2687 C CA . PRO A 1 339 ? -1.820 14.146 1.147 1.00 98.06 339 PRO A CA 1
ATOM 2688 C C . PRO A 1 339 ? -1.105 14.559 2.428 1.00 98.06 339 PRO A C 1
ATOM 2690 O O . PRO A 1 339 ? -1.304 15.670 2.920 1.00 98.06 339 PRO A O 1
ATOM 2693 N N . THR A 1 340 ? -0.279 13.664 2.967 1.00 97.94 340 THR A N 1
ATOM 2694 C CA . THR A 1 340 ? 0.363 13.887 4.263 1.00 97.94 340 THR A CA 1
ATOM 2695 C C . THR A 1 340 ? 1.755 13.272 4.347 1.00 97.94 340 THR A C 1
ATOM 2697 O O . THR A 1 340 ? 2.059 12.247 3.739 1.00 97.94 340 THR A O 1
ATOM 2700 N N . GLU A 1 341 ? 2.604 13.897 5.156 1.00 98.19 341 GLU A N 1
ATOM 2701 C CA . GLU A 1 341 ? 3.893 13.358 5.608 1.00 98.19 341 GLU A CA 1
ATOM 2702 C C . GLU A 1 341 ? 3.834 12.883 7.066 1.00 98.19 341 GLU A C 1
ATOM 2704 O O . GLU A 1 341 ? 4.833 12.462 7.643 1.00 98.19 341 GLU A O 1
ATOM 2709 N N . THR A 1 342 ? 2.655 12.962 7.688 1.00 97.69 342 THR A N 1
ATOM 2710 C CA . THR A 1 342 ? 2.482 12.628 9.100 1.00 97.69 342 THR A CA 1
ATOM 2711 C C . THR A 1 342 ? 2.486 11.115 9.283 1.00 97.69 342 THR A C 1
ATOM 2713 O O . THR A 1 342 ? 1.667 10.404 8.697 1.00 97.69 342 THR A O 1
ATOM 2716 N N . TYR A 1 343 ? 3.371 10.619 10.140 1.00 98.06 343 TYR A N 1
ATOM 2717 C CA . TYR A 1 343 ? 3.393 9.218 10.539 1.00 98.06 343 TYR A CA 1
ATOM 2718 C C . TYR A 1 343 ? 2.230 8.902 11.510 1.00 98.06 343 TYR A C 1
ATOM 2720 O O . TYR A 1 343 ? 1.937 9.730 12.378 1.00 98.06 343 TYR A O 1
ATOM 2728 N N . PRO A 1 344 ? 1.556 7.735 11.408 1.00 97.06 344 PRO A N 1
ATOM 2729 C CA . PRO A 1 344 ? 1.812 6.622 10.484 1.00 97.06 344 PRO A CA 1
ATOM 2730 C C . PRO A 1 344 ? 0.944 6.642 9.208 1.00 97.06 344 PRO A C 1
ATOM 2732 O O . PRO A 1 344 ? 0.906 5.643 8.495 1.00 97.06 344 PRO A O 1
ATOM 2735 N N . PHE A 1 345 ? 0.219 7.731 8.908 1.00 98.06 345 PHE A N 1
ATOM 2736 C CA . PHE A 1 345 ? -0.565 7.835 7.662 1.00 98.06 345 PHE A CA 1
ATOM 2737 C C . PHE A 1 345 ? 0.326 7.695 6.428 1.00 98.06 345 PHE A C 1
ATOM 2739 O O . PHE A 1 345 ? 0.010 6.949 5.505 1.00 98.06 345 PHE A O 1
ATOM 2746 N N . ASN A 1 346 ? 1.466 8.383 6.466 1.00 98.62 346 ASN A N 1
ATOM 2747 C CA . ASN A 1 346 ? 2.611 8.127 5.614 1.00 98.62 346 ASN A CA 1
ATOM 2748 C C . ASN A 1 346 ? 3.610 7.264 6.405 1.00 98.62 346 ASN A C 1
ATOM 2750 O O . ASN A 1 346 ? 4.262 7.776 7.320 1.00 98.62 346 ASN A O 1
ATOM 2754 N N . PRO A 1 347 ? 3.717 5.959 6.103 1.00 98.25 347 PRO A N 1
ATOM 2755 C CA . PRO A 1 347 ? 4.474 5.026 6.931 1.00 98.25 347 PRO A CA 1
ATOM 2756 C C . PRO A 1 347 ? 5.992 5.176 6.755 1.00 98.25 347 PRO A C 1
ATOM 2758 O O . PRO A 1 347 ? 6.751 4.842 7.656 1.00 98.25 347 PRO A O 1
ATOM 2761 N N . ASN A 1 348 ? 6.462 5.690 5.614 1.00 98.31 348 ASN A N 1
ATOM 2762 C CA . ASN A 1 348 ? 7.896 5.767 5.310 1.00 98.31 348 ASN A CA 1
ATOM 2763 C C . ASN A 1 348 ? 8.489 7.179 5.388 1.00 98.31 348 ASN A C 1
ATOM 2765 O O . ASN A 1 348 ? 9.711 7.312 5.469 1.00 98.31 348 ASN A O 1
ATOM 2769 N N . GLY A 1 349 ? 7.658 8.221 5.396 1.00 98.31 349 GLY A N 1
ATOM 2770 C CA . GLY A 1 349 ? 8.111 9.609 5.405 1.00 98.31 349 GLY A CA 1
ATOM 2771 C C . GLY A 1 349 ? 8.549 10.129 4.036 1.00 98.31 349 GLY A C 1
ATOM 2772 O O . GLY A 1 349 ? 9.406 11.007 3.969 1.00 98.31 349 GLY A O 1
ATOM 2773 N N . SER A 1 350 ? 8.013 9.574 2.945 1.00 98.62 350 SER A N 1
ATOM 2774 C CA . SER A 1 350 ? 8.238 10.115 1.597 1.00 98.62 350 SER A CA 1
ATOM 2775 C C . SER A 1 350 ? 7.652 11.519 1.480 1.00 98.62 350 SER A C 1
ATOM 2777 O O . SER A 1 350 ? 6.532 11.757 1.942 1.00 98.62 350 SER A O 1
ATOM 2779 N N . ARG A 1 351 ? 8.390 12.426 0.834 1.00 97.94 351 ARG A N 1
ATOM 2780 C CA . ARG A 1 351 ? 7.972 13.815 0.593 1.00 97.94 351 ARG A CA 1
ATOM 2781 C C . ARG A 1 351 ? 6.603 13.869 -0.091 1.00 97.94 351 ARG A C 1
ATOM 2783 O O . ARG A 1 351 ? 6.322 13.060 -0.972 1.00 97.94 351 ARG A O 1
ATOM 2790 N N . ASP A 1 352 ? 5.748 14.788 0.347 1.00 97.81 352 ASP A N 1
ATOM 2791 C CA . ASP A 1 352 ? 4.356 14.990 -0.078 1.00 97.81 352 ASP A CA 1
ATOM 2792 C C . ASP A 1 352 ? 3.477 13.733 -0.059 1.00 97.81 352 ASP A C 1
ATOM 2794 O O . ASP A 1 352 ? 2.457 13.674 -0.751 1.00 97.81 352 ASP A O 1
ATOM 2798 N N . GLY A 1 353 ? 3.874 12.703 0.690 1.00 98.44 353 GLY A N 1
ATOM 2799 C CA . GLY A 1 353 ? 3.178 11.425 0.698 1.00 98.44 353 GLY A CA 1
ATOM 2800 C C . GLY A 1 353 ? 3.399 10.571 -0.546 1.00 98.44 353 GLY A C 1
ATOM 2801 O O . GLY A 1 353 ? 2.650 9.622 -0.716 1.00 98.44 353 GLY A O 1
ATOM 2802 N N . ILE A 1 354 ? 4.364 10.857 -1.425 1.00 98.75 354 ILE A N 1
ATOM 2803 C CA . ILE A 1 354 ? 4.547 10.095 -2.675 1.00 98.75 354 ILE A CA 1
ATOM 2804 C C . ILE A 1 354 ? 4.737 8.595 -2.378 1.00 98.75 354 ILE A C 1
ATOM 2806 O O . ILE A 1 354 ? 5.592 8.206 -1.586 1.00 98.75 354 ILE A O 1
ATOM 2810 N N . ALA A 1 355 ? 3.924 7.758 -3.026 1.00 98.69 355 ALA A N 1
ATOM 2811 C CA . ALA A 1 355 ? 3.904 6.305 -2.843 1.00 98.69 355 ALA A CA 1
ATOM 2812 C C . ALA A 1 355 ? 4.061 5.517 -4.156 1.00 98.69 355 ALA A C 1
ATOM 2814 O O . ALA A 1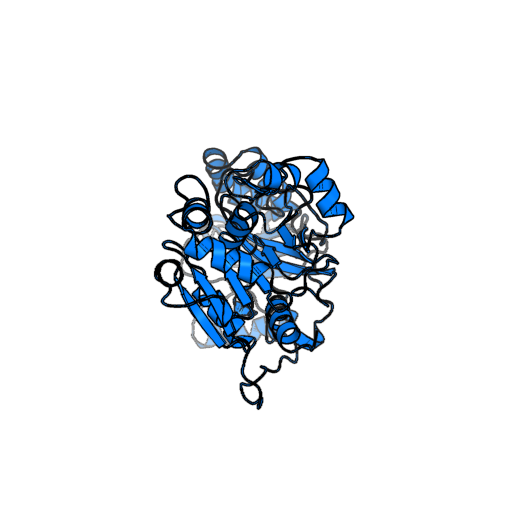 355 ? 4.368 4.322 -4.115 1.00 98.69 355 ALA A O 1
ATOM 2815 N N . ALA A 1 356 ? 3.859 6.165 -5.310 1.00 98.75 356 ALA A N 1
ATOM 2816 C CA . ALA A 1 356 ? 4.085 5.575 -6.628 1.00 98.75 356 ALA A CA 1
ATOM 2817 C C . ALA A 1 356 ? 4.460 6.626 -7.677 1.00 98.75 356 ALA A C 1
ATOM 2819 O O . ALA A 1 356 ? 3.903 7.728 -7.666 1.00 98.75 356 ALA A O 1
ATOM 2820 N N . LEU A 1 357 ? 5.314 6.232 -8.624 1.00 98.69 357 LEU A N 1
ATOM 2821 C CA . LEU A 1 357 ? 5.656 6.996 -9.825 1.00 98.69 357 LEU A CA 1
ATOM 2822 C C . LEU A 1 357 ? 5.435 6.152 -11.084 1.00 98.69 357 LEU A C 1
ATOM 2824 O O . LEU A 1 357 ? 5.590 4.929 -11.050 1.00 98.69 357 LEU A O 1
ATOM 2828 N N . CYS A 1 358 ? 5.141 6.805 -12.204 1.00 98.56 358 CYS A N 1
ATOM 2829 C CA . CYS A 1 358 ? 5.106 6.178 -13.523 1.00 98.56 358 CYS A CA 1
ATOM 2830 C C . CYS A 1 358 ? 6.172 6.751 -14.471 1.00 98.56 358 CYS A C 1
ATOM 2832 O O . CYS A 1 358 ? 6.786 7.777 -14.180 1.00 98.56 358 CYS A O 1
ATOM 2834 N N . SER A 1 359 ? 6.435 6.048 -15.574 1.00 97.81 359 SER A N 1
ATOM 2835 C CA . SER A 1 359 ? 7.221 6.565 -16.698 1.00 97.81 359 SER A CA 1
ATOM 2836 C C . SER A 1 359 ? 6.472 7.671 -17.444 1.00 97.81 359 SER A C 1
ATOM 2838 O O . SER A 1 359 ? 5.249 7.743 -17.369 1.00 97.81 359 SER A O 1
ATOM 2840 N N . ASP A 1 360 ? 7.192 8.473 -18.229 1.00 96.12 360 ASP A N 1
ATOM 2841 C CA . ASP A 1 360 ? 6.634 9.593 -19.007 1.00 96.12 360 ASP A CA 1
ATOM 2842 C C . ASP A 1 360 ? 5.496 9.174 -19.950 1.00 96.12 360 ASP A C 1
ATOM 2844 O O . ASP A 1 360 ? 4.535 9.908 -20.165 1.00 96.12 360 ASP A O 1
ATOM 2848 N N . ASP A 1 361 ? 5.586 7.961 -20.497 1.00 96.50 361 ASP A N 1
ATOM 2849 C CA . ASP A 1 361 ? 4.562 7.355 -21.352 1.00 96.50 361 ASP A CA 1
ATOM 2850 C C . ASP A 1 361 ? 3.490 6.565 -20.579 1.00 96.50 361 ASP A C 1
ATOM 2852 O O . ASP A 1 361 ? 2.596 5.969 -21.181 1.00 96.50 361 ASP A O 1
ATOM 2856 N N . GLY A 1 362 ? 3.595 6.515 -19.250 1.00 97.94 362 GLY A N 1
ATOM 2857 C CA . GLY A 1 362 ? 2.633 5.889 -18.351 1.00 97.94 362 GLY A CA 1
ATOM 2858 C C . GLY A 1 362 ? 2.609 4.361 -18.338 1.00 97.94 362 GLY A C 1
ATOM 2859 O O . GLY A 1 362 ? 1.827 3.776 -17.583 1.00 97.94 362 GLY A O 1
ATOM 2860 N N . ARG A 1 363 ? 3.429 3.681 -19.150 1.00 98.31 363 ARG A N 1
ATOM 2861 C CA . ARG A 1 363 ? 3.380 2.214 -19.315 1.00 98.31 363 ARG A CA 1
ATOM 2862 C C . ARG A 1 363 ? 4.080 1.449 -18.195 1.00 98.31 363 ARG A C 1
ATOM 2864 O O . ARG A 1 363 ? 3.785 0.270 -17.983 1.00 98.31 363 ARG A O 1
ATOM 2871 N N . HIS A 1 364 ? 5.005 2.090 -17.485 1.00 98.50 364 HIS A N 1
ATOM 2872 C CA . HIS A 1 364 ? 5.775 1.475 -16.410 1.00 98.50 364 HIS A CA 1
ATOM 2873 C C . HIS A 1 364 ? 5.448 2.159 -15.086 1.00 98.50 364 HIS A C 1
ATOM 2875 O O . HIS A 1 364 ? 5.693 3.349 -14.926 1.00 98.50 364 HIS A O 1
ATOM 2881 N N . LEU A 1 365 ? 4.909 1.402 -14.134 1.00 98.88 365 LEU A N 1
ATOM 2882 C CA . LEU A 1 365 ? 4.467 1.906 -12.838 1.00 98.88 365 LEU A CA 1
ATOM 2883 C C . LEU A 1 365 ? 5.262 1.251 -11.707 1.00 98.88 365 LEU A C 1
ATOM 2885 O O . LEU A 1 365 ? 5.304 0.027 -11.605 1.00 98.88 365 LEU A O 1
ATOM 2889 N N . ALA A 1 366 ? 5.857 2.066 -10.841 1.00 98.81 366 ALA A N 1
ATOM 2890 C CA . ALA A 1 366 ? 6.550 1.635 -9.634 1.00 98.81 366 ALA A CA 1
ATOM 2891 C C . ALA A 1 366 ? 5.762 2.111 -8.405 1.00 98.81 366 ALA A C 1
ATOM 2893 O O . ALA A 1 366 ? 5.551 3.312 -8.235 1.00 98.81 366 ALA A O 1
ATOM 2894 N N . ILE A 1 367 ? 5.304 1.180 -7.565 1.00 98.88 367 ILE A N 1
ATOM 2895 C CA . ILE A 1 367 ? 4.433 1.441 -6.412 1.00 98.88 367 ILE A CA 1
ATOM 2896 C C . ILE A 1 367 ? 4.939 0.718 -5.159 1.00 98.88 367 ILE A C 1
ATOM 2898 O O . ILE A 1 367 ? 5.240 -0.473 -5.192 1.00 98.88 367 ILE A O 1
ATOM 2902 N N . MET A 1 368 ? 5.039 1.431 -4.035 1.00 98.62 368 MET A N 1
ATOM 2903 C CA . MET A 1 368 ? 5.469 0.831 -2.764 1.00 98.62 368 MET A CA 1
ATOM 2904 C C . MET A 1 368 ? 4.360 0.029 -2.058 1.00 98.62 368 MET A C 1
ATOM 2906 O O . MET A 1 368 ? 4.647 -1.082 -1.608 1.00 98.62 368 MET A O 1
ATOM 2910 N N . PRO A 1 369 ? 3.113 0.532 -1.955 1.00 98.62 369 PRO A N 1
ATOM 2911 C CA . PRO A 1 369 ? 1.980 -0.260 -1.478 1.00 98.62 369 PRO A CA 1
ATOM 2912 C C . PRO A 1 369 ? 1.669 -1.489 -2.350 1.00 98.62 369 PRO A C 1
ATOM 2914 O O . PRO A 1 369 ? 2.011 -1.528 -3.528 1.00 98.62 369 PRO A O 1
ATOM 2917 N N . HIS A 1 370 ? 0.976 -2.469 -1.769 1.00 98.69 370 HIS A N 1
ATOM 2918 C CA . HIS A 1 370 ? 0.645 -3.773 -2.345 1.00 98.69 370 HIS A CA 1
ATOM 2919 C C . HIS A 1 370 ? -0.840 -3.875 -2.767 1.00 98.69 370 HIS A C 1
ATOM 2921 O O . HIS A 1 370 ? -1.671 -4.376 -1.988 1.00 98.69 370 HIS A O 1
ATOM 2927 N N . PRO A 1 371 ? -1.216 -3.432 -3.983 1.00 98.31 371 PRO A N 1
ATOM 2928 C CA . PRO A 1 371 ? -2.585 -3.583 -4.490 1.00 98.31 371 PRO A CA 1
ATOM 2929 C C . PRO A 1 371 ? -2.986 -5.058 -4.669 1.00 98.31 371 PRO A C 1
ATOM 2931 O O . PRO A 1 371 ? -4.138 -5.434 -4.453 1.00 98.31 371 PRO A O 1
ATOM 2934 N N . GLU A 1 372 ? -2.029 -5.930 -4.986 1.00 98.62 372 GLU A N 1
ATOM 2935 C CA . GLU A 1 372 ? -2.204 -7.375 -5.155 1.00 98.62 372 GLU A CA 1
ATOM 2936 C C . GLU A 1 372 ? -2.480 -8.122 -3.843 1.00 98.62 372 GLU A C 1
ATOM 2938 O O . GLU A 1 372 ? -2.912 -9.271 -3.867 1.00 98.62 372 GLU A O 1
ATOM 2943 N N . ARG A 1 373 ? -2.254 -7.491 -2.686 1.00 98.50 373 ARG A N 1
ATOM 2944 C CA . ARG A 1 373 ? -2.593 -8.067 -1.374 1.00 98.50 373 ARG A CA 1
ATOM 2945 C C . ARG A 1 373 ? -3.980 -7.679 -0.888 1.00 98.50 373 ARG A C 1
ATOM 2947 O O . ARG A 1 373 ? -4.383 -8.096 0.193 1.00 98.50 373 ARG A O 1
ATOM 2954 N N . CYS A 1 374 ? -4.700 -6.853 -1.639 1.00 97.38 374 CYS A N 1
ATOM 2955 C CA . CYS A 1 374 ? -6.027 -6.395 -1.257 1.00 97.38 374 CYS A CA 1
ATOM 2956 C C . CYS A 1 374 ? -6.944 -6.185 -2.459 1.00 97.38 374 CYS A C 1
ATOM 2958 O O . CYS A 1 374 ? -7.687 -5.214 -2.477 1.00 97.38 374 CYS A O 1
ATOM 2960 N N . PHE A 1 375 ? -6.923 -7.090 -3.442 1.00 96.50 375 PHE A N 1
ATOM 2961 C CA . PHE A 1 375 ? -7.809 -7.061 -4.617 1.00 96.50 375 PHE A CA 1
ATOM 2962 C C . PHE A 1 375 ? -9.204 -7.659 -4.351 1.00 96.50 375 PHE A C 1
ATOM 2964 O O . PHE A 1 375 ? -10.105 -7.505 -5.174 1.00 96.50 375 PHE A O 1
ATOM 2971 N N . LEU A 1 376 ? -9.408 -8.317 -3.203 1.00 96.12 376 LEU A N 1
ATOM 2972 C CA . LEU A 1 376 ? -10.705 -8.823 -2.741 1.00 96.12 376 LEU A CA 1
ATOM 2973 C C . LEU A 1 376 ? -11.152 -8.130 -1.440 1.00 96.12 376 LEU A C 1
ATOM 2975 O O . LEU A 1 376 ? -10.317 -7.869 -0.572 1.00 96.12 376 LEU A O 1
ATOM 2979 N N . PRO A 1 377 ? -12.466 -7.917 -1.230 1.00 96.00 377 PRO A N 1
ATOM 2980 C CA . PRO A 1 377 ? -13.015 -7.259 -0.039 1.00 96.00 377 PRO A CA 1
ATOM 2981 C C . PRO A 1 377 ? -12.546 -7.825 1.308 1.00 96.00 377 PRO A C 1
ATOM 2983 O O . PRO A 1 377 ? -12.334 -7.076 2.263 1.00 96.00 377 PRO A O 1
ATOM 2986 N N . TRP A 1 378 ? -12.394 -9.149 1.404 1.00 95.62 378 TRP A N 1
ATOM 2987 C CA . TRP A 1 378 ? -11.986 -9.837 2.635 1.00 95.62 378 TRP A CA 1
ATOM 2988 C C . TRP A 1 378 ? -10.490 -9.694 2.943 1.00 95.62 378 TRP A C 1
ATOM 2990 O O . TRP A 1 378 ? -10.075 -9.955 4.067 1.00 95.62 378 TRP A O 1
ATOM 3000 N N . GLN A 1 379 ? -9.686 -9.273 1.963 1.00 97.44 379 GLN A N 1
ATOM 3001 C CA . GLN A 1 379 ? -8.255 -9.017 2.134 1.00 97.44 379 GLN A CA 1
ATOM 3002 C C . GLN A 1 379 ? -7.973 -7.602 2.667 1.00 97.44 379 GLN A C 1
ATOM 3004 O O . GLN A 1 379 ? -6.867 -7.318 3.130 1.00 97.44 379 GLN A O 1
ATOM 3009 N N . CYS A 1 380 ? -8.950 -6.693 2.604 1.00 97.75 380 CYS A N 1
ATOM 3010 C CA . CYS A 1 380 ? -8.841 -5.355 3.178 1.00 97.75 380 CYS A CA 1
ATOM 3011 C C . CYS A 1 380 ? -9.000 -5.422 4.704 1.00 97.75 380 CYS A C 1
ATOM 3013 O O . CYS A 1 380 ? -10.032 -5.899 5.192 1.00 97.75 380 CYS A O 1
ATOM 3015 N N . ALA A 1 381 ? -8.025 -4.888 5.455 1.00 96.31 381 ALA A N 1
ATOM 3016 C CA . ALA A 1 381 ? -8.051 -4.880 6.925 1.00 96.31 381 ALA A CA 1
ATOM 3017 C C . ALA A 1 381 ? -9.344 -4.258 7.467 1.00 96.31 381 ALA A C 1
ATOM 3019 O O . ALA A 1 381 ? -9.996 -4.787 8.368 1.00 96.31 381 ALA A O 1
ATOM 3020 N N . TRP A 1 382 ? -9.745 -3.146 6.857 1.00 95.25 382 TRP A N 1
ATOM 3021 C CA . TRP A 1 382 ? -10.964 -2.439 7.185 1.00 95.25 382 TRP A CA 1
ATOM 3022 C C . TRP A 1 382 ? -11.612 -1.880 5.919 1.00 95.25 382 TRP A C 1
ATOM 3024 O O . TRP A 1 382 ? -10.933 -1.510 4.964 1.00 95.25 382 TRP A O 1
ATOM 3034 N N . MET A 1 383 ? -12.940 -1.861 5.915 1.00 94.19 383 MET A N 1
ATOM 3035 C CA . MET A 1 383 ? -13.769 -1.252 4.883 1.00 94.19 383 MET A CA 1
ATOM 3036 C C . MET A 1 383 ? -15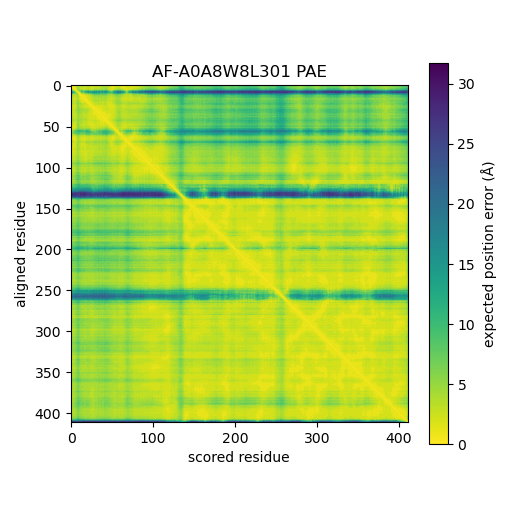.155 -0.978 5.490 1.00 94.19 383 MET A C 1
ATOM 3038 O O . MET A 1 383 ? -15.600 -1.795 6.311 1.00 94.19 383 MET A O 1
ATOM 3042 N N . PRO A 1 384 ? -15.860 0.104 5.097 1.00 94.19 384 PRO A N 1
ATOM 3043 C CA . PRO A 1 384 ? -17.241 0.321 5.509 1.00 94.19 384 PRO A CA 1
ATOM 3044 C C . PRO A 1 384 ? -18.105 -0.913 5.241 1.00 94.19 384 PRO A C 1
ATOM 3046 O O . PRO A 1 384 ? -17.984 -1.560 4.198 1.00 94.19 384 PRO A O 1
ATOM 3049 N N . GLN A 1 385 ? -18.991 -1.246 6.182 1.00 92.38 385 GLN A N 1
ATOM 3050 C CA . GLN A 1 385 ? -19.765 -2.489 6.119 1.00 92.38 385 GLN A CA 1
ATOM 3051 C C . GLN A 1 385 ? -20.620 -2.583 4.846 1.00 92.38 385 GLN A C 1
ATOM 3053 O O . GLN A 1 385 ? -20.733 -3.662 4.271 1.00 92.38 385 GLN A O 1
ATOM 3058 N N . GLU A 1 386 ? -21.182 -1.463 4.390 1.00 92.12 386 GLU A N 1
ATOM 3059 C CA . GLU A 1 386 ? -21.988 -1.416 3.167 1.00 92.12 386 GLU A CA 1
ATOM 3060 C C . GLU A 1 386 ? -21.149 -1.700 1.915 1.00 92.12 386 GLU A C 1
ATOM 3062 O O . GLU A 1 386 ? -21.538 -2.539 1.108 1.00 92.12 386 GLU A O 1
ATOM 3067 N N . MET A 1 387 ? -19.945 -1.126 1.803 1.00 94.12 387 MET A N 1
ATOM 3068 C CA . MET A 1 387 ? -19.011 -1.482 0.725 1.00 94.12 387 MET A CA 1
ATOM 3069 C C . MET A 1 387 ? -18.642 -2.970 0.794 1.00 94.12 387 MET A C 1
ATOM 3071 O O . MET A 1 387 ? -18.700 -3.670 -0.209 1.00 94.12 387 MET A O 1
ATOM 3075 N N . ARG A 1 388 ? -18.347 -3.501 1.991 1.00 93.38 388 ARG A N 1
ATOM 3076 C CA . ARG A 1 388 ? -17.984 -4.919 2.172 1.00 93.38 388 ARG A CA 1
ATOM 3077 C C . ARG A 1 388 ? -19.070 -5.901 1.746 1.00 93.38 388 ARG A C 1
ATOM 3079 O O . ARG A 1 388 ? -18.731 -6.993 1.305 1.00 93.38 388 ARG A O 1
ATOM 3086 N N . LYS A 1 389 ? -20.343 -5.540 1.901 1.00 92.38 389 LYS A N 1
ATOM 3087 C CA . LYS A 1 389 ? -21.472 -6.373 1.465 1.00 92.38 389 LYS A CA 1
ATOM 3088 C C . LYS A 1 389 ? -21.706 -6.306 -0.042 1.00 92.38 389 LYS A C 1
ATOM 3090 O O . LYS A 1 389 ? -22.156 -7.294 -0.609 1.00 92.38 389 LYS A O 1
ATOM 3095 N N . ASN A 1 390 ? -21.454 -5.147 -0.650 1.00 92.69 390 ASN A N 1
ATOM 3096 C CA . ASN A 1 390 ? -21.889 -4.852 -2.015 1.00 92.69 390 ASN A CA 1
ATOM 3097 C C . ASN A 1 390 ? -20.782 -5.007 -3.062 1.00 92.69 390 ASN A C 1
ATOM 3099 O O . ASN A 1 390 ? -21.086 -5.128 -4.242 1.00 92.69 390 ASN A O 1
ATOM 3103 N N . TYR A 1 391 ? -19.513 -4.947 -2.662 1.00 94.44 391 TYR A N 1
ATOM 3104 C CA . TYR A 1 391 ? -18.389 -5.027 -3.588 1.00 94.44 391 TYR A CA 1
ATOM 3105 C C . TYR A 1 391 ? -18.028 -6.487 -3.850 1.00 94.44 391 TYR A C 1
ATOM 3107 O O . TYR A 1 391 ? -17.736 -7.227 -2.912 1.00 94.44 391 TYR A O 1
ATOM 3115 N N . ASP A 1 392 ? -17.974 -6.880 -5.120 1.00 94.19 392 ASP A N 1
ATOM 3116 C CA . ASP A 1 392 ? -17.511 -8.214 -5.521 1.00 94.19 392 ASP A CA 1
ATOM 3117 C C . ASP A 1 392 ? -15.976 -8.324 -5.458 1.00 94.19 392 ASP A C 1
ATOM 3119 O O . ASP A 1 392 ? -15.409 -9.355 -5.087 1.00 94.19 392 ASP A O 1
ATOM 3123 N N . VAL A 1 393 ? -15.292 -7.233 -5.806 1.00 95.44 393 VAL A N 1
ATOM 3124 C CA . VAL A 1 393 ? -13.830 -7.072 -5.794 1.00 95.44 393 VAL A CA 1
ATOM 3125 C C . VAL A 1 393 ? -13.468 -5.778 -5.066 1.00 95.44 393 VAL A C 1
ATOM 3127 O O . VAL A 1 393 ? -14.322 -4.930 -4.840 1.00 95.44 393 VAL A O 1
ATOM 3130 N N . SER A 1 394 ? -12.218 -5.592 -4.648 1.00 96.69 394 SER A N 1
ATOM 3131 C CA . SER A 1 394 ? -11.815 -4.280 -4.126 1.00 96.69 394 SER A CA 1
ATOM 3132 C C . SER A 1 394 ? -11.575 -3.284 -5.276 1.00 96.69 394 SER A C 1
ATOM 3134 O O . SER A 1 394 ? -11.347 -3.707 -6.416 1.00 96.69 394 SER A O 1
ATOM 3136 N N . PRO A 1 395 ? -11.509 -1.967 -4.994 1.00 96.94 395 PRO A N 1
ATOM 3137 C CA . PRO A 1 395 ? -11.123 -0.965 -5.990 1.00 96.94 395 PRO A CA 1
ATOM 3138 C C . PRO A 1 395 ? -9.778 -1.242 -6.671 1.00 96.94 395 PRO A C 1
ATOM 3140 O O . PRO A 1 395 ? -9.599 -0.892 -7.836 1.00 96.94 395 PRO A O 1
ATOM 3143 N N . TRP A 1 396 ? -8.843 -1.917 -5.992 1.00 97.88 396 TRP A N 1
ATOM 3144 C CA . TRP A 1 396 ? -7.515 -2.206 -6.539 1.00 97.88 396 TRP A CA 1
ATOM 3145 C C . TRP A 1 396 ? -7.524 -3.238 -7.657 1.00 97.88 396 TRP A C 1
ATOM 3147 O O . TRP A 1 396 ? -6.595 -3.267 -8.459 1.00 97.88 396 TRP A O 1
ATOM 3157 N N . TYR A 1 397 ? -8.577 -4.046 -7.778 1.00 97.00 397 TYR A N 1
ATOM 3158 C CA . TYR A 1 397 ? -8.692 -4.967 -8.902 1.00 97.00 397 TYR A CA 1
ATOM 3159 C C . TYR A 1 397 ? -8.751 -4.237 -10.257 1.00 97.00 397 TYR A C 1
ATOM 3161 O O . TYR A 1 397 ? -8.158 -4.701 -11.237 1.00 97.00 397 TYR A O 1
ATOM 3169 N N . LYS A 1 398 ? -9.399 -3.062 -10.305 1.00 96.25 398 LYS A N 1
ATOM 3170 C CA . LYS A 1 398 ? -9.540 -2.243 -11.521 1.00 96.25 398 LYS A CA 1
ATOM 3171 C C . LYS A 1 398 ? -8.191 -1.919 -12.163 1.00 96.25 398 LYS A C 1
ATOM 3173 O O . LYS A 1 398 ? -8.088 -1.911 -13.385 1.00 96.25 398 LYS A O 1
ATOM 3178 N N . MET A 1 399 ? -7.143 -1.766 -11.357 1.00 97.62 399 MET A N 1
ATOM 3179 C CA . MET A 1 399 ? -5.783 -1.522 -11.832 1.00 97.62 399 MET A CA 1
ATOM 3180 C C . MET A 1 399 ? -5.275 -2.626 -12.774 1.00 97.62 399 MET A C 1
ATOM 3182 O O . MET A 1 399 ? -4.730 -2.364 -13.848 1.00 97.62 399 MET A O 1
ATOM 3186 N N . PHE A 1 400 ? -5.491 -3.884 -12.392 1.00 97.75 400 PHE A N 1
ATOM 3187 C CA . PHE A 1 400 ? -5.076 -5.046 -13.176 1.00 97.75 400 PHE A CA 1
ATOM 3188 C C . PHE A 1 400 ? -5.973 -5.247 -14.400 1.00 97.75 400 PHE A C 1
ATOM 3190 O O . PHE A 1 400 ? -5.496 -5.654 -15.461 1.00 97.75 400 PHE A O 1
ATOM 3197 N N . GLN A 1 401 ? -7.258 -4.905 -14.276 1.00 94.94 401 GLN A N 1
ATOM 3198 C CA . GLN A 1 401 ? -8.180 -4.870 -15.407 1.00 94.94 401 GLN A CA 1
ATOM 3199 C C . GLN A 1 401 ? -7.768 -3.813 -16.440 1.00 94.94 401 GLN A C 1
ATOM 3201 O O . GLN A 1 401 ? -7.768 -4.104 -17.631 1.00 94.94 401 GLN A O 1
ATOM 3206 N N . ASN A 1 402 ? -7.357 -2.622 -16.009 1.00 96.62 402 ASN A N 1
ATOM 3207 C CA . ASN A 1 402 ? -6.876 -1.566 -16.897 1.00 96.62 402 ASN A CA 1
ATOM 3208 C C . ASN A 1 402 ? -5.634 -2.008 -17.681 1.00 96.62 402 ASN A C 1
ATOM 3210 O O . ASN A 1 402 ? -5.571 -1.815 -18.895 1.00 96.62 402 ASN A O 1
ATOM 3214 N N . ALA A 1 403 ? -4.679 -2.677 -17.024 1.00 97.50 403 ALA A N 1
ATOM 3215 C CA . ALA A 1 403 ? -3.518 -3.252 -17.704 1.00 97.50 403 ALA A CA 1
ATOM 3216 C C . ALA A 1 403 ? -3.923 -4.298 -18.763 1.00 97.50 403 ALA A C 1
ATOM 3218 O O . ALA A 1 403 ? -3.368 -4.332 -19.867 1.00 97.50 403 ALA A O 1
ATOM 3219 N N . PHE A 1 404 ? -4.905 -5.149 -18.446 1.00 95.62 404 PHE A N 1
ATOM 3220 C CA . PHE A 1 404 ? -5.437 -6.137 -19.386 1.00 95.62 404 PHE A CA 1
ATOM 3221 C C . PHE A 1 404 ? -6.129 -5.466 -20.581 1.00 95.62 404 PHE A C 1
ATOM 3223 O O . PHE A 1 404 ? -5.870 -5.821 -21.732 1.00 95.62 404 PHE A O 1
ATOM 3230 N N . ASP A 1 405 ? -6.950 -4.451 -20.322 1.00 93.50 405 ASP A N 1
ATOM 3231 C CA . ASP A 1 405 ? -7.738 -3.740 -21.332 1.00 93.50 405 ASP A CA 1
ATOM 3232 C C . ASP A 1 405 ? -6.851 -2.930 -22.274 1.00 93.50 405 ASP A C 1
ATOM 3234 O O . ASP A 1 405 ? -7.064 -2.937 -23.491 1.00 93.50 405 ASP A O 1
ATOM 3238 N N . TRP A 1 406 ? -5.782 -2.340 -21.742 1.00 95.81 406 TRP A N 1
ATOM 3239 C CA . TRP A 1 406 ? -4.734 -1.707 -22.531 1.00 95.81 406 TRP A CA 1
ATOM 3240 C C . TRP A 1 406 ? -4.059 -2.691 -23.497 1.00 95.81 406 TRP A C 1
ATOM 3242 O O . TRP A 1 406 ? -3.925 -2.394 -24.685 1.00 95.81 406 TRP A O 1
ATOM 3252 N N . CYS A 1 407 ? -3.741 -3.916 -23.055 1.00 94.75 407 CYS A N 1
ATOM 3253 C CA . CYS A 1 407 ? -3.171 -4.941 -23.941 1.00 94.75 407 CYS A CA 1
ATOM 3254 C C . CYS A 1 407 ? -4.108 -5.330 -25.094 1.00 94.75 407 CYS A C 1
ATOM 3256 O O . CYS A 1 407 ? -3.644 -5.749 -26.157 1.00 94.75 407 CYS A O 1
ATOM 3258 N N . LEU A 1 408 ? -5.422 -5.206 -24.896 1.00 91.31 408 LEU A N 1
ATOM 3259 C CA . LEU A 1 408 ? -6.436 -5.493 -25.909 1.00 91.31 408 LEU A CA 1
ATOM 3260 C C . LEU A 1 408 ? -6.754 -4.298 -26.823 1.00 91.31 408 LEU A C 1
ATOM 3262 O O . LEU A 1 408 ? -7.546 -4.465 -27.758 1.00 91.31 408 LEU A O 1
ATOM 3266 N N . GLY A 1 409 ? -6.166 -3.123 -26.570 1.00 86.62 409 GLY A N 1
ATOM 3267 C CA . GLY A 1 409 ? -6.487 -1.873 -27.263 1.00 86.62 409 GLY A CA 1
ATOM 3268 C C . GLY A 1 409 ? -7.884 -1.340 -26.925 1.00 86.62 409 GLY A C 1
ATOM 3269 O O . GLY A 1 409 ? -8.531 -0.739 -27.779 1.00 86.62 409 GLY A O 1
ATOM 3270 N N . GLN A 1 410 ? -8.378 -1.631 -25.719 1.00 73.50 410 GLN A N 1
ATOM 3271 C CA . GLN A 1 410 ? -9.706 -1.240 -25.224 1.00 73.50 410 GLN A CA 1
ATOM 3272 C C . GLN A 1 410 ? -9.652 -0.073 -24.225 1.00 73.50 410 GLN A C 1
ATOM 3274 O O . GLN A 1 410 ? -10.695 0.302 -23.697 1.00 73.50 410 GLN A O 1
ATOM 3279 N N . SER A 1 411 ? -8.455 0.463 -23.955 1.00 58.09 411 SER A N 1
ATOM 3280 C CA . SER A 1 411 ? -8.194 1.463 -22.915 1.00 58.09 411 SER A CA 1
ATOM 3281 C C . SER A 1 411 ? -8.688 2.851 -23.260 1.00 58.09 411 SER A C 1
ATOM 3283 O O . SER A 1 411 ? -8.203 3.431 -24.258 1.00 58.09 411 SER A O 1
#

Organism: Magallana gigas (NCBI:txid29159)

Radius of gyration: 25.53 Å; Cα contacts (8 Å, |Δi|>4): 833; chains: 1; bounding box: 64×43×76 Å

Nearest PDB structures (foldseek):
  6jta-assembly1_A  TM=9.098E-01  e=3.629E-36  Salmonella enterica subsp. enterica serovar Typhimurium
  6lyk-assembly1_A  TM=9.000E-01  e=5.525E-36  Salmonella enterica subsp. enterica serovar Typhimurium str. LT2
  6jt9-assembly1_A  TM=8.990E-01  e=3.775E-35  Salmonella enterica subsp. enterica serovar Typhimurium
  6lyo-assembly1_A  TM=9.018E-01  e=2.969E-35  Salmonella enterica subsp. enterica serovar Typhimurium str. LT2
  6jt7-assembly1_A  TM=9.106E-01  e=7.761E-35  Salmonella enterica subsp. enterica serovar Typhimurium

Solvent-accessible surface area (backbone atoms only — not comparable to full-atom values): 21643 Å² total; per-residue (Å²): 50,39,43,36,45,46,77,70,78,97,61,54,72,67,58,72,73,67,57,88,68,95,82,83,88,84,89,70,60,75,90,48,47,67,57,55,44,49,58,34,53,75,68,78,38,93,69,77,87,46,63,54,75,47,91,50,97,49,67,60,71,18,36,38,37,34,26,50,74,87,40,79,78,43,79,45,44,45,46,58,56,47,50,63,68,44,43,63,59,54,60,55,43,48,77,68,33,37,53,67,43,52,50,41,36,64,68,43,59,48,71,64,60,80,66,56,69,40,62,89,52,49,71,61,33,49,64,61,70,76,63,64,90,83,53,100,60,84,57,58,31,29,37,44,38,39,52,69,50,42,72,40,53,65,47,42,46,50,49,41,39,60,41,40,40,42,67,39,88,37,48,55,64,37,42,70,69,59,77,48,69,59,87,77,42,38,32,41,30,33,37,22,50,33,27,61,72,27,56,98,40,68,20,47,54,54,39,47,52,42,65,72,34,64,69,35,31,52,43,52,52,56,44,66,73,40,89,77,39,38,35,41,13,28,35,32,12,17,38,29,35,19,67,61,23,58,28,58,56,26,66,72,45,20,78,72,36,96,81,61,43,11,60,21,32,44,57,36,64,11,68,32,67,40,71,38,80,42,80,29,38,32,32,32,41,72,42,59,34,51,39,48,68,85,41,49,67,22,19,46,73,38,41,32,75,45,41,51,57,11,54,44,56,73,43,72,65,59,50,49,48,39,58,75,71,29,26,50,34,27,25,17,12,42,47,82,57,44,70,25,54,54,39,62,40,15,64,25,52,14,66,76,7,47,40,23,38,21,22,94,83,6,42,33,37,30,25,45,46,37,48,54,65,31,32,38,50,88,53,40,94,71,71,61,68,69,56,57,75,49,34,70,36,24,82,46,38,53,34,47,37,32,49,46,32,45,76,70,74,71,107

Secondary structure (DSSP, 8-state):
-EEEEE--TT--HHHHHH---S-------GGGHHHHHHHHHHTT------EEE---SSGGG-EEEEEETTEEEEEEEHHHHHHHHHHHHHHHHTTTS-HHHHHHHHHHGGG------B-TTHHHHHT-----S--SSPPPEEEEEE-TTB--HHHHHHHHHHHT-EEEEEEHHHHHTTSS-GGG-SEEEE--B-GGGGTTSTTHHHHHHHHHSHHHHHHHHHHHH-TT-EEEEETHHHHHHHHTT-SSB-HHHHHH-TT---B-EEEEPPTTSS-EEEEEEEEEPP-S-GGGTT-TT-EEEEEEEESS-EEEESSHHHHHHHHHTT-EEEEEB-TTS-B---TTTSSS--GGGEEEEE-TTS-EEEESSBGGGSSSGGGSS---HHHHHH-SS-TTHHHHHHHHHHHTT--

Mean predicted aligned error: 5.01 Å

pLDDT: mean 93.79, std 7.61, range [52.12, 98.94]

InterPro domains:
  IPR029062 Class I glutamine amidotransferase-like [G3DSA:3.40.50.880] (79-407)
  IPR029062 Class I glutamine amidotransferase-like [SSF52317] (139-407)
  IPR036676 PurM-like, C-terminal domain superfamily [SSF56042] (5-118)

Sequence (411 aa):
NINLEFDQENHKAIEVLFSEELGLILEVPYSESTNVLGEYSAQDVPCYLIGHSVKSSTPSDSLVNVSIKGNEVLKEKMTVLRDVWEETSFQLERYQTNPKCVTQEQAGLKERLEPQYHVPFESEIISFTPKGRNTRRPHPKVAVLREEGSNSDREMAAVLHMAGFEVWDINMEDLCTERINLDQFRGLVFVGGFSYADVCGSAKGWAATALFNHKVQEQLLKYKERDDTFSLGVCNGCQLMALLGWVAPDEDLKENSNSGVGQGLFLDHNLSERFECRFTTVKILDSPAIMFKGMEDTVFGMWSAHGEGRMVFRSEEIYQDVCRDNLVAVKYVDDQGKPTETYPFNPNGSRDGIAALCSDDGRHLAIMPHPERCFLPWQCAWMPQEMRKNYDVSPWYKMFQNAFDWCLGQS

Foldseek 3Di:
DWAFEAEDPPDDPCCVPVDPDDDDDDDDDPVCVVVVCVVCVVVVHDDDDTTHDDDDPQLLQDWHWYYYPNHTPDIDGPLVVVLVVCVVVLVVLVVQWPNVLSVLCSVCPSVADAADFDFQPLVCQLPPDQPDPPDPDDAAEEEQEEEVFFDFSPLVQVLLVSLPHPYDDHYLVCQLVVVDALVRHQEYEDGDGAHVPQVVHQLVVVLCSCQVSPSNVVRVVVQLPDPRHFYEQEASGLQSCLSQQQFLFQCVVLVVDPSSGRNFKHQAFANGLDWDFDFAWKAFDDALALLCVVRHGGTDTFTATDGRQAIDGPDPVSVVVQVVLVFQGMFQDGSHNAFDQRPPSLPRSHPSRRAKGAHSNNRYIRGRTDLSQAQALVSRPDDPPVCSVRGRTDSSSSSSNSSSCSSVVND